Protein AF-A0AAF5DRY3-F1 (afdb_monomer)

Secondary structure (DSSP, 8-state):
---------------S-----------HHHHHHHHHHHHHHHHHTTHHHHHHHHHHHHHTTPPEEEEEEE-----SSTT-HHHHHHHHHHHHHHHHT--EEEE-TT--HHHHHHHHHSTTEEE-SS---SS--S-TT--SEEEEEESS--HHHHHHHHHHS-SHHHHHTEEEEETTEEE----------------------------------------HHHHHHHHHHHHHHHHHHHHHHHHHHHHHHHHHHHHHHHHHHTTTTTTSHHHHHHHHHHHHHHHHHHHHTTSS----------------------------------SSSHHHHHHHHHHHHHHHHHHHHHHHHHHHHHHHHHHHHHHHHHHSHHHHHHHHHHHHHHHHHHHHHHHHHHHHHHHTT-----------------TTTHHHHHHHHHHHHHHHHHHHHHHHHHHHHHHHHHHHHHHHHHHHHHHHHHHHHTSHHHHHHHHHHHHHHHHHHHHHHHHHHHH-

Foldseek 3Di:
DPDDDPPPDPPDPDPDDPPPPPVPPQALVQLVVLLVVLLVVCVVLCVLVVVVVVVCVLCVPFAAAEEEEEALDERSDRPDPSSNLVSSVVSVCVVRVHAYEHEDAPYDPSRQVNQCPDPNGHYDYHDDLLDDPFDLPDPAAYEYEYAPDDPVSVVSVCVNQVDLSSLCRYWYHYHLAGPSPHPDDPPPDDDDDDDDDDDDDDDDDDDDDDDDDDDDDDDPPVVVVVVVVVVVVVVVVVVVVVVVVVVVVLVVVLVVLCVVLVPPQCVDPVSVSVNSVVNVVVNVVVVVVVPPPDDDDDDDDDDDDDDDDDDDDDDDDDDDDDPDDPDPPVVVVVVVVVVVVVVVVVVVVVVVVVVVVVVVVVVVVLVVQCPDPNNVVVVVVVVVVVVVVVVVVVVVVVVVVVVVPDDDDDDDDDDDDDDDDPDPPVVVVVVVVVVVVVVVVVVVVVVVVVVVVVVVVVVVVVVVVVVVVVVCLVVLCPDPNNVVVVVVVVVVVVVVVVVVVVVVVVVD

Nearest PDB structures (foldseek):
  6lyh-assembly1_C-2  TM=3.573E-01  e=1.291E-01  Camellia sinensis var. assamica
  7tjt-assembly1_G  TM=3.180E-01  e=1.015E-01  Saccharomyces cerevisiae
  6vr8-assembly1_I  TM=5.566E-01  e=1.432E+00  Methanothermus fervidus
  3oe7-assembly1_G  TM=3.005E-01  e=2.823E-01  Saccharomyces cerevisiae

Sequence (508 aa):
NKYYRSCKRENKVNNNHCFNSCIIELSFERTKENIYQAMNQLIEDKYINMFLNLLTKILNGNTLSKIGCFGIGHFGEYESNSTYQLALLLLIQKHYNIPVTIQEPILNEIEISYINNYPNCKYIAGVDLTKEEILESQNDYVLFFIPHGENEMYDGILKTHNTLTQRQKMIILAIFAILAVQFTLQDDSTSALESSSESGSNEVQSPGQEKQVAAPRKTKFFDKLKSTGEKLKTKMKETKEKMDKKFNSVKEKAKEVSDNVRGKVLDTKAGRKAFFNTIFTILAVKFTLQDDSTSALESSSESGSNEVQPPNSGRQVAVPQKTKFFGKLKSTGEKFKKKMKEANEKMKNNLNSVKEKAKKAKDEAKDKFLNTKFGKKTNELTKKAGEKVKTIFVILAFQFTLQEDTSSTSLENTSDAGLDGVETLFVNAQKENSQKKNLFSKFKSKTKNLKEKMNKSLNDFKNKAKKVKDQVKEKVMDTEFGQKTLNLKNQAKNQVEKLGSKLKGKFS

Radius of gyration: 34.78 Å; Cα contacts (8 Å, |Δi|>4): 298; chains: 1; bounding box: 106×72×102 Å

Solvent-accessible surface area (backbone atoms only — not comparable to full-atom values): 30930 Å² total; per-residue (Å²): 145,84,85,78,85,83,76,79,80,78,86,72,92,63,98,62,89,79,78,80,72,74,74,71,82,77,43,63,68,54,28,50,52,39,31,53,54,37,34,50,51,36,54,76,69,45,48,52,60,58,52,49,56,51,49,52,61,73,41,67,86,55,55,69,60,36,34,45,31,35,30,58,68,72,35,59,50,75,90,34,70,23,18,46,50,50,21,50,50,53,50,53,33,62,73,71,70,33,46,33,42,37,26,48,84,81,59,51,73,58,56,45,48,51,39,54,71,36,86,57,34,37,67,44,91,53,83,76,49,74,62,75,85,62,54,79,87,55,87,45,28,38,38,37,40,30,62,62,50,54,73,66,52,58,52,32,46,52,62,48,44,66,50,69,65,28,36,54,31,38,35,44,37,39,62,94,40,82,47,74,54,72,69,78,73,82,72,93,75,84,91,89,87,88,91,82,88,84,89,81,91,84,91,84,90,86,89,88,84,92,82,89,84,88,86,86,90,88,70,77,63,62,62,56,51,52,57,50,49,53,53,49,53,50,52,50,52,54,50,48,54,52,49,52,53,51,50,54,53,49,53,52,51,52,46,52,52,47,61,67,43,64,80,74,37,58,88,36,74,67,33,42,53,53,50,52,55,51,48,48,50,57,50,50,55,57,57,60,70,68,70,83,77,85,84,88,85,82,89,87,88,90,87,88,85,86,91,88,83,88,86,90,85,88,78,89,86,85,91,84,89,84,93,86,82,79,84,76,59,62,72,58,50,53,59,50,52,50,53,51,51,54,52,49,53,54,51,53,54,52,50,52,54,50,49,51,52,51,48,53,53,51,52,54,50,49,53,55,42,49,70,34,77,64,31,45,52,50,52,53,50,50,52,55,48,49,53,52,51,51,53,53,51,53,55,52,54,55,51,58,63,69,60,71,83,72,74,82,90,82,88,85,86,83,86,88,80,88,83,91,80,73,78,74,64,61,63,60,58,56,59,55,53,56,55,51,52,54,53,50,53,60,46,55,55,51,52,52,55,50,50,52,53,50,52,52,54,52,51,54,48,52,53,50,52,49,53,50,51,50,52,50,49,53,60,43,49,74,33,74,67,31,44,51,52,50,52,53,53,52,53,51,50,55,50,52,52,54,51,50,52,57,49,51,70,71,74,106

Structure (mmCIF, N/CA/C/O backbone):
data_AF-A0AAF5DRY3-F1
#
_entry.id   AF-A0AAF5DRY3-F1
#
loop_
_atom_site.group_PDB
_atom_site.id
_atom_site.type_symbol
_atom_site.label_atom_id
_atom_site.label_alt_id
_atom_site.label_comp_id
_atom_site.label_asym_id
_atom_site.label_entity_id
_atom_site.label_seq_i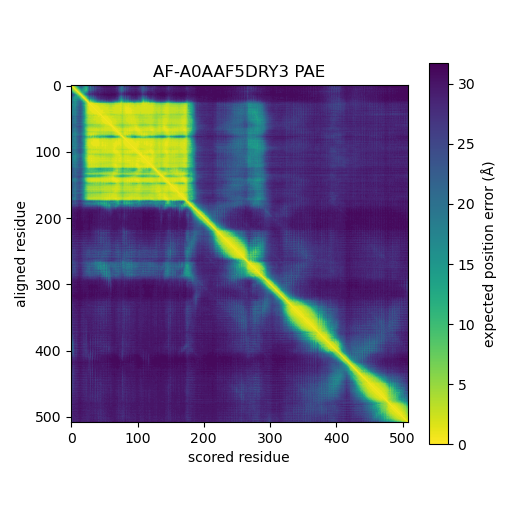d
_atom_site.pdbx_PDB_ins_code
_atom_site.Cartn_x
_atom_site.Cartn_y
_atom_site.Cartn_z
_atom_site.occupancy
_atom_site.B_iso_or_equiv
_atom_site.auth_seq_id
_atom_site.auth_comp_id
_atom_site.auth_asym_id
_atom_site.auth_atom_id
_atom_site.pdbx_PDB_model_num
ATOM 1 N N . ASN A 1 1 ? -10.748 0.219 -31.754 1.00 41.72 1 ASN A N 1
ATOM 2 C CA . ASN A 1 1 ? -9.977 -0.584 -32.739 1.00 41.72 1 ASN A CA 1
ATOM 3 C C . ASN A 1 1 ? -9.827 0.075 -34.128 1.00 41.72 1 ASN A C 1
ATOM 5 O O . ASN A 1 1 ? -9.844 -0.627 -35.130 1.00 41.72 1 ASN A O 1
ATOM 9 N N . LYS A 1 2 ? -9.600 1.401 -34.233 1.00 45.53 2 LYS A N 1
ATOM 10 C CA . LYS A 1 2 ? -9.320 2.049 -35.539 1.00 45.53 2 LYS A CA 1
ATOM 11 C C . LYS A 1 2 ? -8.348 3.245 -35.522 1.00 45.53 2 LYS A C 1
ATOM 13 O O . LYS A 1 2 ? -8.313 3.994 -36.485 1.00 45.53 2 LYS A O 1
ATOM 18 N N . TYR A 1 3 ? -7.509 3.389 -34.493 1.00 47.03 3 TYR A N 1
ATOM 19 C CA . TYR A 1 3 ? -6.436 4.396 -34.480 1.00 47.03 3 TYR A CA 1
ATOM 20 C C . TYR A 1 3 ? -5.075 3.709 -34.366 1.00 47.03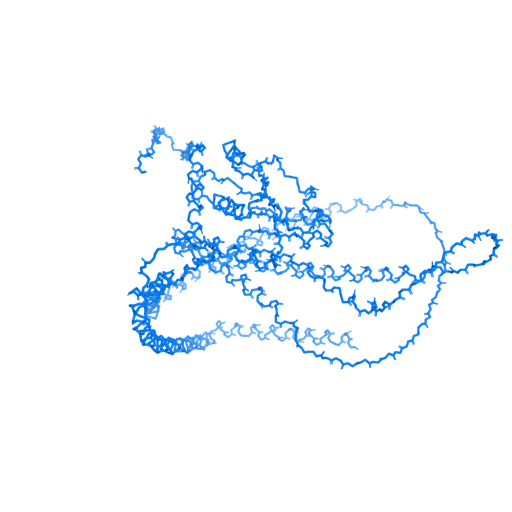 3 TYR A C 1
ATOM 22 O O . TYR A 1 3 ? -4.531 3.507 -33.283 1.00 47.03 3 TYR A O 1
ATOM 30 N N . TYR A 1 4 ? -4.564 3.272 -35.519 1.00 49.22 4 TYR A N 1
ATOM 31 C CA . TYR A 1 4 ? -3.226 2.706 -35.652 1.00 49.22 4 TYR A CA 1
ATOM 32 C C . TYR A 1 4 ? -2.198 3.835 -35.796 1.00 49.22 4 TYR A C 1
ATOM 34 O O . TYR A 1 4 ? -2.342 4.727 -36.627 1.00 49.22 4 TYR A O 1
ATOM 42 N N . ARG A 1 5 ? -1.163 3.757 -34.953 1.00 44.16 5 ARG A N 1
ATOM 43 C CA . ARG A 1 5 ? 0.050 4.583 -34.884 1.00 44.16 5 ARG A CA 1
ATOM 44 C C . ARG A 1 5 ? 0.525 5.128 -36.240 1.00 44.16 5 ARG A C 1
ATOM 46 O O . ARG A 1 5 ? 1.080 4.379 -37.039 1.00 44.16 5 ARG A O 1
ATOM 53 N N . SER A 1 6 ? 0.484 6.448 -36.404 1.00 41.22 6 SER A N 1
ATOM 54 C CA . SER A 1 6 ? 1.394 7.161 -37.305 1.00 41.22 6 SER A CA 1
ATOM 55 C C . SER A 1 6 ? 2.606 7.661 -36.510 1.00 41.22 6 SER A C 1
ATOM 57 O O . SER A 1 6 ? 2.743 8.854 -36.266 1.00 41.22 6 SER A O 1
ATOM 59 N N . CYS A 1 7 ? 3.508 6.759 -36.108 1.00 49.50 7 CYS A N 1
ATOM 60 C CA . CYS A 1 7 ? 4.898 7.175 -35.898 1.00 49.50 7 CYS A CA 1
ATOM 61 C C . CYS A 1 7 ? 5.561 7.154 -37.279 1.00 49.50 7 CYS A C 1
ATOM 63 O O . CYS A 1 7 ? 5.988 6.098 -37.753 1.00 49.50 7 CYS A O 1
ATOM 65 N N . LYS A 1 8 ? 5.586 8.310 -37.956 1.00 50.59 8 LYS A N 1
ATOM 66 C CA . LYS A 1 8 ? 6.419 8.514 -39.147 1.00 50.59 8 LYS A CA 1
ATOM 67 C C . LYS A 1 8 ? 7.866 8.229 -38.739 1.00 50.59 8 LYS A C 1
ATOM 69 O O . LYS A 1 8 ? 8.425 8.933 -37.907 1.00 50.59 8 LYS A O 1
ATOM 74 N N . ARG A 1 9 ? 8.457 7.169 -39.296 1.00 51.91 9 ARG A N 1
ATOM 75 C CA . ARG A 1 9 ? 9.900 6.930 -39.204 1.00 51.91 9 ARG A CA 1
ATOM 76 C C . ARG A 1 9 ? 10.592 8.018 -40.015 1.00 51.91 9 ARG A C 1
ATOM 78 O O . ARG A 1 9 ? 10.589 7.954 -41.242 1.00 51.91 9 ARG A O 1
ATOM 85 N N . GLU A 1 10 ? 11.181 9.002 -39.352 1.00 54.88 10 GLU A N 1
ATOM 86 C CA . GLU A 1 10 ? 12.235 9.780 -39.989 1.00 54.88 10 GLU A CA 1
ATOM 87 C C . GLU A 1 10 ? 13.459 8.871 -40.120 1.00 54.88 10 GLU A C 1
ATOM 89 O O . GLU A 1 10 ? 14.135 8.548 -39.145 1.00 54.88 10 GLU A O 1
ATOM 94 N N . ASN A 1 11 ? 13.717 8.405 -41.341 1.00 52.31 11 ASN A N 1
ATOM 95 C CA . ASN A 1 11 ? 14.945 7.702 -41.690 1.00 52.31 11 ASN A CA 1
ATOM 96 C C . ASN A 1 11 ? 16.118 8.694 -41.648 1.00 52.31 11 ASN A C 1
ATOM 98 O O . ASN A 1 11 ? 16.558 9.182 -42.686 1.00 52.31 11 ASN A O 1
ATOM 102 N N . LYS A 1 12 ? 16.649 8.993 -40.460 1.00 55.62 12 LYS A N 1
ATOM 103 C CA . LYS A 1 12 ? 18.003 9.542 -40.338 1.00 55.62 12 LYS A CA 1
ATOM 104 C C . LYS A 1 12 ? 18.970 8.398 -40.083 1.00 55.62 12 LYS A C 1
ATOM 106 O O . LYS A 1 12 ? 19.096 7.877 -38.979 1.00 55.62 12 LYS A O 1
ATOM 111 N N . VAL A 1 13 ? 19.629 8.006 -41.169 1.00 53.72 13 VAL A N 1
ATOM 112 C CA . VAL A 1 13 ? 20.809 7.147 -41.189 1.00 53.72 13 VAL A CA 1
ATOM 113 C C . VAL A 1 13 ? 21.914 7.881 -40.437 1.00 53.72 13 VAL A C 1
ATOM 115 O O . VAL A 1 13 ? 22.574 8.746 -40.993 1.00 53.72 13 VAL A O 1
ATOM 118 N N . ASN A 1 14 ? 22.068 7.581 -39.152 1.00 61.25 14 ASN A N 1
ATOM 119 C CA . ASN A 1 14 ? 23.326 7.728 -38.436 1.00 61.25 14 ASN A CA 1
ATOM 120 C C . ASN A 1 14 ? 23.328 6.723 -37.286 1.00 61.25 14 ASN A C 1
ATOM 122 O O . ASN A 1 14 ? 22.477 6.754 -36.399 1.00 61.25 14 ASN A O 1
ATOM 126 N N . ASN A 1 15 ? 24.279 5.793 -37.354 1.00 54.34 15 ASN A N 1
ATOM 127 C CA . ASN A 1 15 ? 24.532 4.770 -36.351 1.00 54.34 15 ASN A CA 1
ATOM 128 C C . ASN A 1 15 ? 24.923 5.430 -35.025 1.00 54.34 15 ASN A C 1
ATOM 130 O O . ASN A 1 15 ? 26.098 5.670 -34.790 1.00 54.34 15 ASN A O 1
ATOM 134 N N . ASN A 1 16 ? 23.938 5.734 -34.183 1.00 56.50 16 ASN A N 1
ATOM 135 C CA . ASN A 1 16 ? 24.069 5.891 -32.738 1.00 56.50 16 ASN A CA 1
ATOM 136 C C . ASN A 1 16 ? 22.665 5.780 -32.130 1.00 56.50 16 ASN A C 1
ATOM 138 O O . ASN A 1 16 ? 21.786 6.564 -32.468 1.00 56.50 16 ASN A O 1
ATOM 142 N N . HIS A 1 17 ? 22.460 4.749 -31.301 1.00 53.16 17 HIS A N 1
ATOM 143 C CA . HIS A 1 17 ? 21.252 4.413 -30.531 1.00 53.16 17 HIS A CA 1
ATOM 144 C C . HIS A 1 17 ? 20.075 5.403 -30.643 1.00 53.16 17 HIS A C 1
ATOM 146 O O . HIS A 1 17 ? 19.891 6.285 -29.808 1.00 53.16 17 HIS A O 1
ATOM 152 N N . CYS A 1 18 ? 19.230 5.208 -31.657 1.00 47.59 18 CYS A N 1
ATOM 153 C CA . CYS A 1 18 ? 17.966 5.919 -31.769 1.00 47.59 18 CYS A CA 1
ATOM 154 C C . CYS A 1 18 ? 16.975 5.300 -30.770 1.00 47.59 18 CYS A C 1
ATOM 156 O O . CYS A 1 18 ? 16.305 4.306 -31.065 1.00 47.59 18 CYS A O 1
ATOM 158 N N . PHE A 1 19 ? 16.916 5.848 -29.553 1.00 52.88 19 PHE A N 1
ATOM 159 C CA . PHE A 1 19 ? 15.740 5.689 -28.705 1.00 52.88 19 PHE A CA 1
ATOM 160 C C . PHE A 1 19 ? 14.588 6.385 -29.429 1.00 52.88 19 PHE A C 1
ATOM 162 O O . PHE A 1 19 ? 14.400 7.589 -29.304 1.00 52.88 19 PHE A O 1
ATOM 169 N N . ASN A 1 20 ? 13.834 5.621 -30.217 1.00 46.72 20 ASN A N 1
ATOM 170 C CA . ASN A 1 20 ? 12.523 6.043 -30.683 1.00 46.72 20 ASN A CA 1
ATOM 171 C C . ASN A 1 20 ? 11.612 6.163 -29.454 1.00 46.72 20 ASN A C 1
ATOM 173 O O . ASN A 1 20 ? 10.845 5.244 -29.157 1.00 46.72 20 ASN A O 1
ATOM 177 N N . SER A 1 21 ? 11.683 7.281 -28.727 1.00 50.31 21 SER A N 1
ATOM 178 C CA . SER A 1 21 ? 10.535 7.731 -27.957 1.00 50.31 21 SER A CA 1
ATOM 179 C C . SER A 1 21 ? 9.492 8.145 -28.991 1.00 50.31 21 SER A C 1
ATOM 181 O O . SER A 1 21 ? 9.433 9.281 -29.449 1.00 50.31 21 SER A O 1
ATOM 183 N N . CYS A 1 22 ? 8.655 7.196 -29.425 1.00 49.88 22 CYS A N 1
ATOM 184 C CA . CYS A 1 22 ? 7.312 7.597 -29.824 1.00 49.88 22 CYS A CA 1
ATOM 185 C C . CYS A 1 22 ? 6.757 8.263 -28.566 1.00 49.88 22 CYS A C 1
ATOM 187 O O . CYS A 1 22 ? 6.360 7.561 -27.637 1.00 49.88 22 CYS A O 1
ATOM 189 N N . ILE A 1 23 ? 6.836 9.594 -28.506 1.00 58.41 23 ILE A N 1
ATOM 190 C CA . ILE A 1 23 ? 6.120 10.397 -27.530 1.00 58.41 23 ILE A CA 1
ATOM 191 C C . ILE A 1 23 ? 4.670 10.098 -27.859 1.00 58.41 23 ILE A C 1
ATOM 193 O O . ILE A 1 23 ? 4.101 10.619 -28.816 1.00 58.41 23 ILE A O 1
ATOM 197 N N . ILE A 1 24 ? 4.126 9.101 -27.170 1.00 63.84 24 ILE A N 1
ATOM 198 C CA . ILE A 1 24 ? 2.709 8.841 -27.209 1.00 63.84 24 ILE A CA 1
ATOM 199 C C . ILE A 1 24 ? 2.122 10.102 -26.608 1.00 63.84 24 ILE A C 1
ATOM 201 O O . ILE A 1 24 ? 2.294 10.347 -25.418 1.00 63.84 24 ILE A O 1
ATOM 205 N N . GLU A 1 25 ? 1.507 10.918 -27.455 1.00 67.88 25 GLU A N 1
ATOM 206 C CA . GLU A 1 25 ? 0.760 12.077 -27.007 1.00 67.88 25 GLU A CA 1
ATOM 207 C C . GLU A 1 25 ? -0.336 11.548 -26.077 1.00 67.88 25 GLU A C 1
ATOM 209 O O . GLU A 1 25 ? -1.291 10.877 -26.489 1.00 67.88 25 GLU A O 1
ATOM 214 N N . LEU A 1 26 ? -0.084 11.703 -24.781 1.00 81.44 26 LEU A N 1
ATOM 215 C CA . LEU A 1 26 ? -1.034 11.402 -23.733 1.00 81.44 26 LEU A CA 1
ATOM 216 C C . LEU A 1 26 ? -2.134 12.444 -23.874 1.00 81.44 26 LEU A C 1
ATOM 218 O O . LEU A 1 26 ? -1.858 13.636 -23.869 1.00 81.44 26 LEU A O 1
ATOM 222 N N . SER A 1 27 ? -3.371 11.995 -24.040 1.00 90.06 27 SER A N 1
ATOM 223 C CA . SER A 1 27 ? -4.539 12.866 -24.023 1.00 90.06 27 SER A CA 1
ATOM 224 C C . SER A 1 27 ? -5.377 12.549 -22.794 1.00 90.06 27 SER A C 1
ATOM 226 O O . SER A 1 27 ? -5.362 11.421 -22.294 1.00 90.06 27 SER A O 1
ATOM 228 N N . PHE A 1 28 ? -6.131 13.537 -22.317 1.00 92.75 28 PHE A N 1
ATOM 229 C CA . PHE A 1 28 ? -7.047 13.364 -21.190 1.00 92.75 28 PHE A CA 1
ATOM 230 C C . PHE A 1 28 ? -8.018 12.194 -21.419 1.00 92.75 28 PHE A C 1
ATOM 232 O O . PHE A 1 28 ? -8.165 11.332 -20.554 1.00 92.75 28 PHE A O 1
ATOM 239 N N . GLU A 1 29 ? -8.614 12.113 -22.615 1.00 93.44 29 GLU A N 1
ATOM 240 C CA . GLU A 1 29 ? -9.549 11.037 -22.966 1.00 93.44 29 GLU A CA 1
ATOM 241 C C . GLU A 1 29 ? -8.878 9.665 -22.984 1.00 93.44 29 GLU A C 1
ATOM 243 O O . GLU A 1 29 ? -9.440 8.695 -22.481 1.00 93.44 29 GLU A O 1
ATOM 248 N N . ARG A 1 30 ? -7.636 9.573 -23.469 1.00 92.50 30 ARG A N 1
ATOM 249 C CA . ARG A 1 30 ? -6.903 8.307 -23.451 1.00 92.50 30 ARG A CA 1
ATOM 250 C C . ARG A 1 30 ? -6.566 7.862 -22.030 1.00 92.50 30 ARG A C 1
ATOM 252 O O . ARG A 1 30 ? -6.726 6.688 -21.711 1.00 92.50 30 ARG A O 1
ATOM 259 N N . THR A 1 31 ? -6.121 8.779 -21.172 1.00 94.25 31 THR A N 1
ATOM 260 C CA . THR A 1 31 ? -5.874 8.491 -19.750 1.00 94.25 31 THR A CA 1
ATOM 261 C C . THR A 1 31 ? -7.148 7.985 -19.076 1.00 94.25 31 THR A C 1
ATOM 263 O O . THR A 1 31 ? -7.128 6.960 -18.394 1.00 94.25 31 THR A O 1
ATOM 266 N N . LYS A 1 32 ? -8.279 8.646 -19.337 1.00 95.56 32 LYS A N 1
ATOM 267 C CA . LYS A 1 32 ? -9.600 8.247 -18.849 1.00 95.56 32 LYS A CA 1
ATOM 268 C C . LYS A 1 32 ? -9.990 6.845 -19.322 1.00 95.56 32 LYS A C 1
ATOM 270 O O . LYS A 1 32 ? -10.341 6.008 -18.494 1.00 95.56 32 LYS A O 1
ATOM 275 N N . GLU A 1 33 ? -9.882 6.556 -20.619 1.00 94.94 33 GLU A N 1
ATOM 276 C CA . GLU A 1 33 ? -10.142 5.222 -21.180 1.00 94.94 33 GLU A CA 1
ATOM 277 C C . GLU A 1 33 ? -9.272 4.141 -20.525 1.00 94.94 33 GLU A C 1
ATOM 279 O O . GLU A 1 33 ? -9.783 3.091 -20.130 1.00 94.94 33 GLU A O 1
ATOM 284 N N . ASN A 1 34 ? -7.973 4.406 -20.360 1.00 94.25 34 ASN A N 1
ATOM 285 C CA . ASN A 1 34 ? -7.031 3.470 -19.748 1.00 94.25 34 ASN A CA 1
ATOM 286 C C . ASN A 1 34 ? -7.420 3.139 -18.300 1.00 94.25 34 ASN A C 1
ATOM 288 O O . ASN A 1 34 ? -7.406 1.970 -17.906 1.00 94.25 34 ASN A O 1
ATOM 292 N N . ILE A 1 35 ? -7.801 4.152 -17.518 1.00 96.44 35 ILE A N 1
ATOM 293 C CA . ILE A 1 35 ? -8.222 3.978 -16.123 1.00 96.44 35 ILE A CA 1
ATOM 294 C C . ILE A 1 35 ? -9.539 3.204 -16.047 1.00 96.44 35 ILE A C 1
ATOM 296 O O . ILE A 1 35 ? -9.630 2.257 -15.267 1.00 96.44 35 ILE A O 1
ATOM 300 N N . TYR A 1 36 ? -10.530 3.523 -16.887 1.00 96.44 36 TYR A N 1
ATOM 301 C CA . TYR A 1 36 ? -11.789 2.770 -16.932 1.00 96.44 36 TYR A CA 1
ATOM 302 C C . TYR A 1 36 ? -11.572 1.295 -17.276 1.00 96.44 36 TYR A C 1
ATOM 304 O O . TYR A 1 36 ? -12.161 0.418 -16.643 1.00 96.44 36 TYR A O 1
ATOM 312 N N . GLN A 1 37 ? -10.697 1.000 -18.239 1.00 95.69 37 GLN A N 1
ATOM 313 C CA . GLN A 1 37 ? -10.352 -0.380 -18.575 1.00 95.69 37 GLN A CA 1
ATOM 314 C C . GLN A 1 37 ? -9.679 -1.101 -17.399 1.00 95.69 37 GLN A C 1
ATOM 316 O O . GLN A 1 37 ? -10.052 -2.233 -17.088 1.00 95.69 37 GLN A O 1
ATOM 321 N N . ALA A 1 38 ? -8.745 -0.447 -16.702 1.00 95.31 38 ALA A N 1
ATOM 322 C CA . ALA A 1 38 ? -8.116 -1.008 -15.508 1.00 95.31 38 ALA A CA 1
ATOM 323 C C . ALA A 1 38 ? -9.131 -1.257 -14.374 1.00 95.31 38 ALA A C 1
ATOM 325 O O . ALA A 1 38 ? -9.094 -2.317 -13.747 1.00 95.31 38 ALA A O 1
ATOM 326 N N . MET A 1 39 ? -10.073 -0.335 -14.139 1.00 97.00 39 MET A N 1
ATOM 327 C CA . MET A 1 39 ? -11.151 -0.507 -13.154 1.00 97.00 39 MET A CA 1
ATOM 328 C C . MET A 1 39 ? -12.034 -1.711 -13.495 1.00 97.00 39 MET A C 1
ATOM 330 O O . MET A 1 39 ? -12.261 -2.565 -12.637 1.00 97.00 39 MET A O 1
ATOM 334 N N . ASN A 1 40 ? -12.478 -1.820 -14.751 1.00 97.12 40 ASN A N 1
ATOM 335 C CA . ASN A 1 40 ? -13.297 -2.942 -15.212 1.00 97.12 40 ASN A CA 1
ATOM 336 C C . ASN A 1 40 ? -12.567 -4.274 -15.037 1.00 97.12 40 ASN A C 1
ATOM 338 O O . ASN A 1 40 ? -13.143 -5.227 -14.520 1.00 97.12 40 ASN A O 1
ATOM 342 N N . GLN A 1 41 ? -11.275 -4.329 -15.361 1.00 94.88 41 GLN A N 1
ATOM 343 C CA . GLN A 1 41 ? -10.488 -5.542 -15.174 1.00 94.88 41 GLN A CA 1
ATOM 344 C C . GLN A 1 41 ? -10.362 -5.941 -13.692 1.00 94.88 41 GLN A C 1
ATOM 346 O O . GLN A 1 41 ? -10.477 -7.122 -13.367 1.00 94.88 41 GLN A O 1
ATOM 351 N N . LEU A 1 42 ? -10.164 -4.983 -12.777 1.00 94.81 42 LEU A N 1
ATOM 352 C CA . LEU A 1 42 ? -10.127 -5.254 -11.331 1.00 94.81 42 LEU A CA 1
ATOM 353 C C . LEU A 1 42 ? -11.471 -5.775 -10.793 1.00 94.81 42 LEU A C 1
ATOM 355 O O . LEU A 1 42 ? -11.483 -6.594 -9.867 1.00 94.81 42 LEU A O 1
ATOM 359 N N . ILE A 1 43 ? -12.586 -5.315 -11.370 1.00 96.44 43 ILE A N 1
ATOM 360 C CA . ILE A 1 43 ? -13.939 -5.800 -11.066 1.00 96.44 43 ILE A CA 1
ATOM 361 C C . ILE A 1 43 ? -14.128 -7.225 -11.600 1.00 96.44 43 ILE A C 1
ATOM 363 O O . ILE A 1 43 ? -14.478 -8.120 -10.831 1.00 96.44 43 ILE A O 1
ATOM 367 N N . GLU A 1 44 ? -13.850 -7.458 -12.885 1.00 95.50 44 GLU A N 1
ATOM 368 C CA . GLU A 1 44 ? -13.993 -8.766 -13.542 1.00 95.50 44 GLU A CA 1
ATOM 369 C C . GLU A 1 44 ? -13.149 -9.852 -12.868 1.00 95.50 44 GLU A C 1
ATOM 371 O O . GLU A 1 44 ? -13.600 -10.983 -12.670 1.00 95.50 44 GLU A O 1
ATOM 376 N N . ASP A 1 45 ? -11.925 -9.510 -12.464 1.00 91.25 45 ASP A N 1
ATOM 377 C CA . ASP A 1 45 ? -11.029 -10.435 -11.776 1.00 91.25 45 ASP A CA 1
ATOM 378 C C . ASP A 1 45 ? -11.425 -10.656 -10.295 1.00 91.25 45 ASP A C 1
ATOM 380 O O . ASP A 1 45 ? -10.743 -11.402 -9.585 1.00 91.25 45 ASP A O 1
ATOM 384 N N . LYS A 1 46 ? -12.531 -10.047 -9.823 1.00 93.06 46 LYS A N 1
ATOM 385 C CA . LYS A 1 46 ? -13.046 -10.060 -8.436 1.00 93.06 46 LYS A CA 1
ATOM 386 C C . LYS A 1 46 ? -12.027 -9.555 -7.400 1.00 93.06 46 LYS A C 1
ATOM 388 O O . LYS A 1 46 ? -12.193 -9.775 -6.198 1.00 93.06 46 LYS A O 1
ATOM 393 N N . TYR A 1 47 ? -10.986 -8.853 -7.854 1.00 90.12 47 TYR A N 1
ATOM 394 C CA . TYR A 1 47 ? -9.893 -8.364 -7.016 1.00 90.12 47 TYR A CA 1
ATOM 395 C C . TYR A 1 47 ? -10.402 -7.343 -5.998 1.00 90.12 47 TYR A C 1
ATOM 397 O O . TYR A 1 47 ? -10.122 -7.453 -4.804 1.00 90.12 47 TYR A O 1
ATOM 405 N N . ILE A 1 48 ? -11.203 -6.381 -6.465 1.00 93.94 48 ILE A N 1
ATOM 406 C CA . ILE A 1 48 ? -11.777 -5.349 -5.600 1.00 93.94 48 ILE A CA 1
ATOM 407 C C . ILE A 1 48 ? -12.671 -5.956 -4.514 1.00 93.94 48 ILE A C 1
ATOM 409 O O . ILE A 1 48 ? -12.566 -5.555 -3.365 1.00 93.94 48 ILE A O 1
ATOM 413 N N . ASN A 1 49 ? -13.462 -6.988 -4.816 1.00 93.94 49 ASN A N 1
ATOM 414 C CA . ASN A 1 49 ? -14.328 -7.633 -3.822 1.00 93.94 49 ASN A CA 1
ATOM 415 C C . ASN A 1 49 ? -13.511 -8.306 -2.713 1.00 93.94 49 ASN A C 1
ATOM 417 O O . ASN A 1 49 ? -13.847 -8.199 -1.536 1.00 93.94 49 ASN A O 1
ATOM 421 N N . MET A 1 50 ? -12.407 -8.972 -3.069 1.00 91.00 50 MET A N 1
ATOM 422 C CA . MET A 1 50 ? -11.488 -9.537 -2.075 1.00 91.00 50 MET A CA 1
ATOM 423 C C . MET A 1 50 ? -10.884 -8.450 -1.185 1.00 91.00 50 MET A C 1
ATOM 425 O O . MET A 1 50 ? -10.798 -8.625 0.030 1.00 91.00 50 MET A O 1
ATOM 429 N N . PHE A 1 51 ? -10.482 -7.334 -1.793 1.00 91.25 51 PHE A N 1
ATOM 430 C CA . PHE A 1 51 ? -9.913 -6.198 -1.085 1.00 91.25 51 PHE A CA 1
ATOM 431 C C . PHE A 1 51 ? -10.932 -5.551 -0.135 1.00 91.25 51 PHE A C 1
ATOM 433 O O . PHE A 1 51 ? -10.643 -5.377 1.048 1.00 91.25 51 PHE A O 1
ATOM 440 N N . LEU A 1 52 ? -12.135 -5.253 -0.628 1.00 94.44 52 LEU A N 1
ATOM 441 C CA . LEU A 1 52 ? -13.212 -4.650 0.151 1.00 94.44 52 LEU A CA 1
ATOM 442 C C . LEU A 1 52 ? -13.609 -5.545 1.322 1.00 94.44 52 LEU A C 1
ATOM 444 O O . LEU A 1 52 ? -13.671 -5.054 2.438 1.00 94.44 52 LEU A O 1
ATOM 448 N N . ASN A 1 53 ? -13.733 -6.860 1.118 1.00 93.38 53 ASN A N 1
ATOM 449 C CA . ASN A 1 53 ? -14.010 -7.804 2.204 1.00 93.38 53 ASN A CA 1
ATOM 450 C C . ASN A 1 53 ? -12.950 -7.766 3.315 1.00 93.38 53 ASN A C 1
ATOM 452 O O . ASN A 1 53 ? -13.279 -7.914 4.492 1.00 93.38 53 ASN A O 1
ATOM 456 N N . LEU A 1 54 ? -11.673 -7.601 2.961 1.00 91.88 54 LEU A N 1
ATOM 457 C CA . LEU A 1 54 ? -10.603 -7.467 3.948 1.00 91.88 54 LEU A CA 1
ATOM 458 C C . LEU A 1 54 ? -10.698 -6.124 4.681 1.00 91.88 54 LEU A C 1
ATOM 460 O O . LEU A 1 54 ? -10.580 -6.092 5.903 1.00 91.88 54 LEU A O 1
ATOM 464 N N . LEU A 1 55 ? -10.969 -5.039 3.957 1.00 93.06 55 LEU A N 1
ATOM 465 C CA . LEU A 1 55 ? -11.138 -3.717 4.551 1.00 93.06 55 LEU A CA 1
ATOM 466 C C . LEU A 1 55 ? -12.359 -3.659 5.483 1.00 93.06 55 LEU A C 1
ATOM 468 O O . LEU A 1 55 ? -12.233 -3.164 6.595 1.00 93.06 55 LEU A O 1
ATOM 472 N N . THR A 1 56 ? -13.493 -4.258 5.109 1.00 94.31 56 THR A N 1
ATOM 473 C CA . THR A 1 56 ? -14.688 -4.380 5.961 1.00 94.31 56 THR A CA 1
ATOM 474 C C . THR A 1 56 ? -14.382 -5.106 7.271 1.00 94.31 56 THR A C 1
ATOM 476 O O . THR A 1 56 ? -14.833 -4.676 8.330 1.00 94.31 56 THR A O 1
ATOM 479 N N . LYS A 1 57 ? -13.575 -6.176 7.227 1.00 93.81 57 LYS A N 1
ATOM 480 C CA . LYS A 1 57 ? -13.139 -6.889 8.440 1.00 93.81 57 LYS A CA 1
ATOM 481 C C . LYS A 1 57 ? -12.261 -6.024 9.339 1.00 93.81 57 LYS A C 1
ATOM 483 O O . LYS A 1 57 ? -12.442 -6.055 10.548 1.00 93.81 57 LYS A O 1
ATOM 488 N N . ILE A 1 58 ? -11.334 -5.262 8.755 1.00 90.88 58 ILE A N 1
ATOM 489 C CA . ILE A 1 58 ? -10.459 -4.344 9.502 1.00 90.88 58 ILE A CA 1
ATOM 490 C C . ILE A 1 58 ? -11.282 -3.226 10.151 1.00 90.88 58 ILE A C 1
ATOM 492 O O . ILE A 1 58 ? -11.048 -2.878 11.303 1.00 90.88 58 ILE A O 1
ATOM 496 N N . LEU A 1 59 ? -12.250 -2.678 9.417 1.00 94.06 59 LEU A N 1
ATOM 497 C CA . LEU A 1 59 ? -13.109 -1.603 9.902 1.00 94.06 59 LEU A CA 1
ATOM 498 C C . LEU A 1 59 ? -14.067 -2.074 11.004 1.00 94.06 59 LEU A C 1
ATOM 500 O O . LEU A 1 59 ? -14.411 -1.279 11.872 1.00 94.06 59 LEU A O 1
ATOM 504 N N . ASN A 1 60 ? -14.479 -3.346 11.005 1.00 93.25 60 ASN A N 1
ATOM 505 C CA . ASN A 1 60 ? -15.327 -3.944 12.043 1.00 93.25 60 ASN A CA 1
ATOM 506 C C . ASN A 1 60 ? -16.585 -3.104 12.360 1.00 93.25 60 ASN A C 1
ATOM 508 O O . ASN A 1 60 ? -16.861 -2.777 13.512 1.00 93.25 60 ASN A O 1
ATOM 512 N N . GLY A 1 61 ? -17.307 -2.686 11.316 1.00 93.06 61 GLY A N 1
ATOM 513 C CA . GLY A 1 61 ? -18.507 -1.844 11.426 1.00 93.06 61 GLY A CA 1
ATOM 514 C C . GLY A 1 61 ? -18.246 -0.337 11.535 1.00 93.06 61 GLY A C 1
ATOM 515 O O . GLY A 1 61 ? -19.189 0.438 11.410 1.00 93.06 61 GLY A O 1
ATOM 516 N N . ASN A 1 62 ? -16.994 0.095 11.709 1.00 94.62 62 ASN A N 1
ATOM 517 C CA . ASN A 1 62 ? -16.636 1.511 11.647 1.00 94.62 62 ASN A CA 1
ATOM 518 C C . ASN A 1 62 ? -16.586 2.021 10.198 1.00 94.62 62 ASN A C 1
ATOM 520 O O . ASN A 1 62 ? -16.501 1.254 9.236 1.00 94.62 62 ASN A O 1
ATOM 524 N N . THR A 1 63 ? -16.597 3.340 10.047 1.00 95.38 63 THR A N 1
ATOM 525 C CA . THR A 1 63 ? -16.539 4.036 8.760 1.00 95.38 63 THR A CA 1
ATOM 526 C C . THR A 1 63 ? -15.117 4.480 8.424 1.00 95.38 63 THR A C 1
ATOM 528 O O . THR A 1 63 ? -14.241 4.613 9.284 1.00 95.38 63 THR A O 1
ATOM 531 N N . LEU A 1 64 ? -14.891 4.706 7.133 1.00 96.38 64 LEU A N 1
ATOM 532 C CA . LEU A 1 64 ? -13.699 5.350 6.604 1.00 96.38 64 LEU A CA 1
ATOM 533 C C . LEU A 1 64 ? -14.077 6.796 6.262 1.00 96.38 64 LEU A C 1
ATOM 535 O O . LEU A 1 64 ? -15.057 6.992 5.554 1.00 96.38 64 LEU A O 1
ATOM 539 N N . SER A 1 65 ? -13.343 7.797 6.752 1.00 96.50 65 SER A N 1
ATOM 540 C CA . SER A 1 65 ? -13.691 9.210 6.520 1.00 96.50 65 SER A CA 1
ATOM 541 C C . SER A 1 65 ? -13.027 9.798 5.280 1.00 96.50 65 SER A C 1
ATOM 543 O O . SER A 1 65 ? -13.602 10.665 4.625 1.00 96.50 65 SER A O 1
ATOM 545 N N . LYS A 1 66 ? -11.810 9.351 4.947 1.00 97.31 66 LYS A N 1
ATOM 546 C CA . LYS A 1 66 ? -11.033 9.838 3.796 1.00 97.31 66 LYS A CA 1
ATOM 547 C C . LYS A 1 66 ? -9.872 8.914 3.434 1.00 97.31 66 LYS A C 1
ATOM 549 O O . LYS A 1 66 ? -9.481 8.044 4.220 1.00 97.31 66 LYS A O 1
ATOM 554 N N . ILE A 1 67 ? -9.288 9.154 2.258 1.00 97.19 67 ILE A N 1
ATOM 555 C CA . ILE A 1 67 ? -8.052 8.506 1.803 1.00 97.19 67 ILE A CA 1
ATOM 556 C C . ILE A 1 67 ? -6.979 9.557 1.502 1.00 97.19 67 ILE A C 1
ATOM 558 O O . ILE A 1 67 ? -7.211 10.461 0.702 1.00 97.19 67 ILE A O 1
ATOM 562 N N . GLY A 1 68 ? -5.794 9.400 2.090 1.00 96.62 68 GLY A N 1
ATOM 563 C CA . GLY A 1 68 ? -4.587 10.134 1.706 1.00 96.62 68 GLY A CA 1
ATOM 564 C C . GLY A 1 68 ? -3.690 9.256 0.838 1.00 96.62 68 GLY A C 1
ATOM 565 O O . GLY A 1 68 ? -3.201 8.228 1.302 1.00 96.62 68 GLY A O 1
ATOM 566 N N . CYS A 1 69 ? -3.482 9.620 -0.425 1.00 96.31 69 CYS A N 1
ATOM 567 C CA . CYS A 1 69 ? -2.654 8.870 -1.366 1.00 96.31 69 CYS A CA 1
ATOM 568 C C . CYS A 1 69 ? -1.302 9.553 -1.592 1.00 96.31 69 CYS A C 1
ATOM 570 O O . CYS A 1 69 ? -1.253 10.718 -1.984 1.00 96.31 69 CYS A O 1
ATOM 572 N N . PHE A 1 70 ? -0.213 8.801 -1.430 1.00 94.81 70 PHE A N 1
ATOM 573 C CA . PHE A 1 70 ? 1.161 9.281 -1.573 1.00 94.81 70 PHE A CA 1
ATOM 574 C C . PHE A 1 70 ? 1.952 8.364 -2.503 1.00 94.81 70 PHE A C 1
ATOM 576 O O . PHE A 1 70 ? 2.057 7.162 -2.254 1.00 94.81 70 PHE A O 1
ATOM 583 N N . GLY A 1 71 ? 2.543 8.923 -3.558 1.00 91.81 71 GLY A N 1
ATOM 584 C CA . GLY A 1 71 ? 3.403 8.146 -4.450 1.00 91.81 71 GLY A CA 1
ATOM 585 C C . GLY A 1 71 ? 2.616 7.192 -5.358 1.00 91.81 71 GLY A C 1
ATOM 586 O O . GLY A 1 71 ? 2.779 5.978 -5.240 1.00 91.81 71 GLY A O 1
ATOM 587 N N . ILE A 1 72 ? 1.719 7.700 -6.211 1.00 93.31 72 ILE A N 1
ATOM 588 C CA . ILE A 1 72 ? 0.936 6.875 -7.154 1.00 93.31 72 ILE A CA 1
ATOM 589 C C . ILE A 1 72 ? 1.717 6.533 -8.433 1.00 93.31 72 ILE A C 1
ATOM 591 O O . ILE A 1 72 ? 1.468 5.502 -9.055 1.00 93.31 72 ILE A O 1
ATOM 595 N N . GLY A 1 73 ? 2.700 7.353 -8.803 1.00 92.31 73 GLY A N 1
ATOM 596 C CA . GLY A 1 73 ? 3.435 7.275 -10.063 1.00 92.31 73 GLY A CA 1
ATOM 597 C C . GLY A 1 73 ? 2.621 7.680 -11.304 1.00 92.31 73 GLY A C 1
ATOM 598 O O . GLY A 1 73 ? 1.422 7.936 -11.229 1.00 92.31 73 GLY A O 1
ATOM 599 N N . HIS A 1 74 ? 3.271 7.725 -12.469 1.00 93.00 74 HIS A N 1
ATOM 600 C CA . HIS A 1 74 ? 2.630 8.065 -13.748 1.00 93.00 74 HIS A CA 1
ATOM 601 C C . HIS A 1 74 ? 1.640 6.994 -14.228 1.00 93.00 74 HIS A C 1
ATOM 603 O O . HIS A 1 74 ? 2.005 5.834 -14.440 1.00 93.00 74 HIS A O 1
ATOM 609 N N . PHE A 1 75 ? 0.398 7.390 -14.487 1.00 93.25 75 PHE A N 1
ATOM 610 C CA . PHE A 1 75 ? -0.724 6.507 -14.817 1.00 93.25 75 PHE A CA 1
ATOM 611 C C . PHE A 1 75 ? -1.372 6.784 -16.182 1.00 93.25 75 PHE A C 1
ATOM 613 O O . PHE A 1 75 ? -2.342 6.110 -16.537 1.00 93.25 75 PHE A O 1
ATOM 620 N N . GLY A 1 76 ? -0.865 7.747 -16.956 1.00 86.31 76 GLY A N 1
ATOM 621 C CA . GLY A 1 76 ? -1.402 8.061 -18.282 1.00 86.31 76 GLY A CA 1
ATOM 622 C C . GLY A 1 76 ? -1.251 6.925 -19.305 1.00 86.31 76 GLY A C 1
ATOM 623 O O . GLY A 1 76 ? -2.076 6.776 -20.210 1.00 86.31 76 GLY A O 1
ATOM 624 N N . GLU A 1 77 ? -0.221 6.091 -19.167 1.00 81.62 77 GLU A N 1
ATOM 625 C CA . GLU A 1 77 ? 0.058 4.993 -20.095 1.00 81.62 77 GLU A CA 1
ATOM 626 C C . GLU A 1 77 ? -0.775 3.743 -19.790 1.00 81.62 77 GLU A C 1
ATOM 628 O O . GLU A 1 77 ? -0.866 3.289 -18.653 1.00 81.62 77 GLU A O 1
ATOM 633 N N . TYR A 1 78 ? -1.356 3.136 -20.827 1.00 73.94 78 TYR A N 1
ATOM 634 C CA . TYR A 1 78 ? -2.053 1.860 -20.680 1.00 73.94 78 TYR A CA 1
ATOM 635 C C . TYR A 1 78 ? -1.070 0.763 -20.239 1.00 73.94 78 TYR A C 1
ATOM 637 O O . TYR A 1 78 ? 0.041 0.693 -20.755 1.00 73.94 78 TYR A O 1
ATOM 645 N N . GLU A 1 79 ? -1.500 -0.105 -19.318 1.00 77.69 79 GLU A N 1
ATOM 646 C CA . GLU A 1 79 ? -0.704 -1.188 -18.703 1.00 77.69 79 GLU A CA 1
ATOM 647 C C . GLU A 1 79 ? 0.390 -0.754 -17.716 1.00 77.69 79 GLU A C 1
ATOM 649 O O . GLU A 1 79 ? 1.138 -1.605 -17.225 1.00 77.69 79 GLU A O 1
ATOM 654 N N . SER A 1 80 ? 0.457 0.528 -17.342 1.00 85.94 80 SER A N 1
ATOM 655 C CA . SER A 1 80 ? 1.315 0.945 -16.233 1.00 85.94 80 SER A CA 1
ATOM 656 C C . SER A 1 80 ? 0.767 0.404 -14.901 1.00 85.94 80 SER A C 1
ATOM 658 O O . SER A 1 80 ? -0.445 0.330 -14.672 1.00 85.94 80 SER A O 1
ATOM 660 N N . ASN A 1 81 ? 1.662 0.006 -13.989 1.00 89.88 81 ASN A N 1
ATOM 661 C CA . ASN A 1 81 ? 1.258 -0.430 -12.646 1.00 89.88 81 ASN A CA 1
ATOM 662 C C . ASN A 1 81 ? 0.491 0.678 -11.907 1.00 89.88 81 ASN A C 1
ATOM 664 O O . ASN A 1 81 ? -0.477 0.386 -11.205 1.00 89.88 81 ASN A O 1
ATOM 668 N N . SER A 1 82 ? 0.890 1.934 -12.102 1.00 92.94 82 SER A N 1
ATOM 669 C CA . SER A 1 82 ? 0.258 3.111 -11.508 1.00 92.94 82 SER A CA 1
ATOM 670 C C . SER A 1 82 ? -1.173 3.316 -12.005 1.00 92.94 82 SER A C 1
ATOM 672 O O . SER A 1 82 ? -2.034 3.689 -11.214 1.00 92.94 82 SER A O 1
ATOM 674 N N . THR A 1 83 ? -1.489 2.977 -13.263 1.00 95.06 83 THR A N 1
ATOM 675 C CA . THR A 1 83 ? -2.874 2.993 -13.771 1.00 95.06 83 THR A CA 1
ATOM 676 C C . THR A 1 83 ? -3.772 2.041 -12.991 1.00 95.06 83 THR A C 1
ATOM 678 O O . THR A 1 83 ? -4.875 2.415 -12.600 1.00 95.06 83 THR A O 1
ATOM 681 N N . TYR A 1 84 ? -3.299 0.827 -12.695 1.00 94.06 84 TYR A N 1
ATOM 682 C CA . TYR A 1 84 ? -4.054 -0.126 -11.875 1.00 94.06 84 TYR A CA 1
ATOM 683 C C . TYR A 1 84 ? -4.143 0.292 -10.407 1.00 94.06 84 TYR A C 1
ATOM 685 O O . TYR A 1 84 ? -5.155 0.034 -9.759 1.00 94.06 84 TYR A O 1
ATOM 693 N N . GLN A 1 85 ? -3.108 0.933 -9.868 1.00 94.19 85 GLN A N 1
ATOM 694 C CA . GLN A 1 85 ? -3.141 1.450 -8.501 1.00 94.19 85 GLN A CA 1
ATOM 695 C C . GLN A 1 85 ? -4.138 2.598 -8.365 1.00 94.19 85 GLN A C 1
ATOM 697 O O . GLN A 1 85 ? -4.918 2.606 -7.414 1.00 94.19 85 GLN A O 1
ATOM 702 N N . LEU A 1 86 ? -4.160 3.524 -9.328 1.00 96.69 86 LEU A N 1
ATOM 703 C CA . LEU A 1 86 ? -5.149 4.593 -9.359 1.00 96.69 86 LEU A CA 1
ATOM 704 C C . LEU A 1 86 ? -6.548 4.003 -9.552 1.00 96.69 86 LEU A C 1
ATOM 706 O O . LEU A 1 86 ? -7.452 4.341 -8.801 1.00 96.69 86 LEU A O 1
ATOM 710 N N . ALA A 1 87 ? -6.724 3.049 -10.470 1.00 96.62 87 ALA A N 1
ATOM 711 C CA . ALA A 1 87 ? -7.997 2.350 -10.645 1.00 96.62 87 ALA A CA 1
ATOM 712 C C . ALA A 1 87 ? -8.490 1.690 -9.343 1.00 96.62 87 ALA A C 1
ATOM 714 O O . ALA A 1 87 ? -9.662 1.819 -8.997 1.00 96.62 87 ALA A O 1
ATOM 715 N N . LEU A 1 88 ? -7.605 1.028 -8.587 1.00 95.94 88 LEU A N 1
ATOM 716 C CA . LEU A 1 88 ? -7.936 0.459 -7.279 1.00 95.94 88 LEU A CA 1
ATOM 717 C C . LEU A 1 88 ? -8.361 1.545 -6.282 1.00 95.94 88 LEU A C 1
ATOM 719 O O . LEU A 1 88 ? -9.397 1.398 -5.636 1.00 95.94 88 LEU A O 1
ATOM 723 N N . LEU A 1 89 ? -7.598 2.637 -6.181 1.00 97.25 89 LEU A N 1
ATOM 724 C CA . LEU A 1 89 ? -7.915 3.775 -5.316 1.00 97.25 89 LEU A CA 1
ATOM 725 C C . LEU A 1 89 ? -9.300 4.354 -5.632 1.00 97.25 89 LEU A C 1
ATOM 727 O O . LEU A 1 89 ? -10.104 4.544 -4.722 1.00 97.25 89 LEU A O 1
ATOM 731 N N . LEU A 1 90 ? -9.602 4.577 -6.913 1.00 97.88 90 LEU A N 1
ATOM 732 C CA . LEU A 1 90 ? -10.882 5.127 -7.365 1.00 97.88 90 LEU A CA 1
ATOM 733 C C . LEU A 1 90 ? -12.052 4.164 -7.120 1.00 97.88 90 LEU A C 1
ATOM 735 O O . LEU A 1 90 ? -13.159 4.603 -6.817 1.00 97.88 90 LEU A O 1
ATOM 739 N N . LEU A 1 91 ? -11.830 2.848 -7.201 1.00 97.56 91 LEU A N 1
ATOM 740 C CA . LEU A 1 91 ? -12.848 1.858 -6.841 1.00 97.56 91 LEU A CA 1
ATOM 741 C C . LEU A 1 91 ? -13.148 1.859 -5.337 1.00 97.56 91 LEU A C 1
ATOM 743 O O . LEU A 1 91 ? -14.314 1.774 -4.955 1.00 97.56 91 LEU A O 1
ATOM 747 N N . ILE A 1 92 ? -12.123 1.988 -4.488 1.00 96.88 92 ILE A N 1
ATOM 748 C CA . ILE A 1 92 ? -12.302 2.121 -3.033 1.00 96.88 92 ILE A CA 1
ATOM 749 C C . ILE A 1 92 ? -13.041 3.427 -2.725 1.00 96.88 92 ILE A C 1
ATOM 751 O O . ILE A 1 92 ? -14.033 3.413 -1.999 1.00 96.88 92 ILE A O 1
ATOM 755 N N . GLN A 1 93 ? -12.603 4.535 -3.330 1.00 97.56 93 GLN A N 1
ATOM 756 C CA . GLN A 1 93 ? -13.248 5.843 -3.226 1.00 97.56 93 GLN A CA 1
ATOM 757 C C . GLN A 1 93 ? -14.736 5.749 -3.562 1.00 97.56 93 GLN A C 1
ATOM 759 O O . GLN A 1 93 ? -15.564 6.173 -2.762 1.00 97.56 93 GLN A O 1
ATOM 764 N N . LYS A 1 94 ? -15.076 5.148 -4.708 1.00 97.19 94 LYS A N 1
ATOM 765 C CA . LYS A 1 94 ? -16.459 4.994 -5.169 1.00 97.19 94 LYS A CA 1
ATOM 766 C C . LYS A 1 94 ? -17.289 4.123 -4.230 1.00 97.19 94 LYS A C 1
ATOM 768 O O . LYS A 1 94 ? -18.463 4.411 -4.030 1.00 97.19 94 LYS A O 1
ATOM 773 N N . HIS A 1 95 ? -16.699 3.067 -3.668 1.00 96.88 95 HIS A N 1
ATOM 774 C CA . HIS A 1 95 ? -17.402 2.157 -2.766 1.00 96.88 95 HIS A CA 1
ATOM 775 C C . HIS A 1 95 ? -17.798 2.828 -1.444 1.00 96.88 95 HIS A C 1
ATOM 777 O O . HIS A 1 95 ? -18.920 2.639 -0.988 1.00 96.88 95 HIS A O 1
ATOM 783 N N . TYR A 1 96 ? -16.900 3.620 -0.851 1.00 96.50 96 TYR A N 1
ATOM 784 C CA . TYR A 1 96 ? -17.164 4.314 0.418 1.00 96.50 96 TYR A CA 1
ATOM 785 C C . TYR A 1 96 ? -17.727 5.733 0.239 1.00 96.50 96 TYR A C 1
ATOM 787 O O . TYR A 1 96 ? -18.208 6.316 1.201 1.00 96.50 96 TYR A O 1
ATOM 795 N N . ASN A 1 97 ? -17.681 6.281 -0.978 1.00 97.06 97 ASN A N 1
ATOM 796 C CA . ASN A 1 97 ? -18.059 7.654 -1.321 1.00 97.06 97 ASN A CA 1
ATOM 797 C C . ASN A 1 97 ? -17.374 8.723 -0.446 1.00 97.06 97 ASN A C 1
ATOM 799 O O . ASN A 1 97 ? -18.017 9.597 0.129 1.00 97.06 97 ASN A O 1
ATOM 803 N N . ILE A 1 98 ? -16.049 8.642 -0.350 1.00 97.06 98 ILE A N 1
ATOM 804 C CA . ILE A 1 98 ? -15.233 9.482 0.541 1.00 97.06 98 ILE A CA 1
ATOM 805 C C . ILE A 1 98 ? -14.274 10.381 -0.243 1.00 97.06 98 ILE A C 1
ATOM 807 O O . ILE A 1 98 ? -13.952 10.066 -1.393 1.00 97.06 98 ILE A O 1
ATOM 811 N N . PRO A 1 99 ? -13.805 11.493 0.348 1.00 97.94 99 PRO A N 1
ATOM 812 C CA . PRO A 1 99 ? -12.787 12.336 -0.260 1.00 97.94 99 PRO A CA 1
ATOM 813 C C . PRO A 1 99 ? -11.423 11.638 -0.329 1.00 97.94 99 PRO A C 1
ATOM 815 O O . PRO A 1 99 ? -11.010 10.920 0.587 1.00 97.94 99 PRO A O 1
ATOM 818 N N . VAL A 1 100 ? -10.702 11.907 -1.417 1.00 98.31 100 VAL A N 1
ATOM 819 C CA . VAL A 1 100 ? -9.348 11.414 -1.676 1.00 98.31 100 VAL A CA 1
ATOM 820 C C . VAL A 1 100 ? -8.427 12.575 -2.007 1.00 98.31 100 VAL A C 1
ATOM 822 O O . VAL A 1 100 ? -8.688 13.350 -2.928 1.00 98.31 100 VAL A O 1
ATOM 825 N N . THR A 1 101 ? -7.311 12.664 -1.295 1.00 97.56 101 THR A N 1
ATOM 826 C CA . THR A 1 101 ? -6.209 13.567 -1.631 1.00 97.56 101 THR A CA 1
ATOM 827 C C . THR A 1 101 ? -5.074 12.766 -2.258 1.00 97.56 101 THR A C 1
ATOM 829 O O . THR A 1 101 ? -4.756 11.672 -1.798 1.00 97.56 101 THR A O 1
ATOM 832 N N . ILE A 1 102 ? -4.470 13.277 -3.331 1.00 97.00 102 ILE A N 1
ATOM 833 C CA . ILE A 1 102 ? -3.348 12.623 -4.018 1.00 97.00 102 ILE A CA 1
ATOM 834 C C . ILE A 1 102 ? -2.155 13.576 -4.044 1.00 97.00 102 ILE A C 1
ATOM 836 O O . ILE A 1 102 ? -2.269 14.696 -4.539 1.00 97.00 102 ILE A O 1
ATOM 840 N N . GLN A 1 103 ? -1.022 13.109 -3.524 1.00 95.19 103 GLN A N 1
ATOM 841 C CA . GLN A 1 103 ? 0.262 13.805 -3.494 1.00 95.19 103 GLN A CA 1
ATOM 842 C C . GLN A 1 103 ? 1.301 12.973 -4.253 1.00 95.19 103 GLN A C 1
ATOM 844 O O . GLN A 1 103 ? 1.710 11.894 -3.814 1.00 95.19 103 GLN A O 1
ATOM 849 N N . GLU A 1 104 ? 1.709 13.461 -5.422 1.00 93.19 104 GLU A N 1
ATOM 850 C CA . GLU A 1 104 ? 2.706 12.814 -6.276 1.00 93.19 104 GLU A CA 1
ATOM 851 C C . GLU A 1 104 ? 3.496 13.882 -7.045 1.00 93.19 104 GLU A C 1
ATOM 853 O O . GLU A 1 104 ? 2.921 14.544 -7.910 1.00 93.19 104 GLU A O 1
ATOM 858 N N . PRO A 1 105 ? 4.794 14.069 -6.749 1.00 90.44 105 PRO A N 1
ATOM 859 C CA . PRO A 1 105 ? 5.593 15.118 -7.375 1.00 90.44 105 PRO A CA 1
ATOM 860 C C . PRO A 1 105 ? 5.833 14.920 -8.872 1.00 90.44 105 PRO A C 1
ATOM 862 O O . PRO A 1 105 ? 6.181 15.891 -9.539 1.00 90.44 105 PRO A O 1
ATOM 865 N N . ILE A 1 106 ? 5.703 13.698 -9.402 1.00 91.25 106 ILE A N 1
ATOM 866 C CA . ILE A 1 106 ? 6.093 13.431 -10.792 1.00 91.25 106 ILE A CA 1
ATOM 867 C C . ILE A 1 106 ? 4.961 13.613 -11.806 1.00 91.25 106 ILE A C 1
ATOM 869 O O . ILE A 1 106 ? 5.256 13.602 -12.991 1.00 91.25 106 ILE A O 1
ATOM 873 N N . LEU A 1 107 ? 3.695 13.779 -11.398 1.00 93.50 107 LEU A N 1
ATOM 874 C CA . LEU A 1 107 ? 2.571 13.808 -12.350 1.00 93.50 107 LEU A CA 1
ATOM 875 C C . LEU A 1 107 ? 2.677 14.952 -13.364 1.00 93.50 107 LEU A C 1
ATOM 877 O O . LEU A 1 107 ? 3.051 16.075 -13.027 1.00 93.50 107 LEU A O 1
ATOM 881 N N . ASN A 1 108 ? 2.270 14.676 -14.603 1.00 93.56 108 ASN A N 1
ATOM 882 C CA . ASN A 1 108 ? 2.132 15.713 -15.625 1.00 93.56 108 ASN A CA 1
ATOM 883 C C . ASN A 1 108 ? 0.787 16.462 -15.511 1.00 93.56 108 ASN A C 1
ATOM 885 O O . ASN A 1 108 ? -0.126 16.050 -14.794 1.00 93.56 108 ASN A O 1
ATOM 889 N N . GLU A 1 109 ? 0.637 17.564 -16.249 1.00 95.19 109 GLU A N 1
ATOM 890 C CA . GLU A 1 109 ? -0.561 18.417 -16.195 1.00 95.19 109 GLU A CA 1
ATOM 891 C C . GLU A 1 109 ? -1.855 17.684 -16.579 1.00 95.19 109 GLU A C 1
ATOM 893 O O . GLU A 1 109 ? -2.914 17.953 -16.013 1.00 95.19 109 GLU A O 1
ATOM 898 N N . ILE A 1 110 ? -1.780 16.723 -17.503 1.00 95.25 110 ILE A N 1
ATOM 899 C CA . ILE A 1 110 ? -2.937 15.943 -17.960 1.00 95.25 110 ILE A CA 1
ATOM 900 C C . ILE A 1 110 ? -3.397 14.982 -16.862 1.00 95.25 110 ILE A C 1
ATOM 902 O O . ILE A 1 110 ? -4.593 14.858 -16.610 1.00 95.25 110 ILE A O 1
ATOM 906 N N . GLU A 1 111 ? -2.456 14.329 -16.185 1.00 96.12 111 GLU A N 1
ATOM 907 C CA . GLU A 1 111 ? -2.708 13.454 -15.038 1.00 96.12 111 GLU A CA 1
ATOM 908 C C . GLU A 1 111 ? -3.286 14.241 -13.854 1.00 96.12 111 GLU A C 1
ATOM 910 O O . GLU A 1 111 ? -4.290 13.833 -13.267 1.00 96.12 111 GLU A O 1
ATOM 915 N N . ILE A 1 112 ? -2.716 15.408 -13.546 1.00 97.06 112 ILE A N 1
ATOM 916 C CA . ILE A 1 112 ? -3.230 16.313 -12.508 1.00 97.06 112 ILE A CA 1
ATOM 917 C C . ILE A 1 112 ? -4.650 16.778 -12.852 1.00 97.06 112 ILE A C 1
ATOM 919 O O . ILE A 1 112 ? -5.541 16.746 -11.999 1.00 97.06 112 ILE A O 1
ATOM 923 N N . SER A 1 113 ? -4.880 17.175 -14.106 1.00 96.88 113 SER A N 1
ATOM 924 C CA . SER A 1 113 ? -6.201 17.564 -14.601 1.00 96.88 113 SER A CA 1
ATOM 925 C C . SER A 1 113 ? -7.201 16.415 -14.476 1.00 96.88 113 SER A C 1
ATOM 927 O O . SER A 1 113 ? -8.317 16.627 -14.006 1.00 96.88 113 SER A O 1
ATOM 929 N N . TYR A 1 114 ? -6.807 15.184 -14.814 1.00 97.38 114 TYR A N 1
ATOM 930 C CA . TYR A 1 114 ? -7.652 14.004 -14.628 1.00 97.38 114 TYR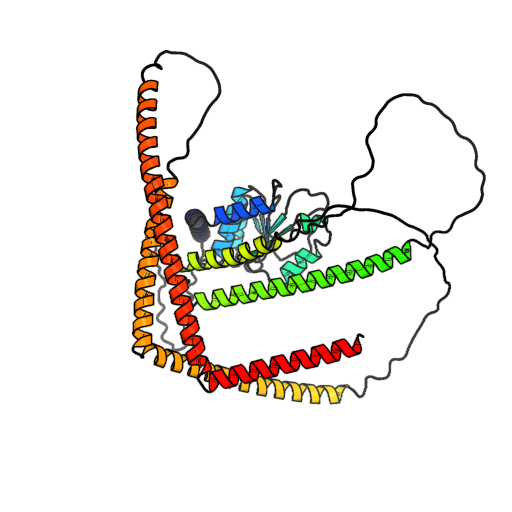 A CA 1
ATOM 931 C C . TYR A 1 114 ? -8.069 13.819 -13.165 1.00 97.38 114 TYR A C 1
ATOM 933 O O . TYR A 1 114 ? -9.257 13.657 -12.895 1.00 97.38 114 TYR A O 1
ATOM 941 N N . ILE A 1 115 ? -7.126 13.900 -12.219 1.00 97.88 115 ILE A N 1
ATOM 942 C CA . ILE A 1 115 ? -7.420 13.758 -10.783 1.00 97.88 115 ILE A CA 1
ATOM 943 C C . ILE A 1 115 ? -8.407 14.828 -10.316 1.00 97.88 115 ILE A C 1
ATOM 945 O O . ILE A 1 115 ? -9.384 14.500 -9.652 1.00 97.88 115 ILE A O 1
ATOM 949 N N . ASN A 1 116 ? -8.164 16.093 -10.664 1.00 97.81 116 ASN A N 1
ATOM 950 C CA . ASN A 1 116 ? -8.988 17.215 -10.207 1.00 97.81 116 ASN A CA 1
ATOM 951 C C . ASN A 1 116 ? -10.388 17.241 -10.835 1.00 97.81 116 ASN A C 1
ATOM 953 O O . ASN A 1 116 ? -11.298 17.830 -10.259 1.00 97.81 116 ASN A O 1
ATOM 957 N N . ASN A 1 117 ? -10.566 16.616 -12.002 1.00 97.12 117 ASN A N 1
ATOM 958 C CA . ASN A 1 117 ? -11.873 16.460 -12.641 1.00 97.12 117 ASN A CA 1
ATOM 959 C C . ASN A 1 117 ? -12.607 15.180 -12.206 1.00 97.12 117 ASN A C 1
ATOM 961 O O . ASN A 1 117 ? -13.772 14.995 -12.564 1.00 97.12 117 ASN A O 1
ATOM 965 N N . TYR A 1 118 ? -11.959 14.283 -11.454 1.00 97.12 118 TYR A N 1
ATOM 966 C CA . TYR A 1 118 ? -12.609 13.084 -10.936 1.00 97.12 118 TYR A CA 1
ATOM 967 C C . TYR A 1 118 ? -13.371 13.408 -9.633 1.00 97.12 118 TYR A C 1
ATOM 969 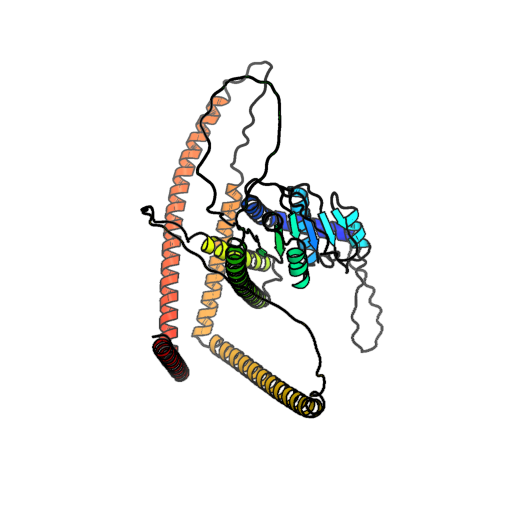O O . TYR A 1 118 ? -12.808 14.047 -8.740 1.00 97.12 118 TYR A O 1
ATOM 977 N N . PRO A 1 119 ? -14.637 12.973 -9.474 1.00 97.06 119 PRO A N 1
ATOM 978 C CA . PRO A 1 119 ? -15.437 13.295 -8.292 1.00 97.06 119 PRO A CA 1
ATOM 979 C C . PRO A 1 119 ? -14.762 12.909 -6.972 1.00 97.06 119 PRO A C 1
ATOM 981 O O . PRO A 1 119 ? -14.249 11.801 -6.831 1.00 97.06 119 PRO A O 1
ATOM 984 N N . ASN A 1 120 ? -14.811 13.812 -5.986 1.00 97.50 120 ASN A N 1
ATOM 985 C CA . ASN A 1 120 ? -14.238 13.636 -4.643 1.00 97.50 120 ASN A CA 1
ATOM 986 C C . ASN A 1 120 ? -12.721 13.367 -4.609 1.00 97.50 120 ASN A C 1
ATOM 988 O O . ASN A 1 120 ? -12.193 12.984 -3.565 1.00 97.50 120 ASN A O 1
ATOM 992 N N . CYS A 1 121 ? -12.005 13.601 -5.709 1.00 98.25 121 CYS A N 1
ATOM 993 C CA . CYS A 1 121 ? -10.552 13.528 -5.762 1.00 98.25 121 CYS A CA 1
ATOM 994 C C . CYS A 1 121 ? -9.944 14.926 -5.873 1.00 98.25 121 CYS A C 1
ATOM 996 O O . CYS A 1 121 ? -10.480 15.814 -6.534 1.00 98.25 121 CYS A O 1
ATOM 998 N N . LYS A 1 122 ? -8.800 15.128 -5.218 1.00 97.75 122 LYS A N 1
ATOM 999 C CA . LYS A 1 122 ? -8.051 16.381 -5.291 1.00 97.75 122 LYS A CA 1
ATOM 1000 C C . LYS A 1 122 ? -6.555 16.116 -5.324 1.00 97.75 122 LYS A C 1
ATOM 1002 O O . LYS A 1 122 ? -6.018 15.457 -4.433 1.00 97.75 122 LYS A O 1
ATOM 1007 N N . TYR A 1 123 ? -5.876 16.681 -6.315 1.00 97.69 123 TYR A N 1
ATOM 1008 C CA . TYR A 1 123 ? -4.422 16.736 -6.332 1.00 97.69 123 TYR A CA 1
ATOM 1009 C C . TYR A 1 123 ? -3.926 17.839 -5.390 1.00 97.69 123 TYR A C 1
ATOM 1011 O O . TYR A 1 123 ? -4.454 18.955 -5.376 1.00 97.69 123 TYR A O 1
ATOM 1019 N N . ILE A 1 124 ? -2.903 17.527 -4.601 1.00 95.44 124 ILE A N 1
ATOM 1020 C CA . ILE A 1 124 ? -2.199 18.480 -3.747 1.00 95.44 124 ILE A CA 1
ATOM 1021 C C . ILE A 1 124 ? -0.739 18.488 -4.195 1.00 95.44 124 ILE A C 1
ATOM 1023 O O . ILE A 1 124 ? -0.085 17.449 -4.213 1.00 95.44 124 ILE A O 1
ATOM 1027 N N . ALA A 1 125 ? -0.241 19.665 -4.572 1.00 92.88 125 ALA A N 1
ATOM 1028 C CA . ALA A 1 125 ? 1.142 19.825 -4.992 1.00 92.88 125 ALA A CA 1
ATOM 1029 C C . ALA A 1 125 ? 2.106 19.662 -3.807 1.00 92.88 125 ALA A C 1
ATOM 1031 O O . ALA A 1 125 ? 1.869 20.201 -2.724 1.00 92.88 125 ALA A O 1
ATOM 1032 N N . GLY A 1 126 ? 3.220 18.968 -4.049 1.00 86.56 126 GLY A N 1
ATOM 1033 C CA . GLY A 1 126 ? 4.217 18.652 -3.028 1.00 86.56 126 GLY A CA 1
ATOM 1034 C C . GLY A 1 126 ? 3.868 17.409 -2.209 1.00 86.56 126 GLY A C 1
ATOM 1035 O O . GLY A 1 126 ? 2.889 16.716 -2.476 1.00 86.56 126 GLY A O 1
ATOM 1036 N N . VAL A 1 127 ? 4.721 17.108 -1.231 1.00 78.94 127 VAL A N 1
ATOM 1037 C CA . VAL A 1 127 ? 4.526 16.010 -0.281 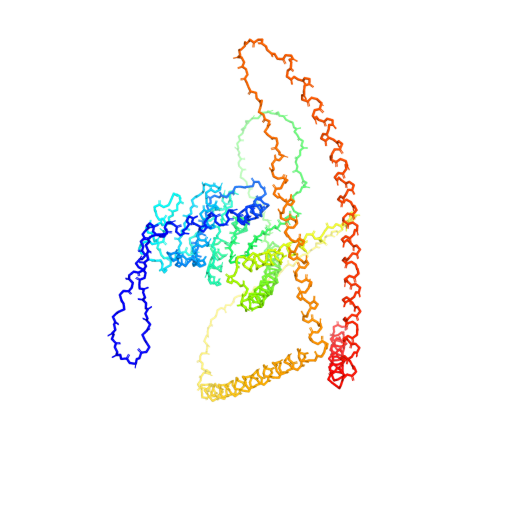1.00 78.94 127 VAL A CA 1
ATOM 1038 C C . VAL A 1 127 ? 4.657 16.590 1.122 1.00 78.94 127 VAL A C 1
ATOM 1040 O O . VAL A 1 127 ? 5.767 16.848 1.586 1.00 78.94 127 VAL A O 1
ATOM 1043 N N . ASP A 1 128 ? 3.526 16.825 1.783 1.00 84.50 128 ASP A N 1
ATOM 1044 C CA . ASP A 1 128 ? 3.474 17.278 3.172 1.00 84.50 128 ASP A CA 1
ATOM 1045 C C . ASP A 1 128 ? 3.004 16.133 4.072 1.00 84.50 128 ASP A C 1
ATOM 1047 O O . ASP A 1 128 ? 1.813 15.911 4.288 1.00 84.50 128 ASP A O 1
ATOM 1051 N N . LEU A 1 129 ? 3.977 15.396 4.603 1.00 84.62 129 LEU A N 1
ATOM 1052 C CA . LEU A 1 129 ? 3.740 14.322 5.567 1.00 84.62 129 LEU A CA 1
ATOM 1053 C C . LEU A 1 129 ? 3.617 14.845 6.999 1.00 84.62 129 LEU A C 1
ATOM 1055 O O . LEU A 1 129 ? 3.411 14.040 7.902 1.00 84.62 129 LEU A O 1
ATOM 1059 N N . THR A 1 130 ? 3.797 16.150 7.228 1.00 83.88 130 THR A N 1
ATOM 1060 C CA . THR A 1 130 ? 3.754 16.771 8.563 1.00 83.88 130 THR A CA 1
ATOM 1061 C C . THR A 1 130 ? 2.348 17.184 8.973 1.00 83.88 130 THR A C 1
ATOM 1063 O O . THR A 1 130 ? 2.095 17.434 10.149 1.00 83.88 130 THR A O 1
ATOM 1066 N N . LYS A 1 131 ? 1.418 17.212 8.018 1.00 88.56 131 LYS A N 1
ATOM 1067 C CA . LYS A 1 131 ? 0.022 17.533 8.270 1.00 88.56 131 LYS A CA 1
ATOM 1068 C C . LYS A 1 131 ? -0.687 16.386 8.985 1.00 88.56 131 LYS A C 1
ATOM 1070 O O . LYS A 1 131 ? -0.791 15.278 8.458 1.00 88.56 131 LYS A O 1
ATOM 1075 N N . GLU A 1 132 ? -1.236 16.682 10.158 1.00 88.88 132 GLU A N 1
ATOM 1076 C CA . GLU A 1 132 ? -2.129 15.761 10.853 1.00 88.88 132 GLU A CA 1
ATOM 1077 C C . GLU A 1 132 ? -3.407 15.560 10.039 1.00 88.88 132 GLU A C 1
ATOM 1079 O O . GLU A 1 132 ? -4.167 16.487 9.745 1.00 88.88 132 GLU A O 1
ATOM 1084 N N . GLU A 1 133 ? -3.623 14.315 9.638 1.00 90.62 133 GLU A N 1
ATOM 1085 C CA . GLU A 1 133 ? -4.796 13.890 8.895 1.00 90.62 133 GLU A CA 1
ATOM 1086 C C . GLU A 1 133 ? -5.832 13.216 9.797 1.00 90.62 133 GLU A C 1
ATOM 1088 O O . GLU A 1 133 ? -7.000 13.164 9.414 1.00 90.62 133 GLU A O 1
ATOM 1093 N N . ILE A 1 134 ? -5.429 12.735 10.974 1.00 93.19 134 ILE A N 1
ATOM 1094 C CA . ILE A 1 134 ? -6.302 12.102 11.963 1.00 93.19 134 ILE A CA 1
ATOM 1095 C C . ILE A 1 134 ? -6.357 12.985 13.207 1.00 93.19 134 ILE A C 1
ATOM 1097 O O . ILE A 1 134 ? -5.347 13.168 13.887 1.00 93.19 134 ILE A O 1
ATOM 1101 N N . LEU A 1 135 ? -7.543 13.500 13.520 1.00 92.81 135 LEU A N 1
ATOM 1102 C CA . LEU A 1 135 ? -7.788 14.227 14.765 1.00 92.81 135 LEU A CA 1
ATOM 1103 C C . LEU A 1 135 ? -7.992 13.239 15.919 1.00 92.81 135 LEU A C 1
ATOM 1105 O O . LEU A 1 135 ? -8.556 12.165 15.721 1.00 92.81 135 LEU A O 1
ATOM 1109 N N . GLU A 1 136 ? -7.593 13.607 17.137 1.00 88.88 136 GLU A N 1
ATOM 1110 C CA . GLU A 1 136 ? -7.785 12.746 18.317 1.00 88.88 136 GLU A CA 1
ATOM 1111 C C . GLU A 1 136 ? -9.260 12.464 18.631 1.00 88.88 136 GLU A C 1
ATOM 1113 O O . GLU A 1 136 ? -9.587 11.395 19.135 1.00 88.88 136 GLU A O 1
ATOM 1118 N N . SER A 1 137 ? -10.152 13.402 18.305 1.00 89.25 137 SER A N 1
ATOM 1119 C CA . SER A 1 137 ? -11.600 13.269 18.492 1.00 89.25 137 SER A CA 1
ATOM 1120 C C . SER A 1 137 ? -12.301 12.487 17.375 1.00 89.25 137 SER A C 1
ATOM 1122 O O . SER A 1 137 ? -13.511 12.276 17.446 1.00 89.25 137 SER A O 1
ATOM 1124 N N . GLN A 1 138 ? -11.582 12.085 16.322 1.00 89.31 138 GLN A N 1
ATOM 1125 C CA . GLN A 1 138 ? -12.181 11.413 15.174 1.00 89.31 138 GLN A CA 1
ATOM 1126 C C . GLN A 1 138 ? -12.444 9.932 15.479 1.00 89.31 138 GLN A C 1
ATOM 1128 O O . GLN A 1 138 ? -11.534 9.174 15.813 1.00 89.31 138 GLN A O 1
ATOM 1133 N N . ASN A 1 139 ? -13.690 9.498 15.289 1.00 90.06 139 ASN A N 1
ATOM 1134 C CA . ASN A 1 139 ? -14.068 8.090 15.445 1.00 90.06 139 ASN A CA 1
ATOM 1135 C C . ASN A 1 139 ? -13.789 7.248 14.194 1.00 90.06 139 ASN A C 1
ATOM 1137 O O . ASN A 1 139 ? -13.534 6.045 14.306 1.00 90.06 139 ASN A O 1
ATOM 1141 N N . ASP A 1 140 ? -13.797 7.888 13.031 1.00 94.81 140 ASP A N 1
ATOM 1142 C CA . ASP A 1 140 ? -13.668 7.246 11.731 1.00 94.81 140 ASP A CA 1
ATOM 1143 C C . ASP A 1 140 ? -12.210 6.950 11.384 1.00 94.81 140 ASP A C 1
ATOM 1145 O O . ASP A 1 140 ? -11.286 7.666 11.785 1.00 94.81 140 ASP A O 1
ATOM 1149 N N . TYR A 1 141 ? -12.002 5.917 10.577 1.00 96.44 141 TYR A N 1
ATOM 1150 C CA . TYR A 1 141 ? -10.677 5.545 10.105 1.00 96.44 141 TYR A CA 1
ATOM 1151 C C . TYR A 1 141 ? -10.206 6.456 8.968 1.00 96.44 141 TYR A C 1
ATOM 1153 O O . TYR A 1 141 ? -11.004 6.962 8.180 1.00 96.44 141 TYR A O 1
ATOM 1161 N N . VAL A 1 142 ? -8.889 6.603 8.836 1.00 96.75 142 VAL A N 1
ATOM 1162 C CA . VAL A 1 142 ? -8.232 7.213 7.673 1.00 96.75 142 VAL A CA 1
ATOM 1163 C C . VAL A 1 142 ? -7.340 6.181 7.005 1.00 96.75 142 VAL A C 1
ATOM 1165 O O . VAL A 1 142 ? -6.536 5.511 7.659 1.00 96.75 142 VAL A O 1
ATOM 1168 N N . LEU A 1 143 ? -7.477 6.061 5.685 1.00 96.44 143 LEU A N 1
ATOM 1169 C CA . LEU A 1 143 ? -6.680 5.157 4.868 1.00 96.44 143 LEU A CA 1
ATOM 1170 C C . LEU A 1 143 ? -5.550 5.940 4.203 1.00 96.44 143 LEU A C 1
ATOM 1172 O O . LEU A 1 143 ? -5.795 6.833 3.400 1.00 96.44 143 LEU A O 1
ATOM 1176 N N . PHE A 1 144 ? -4.310 5.567 4.482 1.00 96.06 144 PHE A N 1
ATOM 1177 C CA . PHE A 1 144 ? -3.141 6.056 3.763 1.00 96.06 144 PHE A CA 1
ATOM 1178 C C . PHE A 1 144 ? -2.768 5.059 2.669 1.00 96.06 144 PHE A C 1
ATOM 1180 O O . PHE A 1 144 ? -2.343 3.940 2.964 1.00 96.06 144 PHE A O 1
ATOM 1187 N N . PHE A 1 145 ? -2.929 5.446 1.405 1.00 95.44 145 PHE A N 1
ATOM 1188 C CA . PHE A 1 145 ? -2.566 4.633 0.248 1.00 95.44 145 PHE A CA 1
ATOM 1189 C C . PHE A 1 145 ? -1.187 5.033 -0.276 1.00 95.44 145 PHE A C 1
ATOM 1191 O O . PHE A 1 145 ? -1.002 6.136 -0.775 1.00 95.44 145 PHE A O 1
ATOM 1198 N N . ILE A 1 146 ? -0.205 4.142 -0.144 1.00 94.31 146 ILE A N 1
ATOM 1199 C CA . ILE A 1 146 ? 1.211 4.453 -0.376 1.00 94.31 146 ILE A CA 1
ATOM 1200 C C . ILE A 1 146 ? 1.827 3.402 -1.315 1.00 94.31 146 ILE A C 1
ATOM 1202 O O . ILE A 1 146 ? 2.641 2.572 -0.895 1.00 94.31 146 ILE A O 1
ATOM 1206 N N . PRO A 1 147 ? 1.408 3.338 -2.591 1.00 91.00 147 PRO A N 1
ATOM 1207 C CA . PRO A 1 147 ? 1.795 2.235 -3.458 1.00 91.00 147 PRO A CA 1
ATOM 1208 C C . PRO A 1 147 ? 3.239 2.328 -3.972 1.00 91.00 147 PRO A C 1
ATOM 1210 O O . PRO A 1 147 ? 3.821 1.291 -4.270 1.00 91.00 147 PRO A O 1
ATOM 1213 N N . HIS A 1 148 ? 3.852 3.512 -4.037 1.00 86.12 148 HIS A N 1
ATOM 1214 C CA . HIS A 1 148 ? 5.277 3.662 -4.371 1.00 86.12 148 HIS A CA 1
ATOM 1215 C C . HIS A 1 148 ? 6.092 4.396 -3.309 1.00 86.12 148 HIS A C 1
ATOM 1217 O O . HIS A 1 148 ? 7.242 4.748 -3.562 1.00 86.12 148 HIS A O 1
ATOM 1223 N N . GLY A 1 149 ? 5.537 4.611 -2.116 1.00 82.50 149 GLY A N 1
ATOM 1224 C CA . GLY A 1 149 ? 6.250 5.379 -1.106 1.00 82.50 149 GLY A CA 1
ATOM 1225 C C . GLY A 1 149 ? 7.500 4.682 -0.586 1.00 82.50 149 GLY A C 1
ATOM 1226 O O . GLY A 1 149 ? 7.544 3.463 -0.382 1.00 82.50 149 GLY A O 1
ATOM 1227 N N . GLU A 1 150 ? 8.520 5.500 -0.363 1.00 86.75 150 GLU A N 1
ATOM 1228 C CA . GLU A 1 150 ? 9.759 5.120 0.301 1.00 86.75 150 GLU A CA 1
ATOM 1229 C C . GLU A 1 150 ? 9.530 4.985 1.815 1.00 86.75 150 GLU A C 1
ATOM 1231 O O . GLU A 1 150 ? 8.497 5.405 2.344 1.00 86.75 150 GLU A O 1
ATOM 1236 N N . ASN A 1 151 ? 10.486 4.393 2.537 1.00 87.75 151 ASN A N 1
ATOM 1237 C CA . ASN A 1 151 ? 10.369 4.172 3.987 1.00 87.75 151 ASN A CA 1
ATOM 1238 C C . ASN A 1 151 ? 10.102 5.485 4.747 1.00 87.75 151 ASN A C 1
ATOM 1240 O O . ASN A 1 151 ? 9.362 5.512 5.726 1.00 87.75 151 ASN A O 1
ATOM 1244 N N . GLU A 1 152 ? 10.676 6.571 4.247 1.00 89.75 152 GLU A N 1
ATOM 1245 C CA . GLU A 1 152 ? 10.568 7.937 4.727 1.00 89.75 152 GLU A CA 1
ATOM 1246 C C . GLU A 1 152 ? 9.114 8.424 4.738 1.00 89.75 152 GLU A C 1
ATOM 1248 O O . GLU A 1 152 ? 8.729 9.153 5.652 1.00 89.75 152 GLU A O 1
ATOM 1253 N N . MET A 1 153 ? 8.287 7.980 3.781 1.00 89.56 153 MET A N 1
ATOM 1254 C CA . MET A 1 153 ? 6.865 8.327 3.740 1.00 89.56 153 MET A CA 1
ATOM 1255 C C . MET A 1 153 ? 6.089 7.667 4.880 1.00 89.56 153 MET A C 1
ATOM 1257 O O . MET A 1 153 ? 5.336 8.334 5.590 1.00 89.56 153 MET A O 1
ATOM 1261 N N . TYR A 1 154 ? 6.328 6.373 5.109 1.00 91.06 154 TYR A N 1
ATOM 1262 C CA . TYR A 1 154 ? 5.729 5.643 6.230 1.00 91.06 154 TYR A CA 1
ATOM 1263 C C . TYR A 1 154 ? 6.170 6.228 7.570 1.00 91.06 154 TYR A C 1
ATOM 1265 O O . TYR A 1 154 ? 5.343 6.476 8.445 1.00 91.06 154 TYR A O 1
ATOM 1273 N N . ASP A 1 155 ? 7.471 6.481 7.718 1.00 91.62 155 ASP A N 1
ATOM 1274 C CA . ASP A 1 155 ? 8.035 7.082 8.922 1.00 91.62 155 ASP A CA 1
ATOM 1275 C C . ASP A 1 155 ? 7.472 8.483 9.169 1.00 91.62 155 ASP A C 1
ATOM 1277 O O . ASP A 1 155 ? 7.213 8.829 10.320 1.00 91.62 155 ASP A O 1
ATOM 1281 N N . GLY A 1 156 ? 7.277 9.282 8.117 1.00 93.44 156 GLY A N 1
ATOM 1282 C CA . GLY A 1 156 ? 6.638 10.593 8.197 1.00 93.44 156 GLY A CA 1
ATOM 1283 C C . GLY A 1 156 ? 5.225 10.488 8.760 1.00 93.44 156 GLY A C 1
ATOM 1284 O O . GLY A 1 156 ? 4.945 11.063 9.808 1.00 93.44 156 GLY A O 1
ATOM 1285 N N . ILE A 1 157 ? 4.376 9.655 8.151 1.00 93.44 157 ILE A N 1
ATOM 1286 C CA . ILE A 1 157 ? 2.988 9.449 8.598 1.00 93.44 157 ILE A CA 1
ATOM 1287 C C . ILE A 1 157 ? 2.939 8.948 10.047 1.00 93.44 157 ILE A C 1
ATOM 1289 O O . ILE A 1 157 ? 2.152 9.456 10.844 1.00 93.44 157 ILE A O 1
ATOM 1293 N N . LEU A 1 158 ? 3.805 8.001 10.422 1.00 93.25 158 LEU A N 1
ATOM 1294 C CA . LEU A 1 158 ? 3.870 7.451 11.781 1.00 93.25 158 LEU A CA 1
ATOM 1295 C C . LEU A 1 158 ? 4.385 8.445 12.832 1.00 93.25 158 LEU A C 1
ATOM 1297 O O . LEU A 1 158 ? 4.046 8.317 14.015 1.00 93.25 158 LEU A O 1
ATOM 1301 N N . LYS A 1 159 ? 5.253 9.381 12.433 1.00 94.31 159 LYS A N 1
ATOM 1302 C CA . LYS A 1 159 ? 5.774 10.446 13.305 1.00 94.31 159 LYS A CA 1
ATOM 1303 C C . LYS A 1 159 ? 4.748 11.550 13.514 1.00 94.31 159 LYS A C 1
ATOM 1305 O O . LYS A 1 159 ? 4.650 12.044 14.633 1.00 94.31 159 LYS A O 1
ATOM 1310 N N . THR A 1 160 ? 4.007 11.899 12.470 1.00 94.50 160 THR A N 1
ATOM 1311 C CA . THR A 1 160 ? 2.934 12.896 12.520 1.00 94.50 160 THR A CA 1
ATOM 1312 C C . THR A 1 160 ? 1.759 12.389 13.351 1.00 94.50 160 THR A C 1
ATOM 1314 O O . THR A 1 160 ? 1.286 13.091 14.231 1.00 94.50 160 THR A O 1
ATOM 1317 N N . HIS A 1 161 ? 1.371 11.123 13.178 1.00 94.38 161 HIS A N 1
ATOM 1318 C CA . HIS A 1 161 ? 0.305 10.478 13.951 1.00 94.38 161 HIS A CA 1
ATOM 1319 C C . HIS A 1 161 ? 0.903 9.676 15.112 1.00 94.38 161 HIS A C 1
ATOM 1321 O O . HIS A 1 161 ? 1.003 8.441 15.076 1.00 94.38 161 HIS A O 1
ATOM 1327 N N . ASN A 1 162 ? 1.429 10.382 16.113 1.00 92.19 162 ASN A N 1
ATOM 1328 C CA . ASN A 1 162 ? 2.213 9.762 17.183 1.00 92.19 162 ASN A CA 1
ATOM 1329 C C . ASN A 1 162 ? 1.384 9.270 18.378 1.00 92.19 162 ASN A C 1
ATOM 1331 O O . ASN A 1 162 ? 1.908 8.470 19.161 1.00 92.19 162 ASN A O 1
ATOM 1335 N N . THR A 1 163 ? 0.119 9.677 18.496 1.00 93.56 163 THR A N 1
ATOM 1336 C CA . THR A 1 163 ? -0.732 9.280 19.621 1.00 93.56 163 THR A CA 1
ATOM 1337 C C . THR A 1 163 ? -1.366 7.914 19.386 1.00 93.56 163 THR A C 1
ATOM 1339 O O . THR A 1 163 ? -1.493 7.433 18.255 1.00 93.56 163 THR A O 1
ATOM 1342 N N . LEU A 1 164 ? -1.728 7.232 20.476 1.00 91.19 164 LEU A N 1
ATOM 1343 C CA . LEU A 1 164 ? -2.332 5.901 20.400 1.00 91.19 164 LEU A CA 1
ATOM 1344 C C . LEU A 1 164 ? -3.658 5.945 19.631 1.00 91.19 164 LEU A C 1
ATOM 1346 O O . LEU A 1 164 ? -3.855 5.139 18.722 1.00 91.19 164 LEU A O 1
ATOM 1350 N N . THR A 1 165 ? -4.515 6.914 19.956 1.00 92.25 165 THR A N 1
ATOM 1351 C CA . THR A 1 165 ? -5.832 7.098 19.339 1.00 92.25 165 THR A CA 1
ATOM 1352 C C . THR A 1 165 ? -5.713 7.307 17.834 1.00 92.25 165 THR A C 1
ATOM 1354 O O . THR A 1 165 ? -6.350 6.592 17.064 1.00 92.25 165 THR A O 1
ATOM 1357 N N . GLN A 1 166 ? -4.819 8.198 17.388 1.00 94.00 166 GLN A N 1
ATOM 1358 C CA . GLN A 1 166 ? -4.597 8.425 15.958 1.00 94.00 166 GLN A CA 1
ATOM 1359 C C . GLN A 1 166 ? -4.160 7.141 15.242 1.00 94.00 166 GLN A C 1
ATOM 1361 O O . GLN A 1 166 ? -4.674 6.803 14.178 1.00 94.00 166 GLN A O 1
ATOM 1366 N N . ARG A 1 167 ? -3.241 6.378 15.844 1.00 92.38 167 ARG A N 1
ATOM 1367 C CA . ARG A 1 167 ? -2.733 5.133 15.249 1.00 92.38 167 ARG A CA 1
ATOM 1368 C C . ARG A 1 167 ? -3.769 4.020 15.204 1.00 92.38 167 ARG A C 1
ATOM 1370 O O . ARG A 1 167 ? -3.736 3.218 14.280 1.00 92.38 167 ARG A O 1
ATOM 1377 N N . GLN A 1 168 ? -4.684 3.966 16.167 1.00 91.81 168 GLN A N 1
ATOM 1378 C CA . GLN A 1 168 ? -5.796 3.014 16.154 1.00 91.81 168 GLN A CA 1
ATOM 1379 C C . GLN A 1 168 ? -6.797 3.295 15.032 1.00 91.81 168 GLN A C 1
ATOM 1381 O O . GLN A 1 168 ? -7.452 2.366 14.567 1.00 91.81 168 GLN A O 1
ATOM 1386 N N . LYS A 1 169 ? -6.891 4.550 14.582 1.00 94.31 169 LYS A N 1
ATOM 1387 C CA . LYS A 1 169 ? -7.759 4.999 13.482 1.00 94.31 169 LYS A CA 1
ATOM 1388 C C . LYS A 1 169 ? -7.042 5.075 12.135 1.00 94.31 169 LYS A C 1
ATOM 1390 O O . LYS A 1 169 ? -7.599 5.555 11.153 1.00 94.31 169 LYS A O 1
ATOM 1395 N N . MET A 1 170 ? -5.812 4.584 12.062 1.00 94.88 170 MET A N 1
ATOM 1396 C CA . MET A 1 170 ? -4.986 4.631 10.865 1.00 94.88 170 MET A CA 1
ATOM 1397 C C . MET A 1 170 ? -4.946 3.270 10.173 1.00 94.88 170 MET A C 1
ATOM 1399 O O . MET A 1 170 ? -4.621 2.254 10.784 1.00 94.88 170 MET A O 1
ATOM 1403 N N . ILE A 1 171 ? -5.184 3.258 8.865 1.00 95.00 171 ILE A N 1
ATOM 1404 C CA . ILE A 1 171 ? -4.957 2.091 8.008 1.00 95.00 171 ILE A CA 1
ATOM 1405 C C . ILE A 1 171 ? -3.899 2.474 6.983 1.00 95.00 171 ILE A C 1
ATOM 1407 O O . ILE A 1 171 ? -4.040 3.486 6.305 1.00 95.00 171 ILE A O 1
ATOM 1411 N N . ILE A 1 172 ? -2.844 1.671 6.844 1.00 93.75 172 ILE A N 1
ATOM 1412 C CA . ILE A 1 172 ? -1.808 1.893 5.832 1.00 93.75 172 ILE A CA 1
ATOM 1413 C C . ILE A 1 172 ? -1.900 0.790 4.783 1.00 93.75 172 ILE A C 1
ATOM 1415 O O . ILE A 1 172 ? -1.766 -0.401 5.072 1.00 93.75 172 ILE A O 1
ATOM 1419 N N . LEU A 1 173 ? -2.087 1.199 3.536 1.00 91.38 173 LEU A N 1
ATOM 1420 C CA . LEU A 1 173 ? -2.084 0.317 2.387 1.00 91.38 173 LEU A CA 1
ATOM 1421 C C . LEU A 1 173 ? -0.837 0.570 1.543 1.00 91.38 173 LEU A C 1
ATOM 1423 O O . LEU A 1 173 ? -0.774 1.518 0.765 1.00 91.38 173 LEU A O 1
ATOM 1427 N N . ALA A 1 174 ? 0.140 -0.318 1.698 1.00 85.62 174 ALA A N 1
ATOM 1428 C CA . ALA A 1 174 ? 1.339 -0.390 0.875 1.00 85.62 174 ALA A CA 1
ATOM 1429 C C . ALA A 1 174 ? 1.170 -1.454 -0.223 1.00 85.62 174 ALA A C 1
ATOM 1431 O O . ALA A 1 174 ? 0.354 -2.366 -0.083 1.00 85.62 174 ALA A O 1
ATOM 1432 N N . ILE A 1 175 ? 1.965 -1.359 -1.296 1.00 72.06 175 ILE A N 1
ATOM 1433 C CA . ILE A 1 175 ? 2.208 -2.389 -2.338 1.00 72.06 175 ILE A CA 1
ATOM 1434 C C . ILE A 1 175 ? 1.629 -3.768 -1.994 1.00 72.06 175 ILE A C 1
ATOM 1436 O O . ILE A 1 175 ? 2.213 -4.452 -1.160 1.00 72.06 175 ILE A O 1
ATOM 1440 N N . PHE A 1 176 ? 0.529 -4.179 -2.648 1.00 56.06 176 PHE A N 1
ATOM 1441 C CA . PHE A 1 176 ? -0.158 -5.491 -2.550 1.00 56.06 176 PHE A CA 1
ATOM 1442 C C . PHE A 1 176 ? -0.178 -6.171 -1.164 1.00 56.06 176 PHE A C 1
ATOM 1444 O O . PHE A 1 176 ? -0.378 -7.379 -1.067 1.00 56.06 176 PHE A O 1
ATOM 1451 N N . ALA A 1 177 ? 0.010 -5.406 -0.096 1.00 49.06 177 ALA A N 1
ATOM 1452 C CA . ALA A 1 177 ? 0.166 -5.851 1.267 1.00 49.06 177 ALA A CA 1
ATOM 1453 C C . ALA A 1 177 ? -0.598 -4.860 2.125 1.00 49.06 177 ALA A C 1
ATOM 1455 O O . ALA A 1 177 ? -0.120 -3.776 2.453 1.00 49.06 177 ALA A O 1
ATOM 1456 N N . ILE A 1 178 ? -1.819 -5.250 2.481 1.00 50.59 178 ILE A N 1
ATOM 1457 C CA . ILE A 1 178 ? -2.566 -4.526 3.498 1.00 50.59 178 ILE A CA 1
ATOM 1458 C C . ILE A 1 178 ? -1.828 -4.746 4.818 1.00 50.59 178 ILE A C 1
ATOM 1460 O O . ILE A 1 178 ? -1.831 -5.853 5.361 1.00 50.59 178 ILE A O 1
ATOM 1464 N N . LEU A 1 179 ? -1.161 -3.706 5.311 1.00 50.09 179 LEU A N 1
ATOM 1465 C CA . LEU A 1 179 ? -0.629 -3.668 6.665 1.00 50.09 179 LEU A CA 1
ATOM 1466 C C . LEU A 1 179 ? -1.646 -2.925 7.527 1.00 50.09 179 LEU A C 1
ATOM 1468 O O . LEU A 1 179 ? -1.538 -1.725 7.761 1.00 50.09 179 LEU A O 1
ATOM 1472 N N . ALA A 1 180 ? -2.650 -3.657 8.005 1.00 48.69 180 ALA A N 1
ATOM 1473 C CA . ALA A 1 180 ? -3.483 -3.171 9.093 1.00 48.69 180 ALA A CA 1
ATOM 1474 C C . ALA A 1 180 ? -2.627 -3.155 10.366 1.00 48.69 180 ALA A C 1
ATOM 1476 O O . ALA A 1 180 ? -2.363 -4.198 10.965 1.00 48.69 180 ALA A O 1
ATOM 1477 N N . VAL A 1 181 ? -2.129 -1.980 10.747 1.00 50.25 181 VAL A N 1
ATOM 1478 C CA . VAL A 1 181 ? -1.456 -1.796 12.033 1.00 50.25 181 VAL A CA 1
ATOM 1479 C C . VAL A 1 181 ? -2.530 -1.456 13.059 1.00 50.25 181 VAL A C 1
ATOM 1481 O O . VAL A 1 181 ? -2.762 -0.296 13.374 1.00 50.25 181 VAL A O 1
ATOM 1484 N N . GLN A 1 182 ? -3.217 -2.478 13.562 1.00 50.66 182 GLN A N 1
ATOM 1485 C CA . GLN A 1 182 ? -4.173 -2.304 14.648 1.00 50.66 182 GLN A CA 1
ATOM 1486 C C . GLN A 1 182 ? -3.422 -2.410 15.980 1.00 50.66 182 GLN A C 1
ATOM 1488 O O . GLN A 1 182 ? -3.008 -3.492 16.394 1.00 50.66 182 GLN A O 1
ATOM 1493 N N . PHE A 1 183 ? -3.191 -1.275 16.643 1.00 46.09 183 PHE A N 1
ATOM 1494 C CA . PHE A 1 183 ? -2.651 -1.253 18.004 1.00 46.09 183 PHE A CA 1
ATOM 1495 C C . PHE A 1 183 ? -3.787 -1.483 19.004 1.00 46.09 183 PHE A C 1
ATOM 1497 O O . PHE A 1 183 ? -4.317 -0.543 19.593 1.00 46.09 183 PHE A O 1
ATOM 1504 N N . THR A 1 184 ? -4.175 -2.739 19.202 1.00 35.38 184 THR A N 1
ATOM 1505 C CA . THR A 1 184 ? -4.994 -3.115 20.356 1.00 35.38 184 THR A CA 1
ATOM 1506 C C . THR A 1 184 ? -4.089 -3.147 21.585 1.00 35.38 184 THR A C 1
ATOM 1508 O O . THR A 1 184 ? -3.382 -4.127 21.826 1.00 35.38 184 THR A O 1
ATOM 1511 N N . LEU A 1 185 ? -4.064 -2.057 22.348 1.00 36.66 185 LEU A N 1
ATOM 1512 C CA . LEU A 1 185 ? -3.761 -2.168 23.768 1.00 36.66 185 LEU A CA 1
ATOM 1513 C C . LEU A 1 185 ? -5.068 -2.610 24.423 1.00 36.66 185 LEU A C 1
ATOM 1515 O O . LEU A 1 185 ? -6.027 -1.847 24.468 1.00 36.66 185 LEU A O 1
ATOM 1519 N N . GLN A 1 186 ? -5.131 -3.876 24.836 1.00 38.00 186 GLN A N 1
ATOM 1520 C CA . GLN A 1 186 ? -6.039 -4.258 25.909 1.00 38.00 186 GLN A CA 1
ATOM 1521 C C . GLN A 1 186 ? -5.488 -3.577 27.160 1.00 38.00 186 GLN A C 1
ATOM 1523 O O . GLN A 1 186 ? -4.501 -4.025 27.741 1.00 38.00 186 GLN A O 1
ATOM 1528 N N . ASP A 1 187 ? -6.060 -2.428 27.499 1.00 38.09 187 ASP A N 1
ATOM 1529 C CA . ASP A 1 187 ? -5.936 -1.905 28.846 1.00 38.09 187 ASP A CA 1
ATOM 1530 C C . ASP A 1 187 ? -6.775 -2.829 29.737 1.00 38.09 187 ASP A C 1
ATOM 1532 O O . ASP A 1 187 ? -7.999 -2.722 29.779 1.00 38.09 187 ASP A O 1
ATOM 1536 N N . ASP A 1 188 ? -6.115 -3.753 30.443 1.00 37.53 188 ASP A N 1
ATOM 1537 C CA . ASP A 1 188 ? -6.692 -4.610 31.498 1.00 37.53 188 ASP A CA 1
ATOM 1538 C C . ASP A 1 188 ? -7.120 -3.797 32.741 1.00 37.53 188 ASP A C 1
ATOM 1540 O O . ASP A 1 188 ? -6.981 -4.218 33.890 1.00 37.53 188 ASP A O 1
ATOM 1544 N N . SER A 1 189 ? -7.614 -2.580 32.548 1.00 32.12 189 SER A N 1
ATOM 1545 C CA . SER A 1 189 ? -7.950 -1.663 33.624 1.00 32.12 189 SER A CA 1
ATOM 1546 C C . SER A 1 189 ? -9.262 -0.969 33.317 1.00 32.12 189 SER A C 1
ATOM 1548 O O . SER A 1 189 ? -9.264 0.187 32.912 1.00 32.12 189 SER A O 1
ATOM 1550 N N . THR A 1 190 ? -10.374 -1.689 33.496 1.00 32.16 190 THR A N 1
ATOM 1551 C CA . THR A 1 190 ? -11.660 -1.148 33.982 1.00 32.16 190 THR A CA 1
ATOM 1552 C C . THR A 1 190 ? -12.714 -2.254 34.107 1.00 32.16 190 THR A C 1
ATOM 1554 O O . THR A 1 190 ? -13.297 -2.666 33.115 1.00 32.16 190 THR A O 1
ATOM 1557 N N . SER A 1 191 ? -13.004 -2.692 35.337 1.00 33.41 191 SER A N 1
ATOM 1558 C CA . SER A 1 191 ? -14.381 -2.976 35.787 1.00 33.41 191 SER A CA 1
ATOM 1559 C C . SER A 1 191 ? -14.398 -3.330 37.279 1.00 33.41 191 SER A C 1
ATOM 1561 O O . SER A 1 191 ? -14.255 -4.492 37.649 1.00 33.41 191 SER A O 1
ATOM 1563 N N . ALA A 1 192 ? -14.573 -2.330 38.140 1.00 32.62 192 ALA A N 1
ATOM 1564 C CA . ALA A 1 192 ? -15.255 -2.485 39.424 1.00 32.62 192 ALA A CA 1
ATOM 1565 C C . ALA A 1 192 ? -15.544 -1.092 39.983 1.00 32.62 192 ALA A C 1
ATOM 1567 O O . ALA A 1 192 ? -14.647 -0.476 40.547 1.00 32.62 192 ALA A O 1
ATOM 1568 N N . LEU A 1 193 ? -16.777 -0.631 39.765 1.00 37.28 193 LEU A N 1
ATOM 1569 C CA . LEU A 1 193 ? -17.576 0.307 40.568 1.00 37.28 193 LEU A CA 1
ATOM 1570 C C . LEU A 1 193 ? -18.365 1.215 39.630 1.00 37.28 193 LEU A C 1
ATOM 1572 O O . LEU A 1 193 ? -17.814 2.150 39.066 1.00 37.28 193 LEU A O 1
ATOM 1576 N N . GLU A 1 194 ? -19.644 0.894 39.447 1.00 35.06 194 GLU A N 1
ATOM 1577 C CA . GLU A 1 194 ? -20.750 1.767 39.862 1.00 35.06 194 GLU A CA 1
ATOM 1578 C C . GLU A 1 194 ? -22.083 1.195 39.361 1.00 35.06 194 GLU A C 1
ATOM 1580 O O . GLU A 1 194 ? -22.380 1.217 38.171 1.00 35.06 194 GLU A O 1
ATOM 1585 N N . SER A 1 195 ? -22.901 0.696 40.292 1.00 36.75 195 SER A N 1
ATOM 1586 C CA . SER A 1 195 ? -24.361 0.721 40.166 1.00 36.75 195 SER A CA 1
ATOM 1587 C C . SER A 1 195 ? -25.012 0.444 41.525 1.00 36.75 195 SER A C 1
ATOM 1589 O O . SER A 1 195 ? -25.075 -0.705 41.956 1.00 36.75 195 SER A O 1
ATOM 1591 N N . SER A 1 196 ? -25.533 1.483 42.176 1.00 44.00 196 SER A N 1
ATOM 1592 C CA . SER A 1 196 ? -26.839 1.415 42.848 1.00 44.00 196 SER A CA 1
ATOM 1593 C C . SER A 1 196 ? -27.348 2.831 43.127 1.00 44.00 196 SER A C 1
ATOM 1595 O O . SER A 1 196 ? -26.769 3.585 43.905 1.00 44.00 196 SER A O 1
ATOM 1597 N N . SER A 1 197 ? -28.426 3.164 42.434 1.00 40.94 197 SER A N 1
ATOM 1598 C CA . SER A 1 197 ? -29.326 4.305 42.590 1.00 40.94 197 SER A CA 1
ATOM 1599 C C . SER A 1 197 ? -30.012 4.354 43.962 1.00 40.94 197 SER A C 1
ATOM 1601 O O . SER A 1 197 ? -30.359 3.297 44.473 1.00 40.94 197 SER A O 1
ATOM 1603 N N . GLU A 1 198 ? -30.286 5.550 44.505 1.00 42.94 198 GLU A N 1
ATOM 1604 C CA . GLU A 1 198 ? -31.648 6.135 44.586 1.00 42.94 198 GLU A CA 1
ATOM 1605 C C . GLU A 1 198 ? -31.708 7.457 45.395 1.00 42.94 198 GLU A C 1
ATOM 1607 O O . GLU A 1 198 ? -31.316 7.529 46.552 1.00 42.94 198 GLU A O 1
ATOM 1612 N N . SER A 1 199 ? -32.222 8.490 44.711 1.00 41.94 199 SER A N 1
ATOM 1613 C CA . SER A 1 199 ? -33.100 9.607 45.129 1.00 41.94 199 SER A CA 1
ATOM 1614 C C . SER A 1 199 ? -32.966 10.351 46.477 1.00 41.94 199 SER A C 1
ATOM 1616 O O . SER A 1 199 ? -33.184 9.779 47.539 1.00 41.94 199 SER A O 1
ATOM 1618 N N . GLY A 1 200 ? -32.916 11.696 46.376 1.00 43.41 200 GLY A N 1
ATOM 1619 C CA . GLY A 1 200 ? -33.817 12.591 47.135 1.00 43.41 200 GLY A CA 1
ATOM 1620 C C . GLY A 1 200 ? -33.208 13.823 47.837 1.00 43.41 200 GLY A C 1
ATOM 1621 O O . GLY A 1 200 ? -32.783 13.694 48.973 1.00 43.41 200 GLY A O 1
ATOM 1622 N N . SER A 1 201 ? -33.237 14.995 47.162 1.00 43.41 201 SER A N 1
ATOM 1623 C CA . SER A 1 201 ? -33.639 16.370 47.620 1.00 43.41 201 SER A CA 1
ATOM 1624 C C . SER A 1 201 ? -33.421 16.807 49.090 1.00 43.41 201 SER A C 1
ATOM 1626 O O . SER A 1 201 ? -33.800 16.068 49.985 1.00 43.41 201 SER A O 1
ATOM 1628 N N . ASN A 1 202 ? -33.008 18.015 49.512 1.00 45.34 202 ASN A N 1
ATOM 1629 C CA . ASN A 1 202 ? -32.806 19.393 49.002 1.00 45.34 202 ASN A CA 1
ATOM 1630 C C . ASN A 1 202 ? -31.965 20.115 50.105 1.00 45.34 202 ASN A C 1
ATOM 1632 O O . ASN A 1 202 ? -32.142 19.802 51.277 1.00 45.34 202 ASN A O 1
ATOM 1636 N N . GLU A 1 203 ? -30.895 20.871 49.836 1.00 41.50 203 GLU A N 1
ATOM 1637 C CA . GLU A 1 203 ? -30.783 22.295 49.436 1.00 41.50 203 GLU A CA 1
ATOM 1638 C C . GLU A 1 203 ? -30.541 23.302 50.605 1.00 41.50 203 GLU A C 1
ATOM 1640 O O . GLU A 1 203 ? -31.243 23.299 51.609 1.00 41.50 203 GLU A O 1
ATOM 1645 N N . VAL A 1 204 ? -29.572 24.209 50.360 1.00 45.06 204 VAL A N 1
ATOM 1646 C CA . VAL A 1 204 ? -29.387 25.603 50.859 1.00 45.06 204 VAL A CA 1
ATOM 1647 C C . VAL A 1 204 ? -28.435 25.914 52.050 1.00 45.06 204 VAL A C 1
ATOM 1649 O O . VAL A 1 204 ? -28.803 25.785 53.208 1.00 45.06 204 VAL A O 1
ATOM 1652 N N . GLN A 1 205 ? -27.249 26.452 51.668 1.00 43.34 205 GLN A N 1
ATOM 1653 C CA . GLN A 1 205 ? -26.468 27.648 52.133 1.00 43.34 205 GLN A CA 1
ATOM 1654 C C . GLN A 1 205 ? -26.144 27.839 53.640 1.00 43.34 205 GLN A C 1
ATOM 1656 O O . GLN A 1 205 ? -26.964 27.568 54.497 1.00 43.34 205 GLN A O 1
ATOM 1661 N N . SER A 1 206 ? -25.002 28.379 54.103 1.00 44.41 206 SER A N 1
ATOM 1662 C CA . SER A 1 206 ? -24.015 29.345 53.569 1.00 44.41 206 SER A CA 1
ATOM 1663 C C . SER A 1 206 ? -22.716 29.339 54.444 1.00 44.41 206 SER A C 1
ATOM 1665 O O . SER A 1 206 ? -22.692 28.645 55.460 1.00 44.41 206 SER A O 1
ATOM 1667 N N . PRO A 1 207 ? -21.632 30.074 54.089 1.00 44.47 207 PRO A N 1
ATOM 1668 C CA . PRO A 1 207 ? -20.238 29.761 54.457 1.00 44.47 207 PRO A CA 1
ATOM 1669 C C . PRO A 1 207 ? -19.611 30.640 55.564 1.00 44.47 207 PRO A C 1
ATOM 1671 O O . PRO A 1 207 ? -20.047 31.763 55.802 1.00 44.47 207 PRO A O 1
ATOM 1674 N N . GLY A 1 208 ? -18.498 30.181 56.162 1.00 38.34 208 GLY A N 1
ATOM 1675 C CA . GLY A 1 208 ? -17.656 31.025 57.022 1.00 38.34 208 GLY A CA 1
ATOM 1676 C C . GLY A 1 208 ? -16.387 30.372 57.603 1.00 38.34 208 GLY A C 1
ATOM 1677 O O . GLY A 1 208 ? -16.476 29.490 58.444 1.00 38.34 208 GLY A O 1
ATOM 1678 N N . GLN A 1 209 ? -15.231 30.919 57.197 1.00 44.09 209 GLN A N 1
ATOM 1679 C CA . GLN A 1 209 ? -13.971 31.101 57.953 1.00 44.09 209 GLN A CA 1
ATOM 1680 C C . GLN A 1 209 ? -12.990 29.927 58.205 1.00 44.09 209 GLN A C 1
ATOM 1682 O O . GLN A 1 209 ? -13.045 29.198 59.186 1.00 44.09 209 GLN A O 1
ATOM 1687 N N . GLU A 1 210 ? -11.999 29.855 57.309 1.00 32.31 210 GLU A N 1
ATOM 1688 C CA . GLU A 1 210 ? -10.551 30.052 57.545 1.00 32.31 210 GLU A CA 1
ATOM 1689 C C . GLU A 1 210 ? -9.956 29.759 58.946 1.00 32.31 210 GLU A C 1
ATOM 1691 O O . GLU A 1 210 ? -10.089 30.558 59.872 1.00 32.31 210 GLU A O 1
ATOM 1696 N N . LYS A 1 211 ? -9.135 28.696 59.047 1.00 37.34 211 LYS A N 1
ATOM 1697 C CA . LYS A 1 211 ? -7.848 28.717 59.775 1.00 37.34 211 LYS A CA 1
ATOM 1698 C C . LYS A 1 211 ? -6.941 27.528 59.426 1.00 37.34 211 LYS A C 1
ATOM 1700 O O . LYS A 1 211 ? -7.378 26.406 59.214 1.00 37.34 211 LYS A O 1
ATOM 1705 N N . GLN A 1 212 ? -5.661 27.874 59.346 1.00 32.66 212 GLN A N 1
ATOM 1706 C CA . GLN A 1 212 ? -4.455 27.115 59.005 1.00 32.66 212 GLN A CA 1
ATOM 1707 C C . GLN A 1 212 ? -4.314 25.756 59.718 1.00 32.66 212 GLN A C 1
ATOM 1709 O O . GLN A 1 212 ? -4.775 25.624 60.846 1.00 32.66 212 GLN A O 1
ATOM 1714 N N . VAL A 1 213 ? -3.563 24.817 59.108 1.00 30.62 213 VAL A N 1
ATOM 1715 C CA . VAL A 1 213 ? -2.374 24.126 59.685 1.00 30.62 213 VAL A CA 1
ATOM 1716 C C . VAL A 1 213 ? -2.018 22.828 58.911 1.00 30.62 213 VAL A C 1
ATOM 1718 O O . VAL A 1 213 ? -2.828 21.925 58.764 1.00 30.62 213 VAL A O 1
ATOM 1721 N N . ALA A 1 214 ? -0.742 22.757 58.500 1.00 31.22 214 ALA A N 1
ATOM 1722 C CA . ALA A 1 214 ? 0.129 21.587 58.261 1.00 31.22 214 ALA A CA 1
ATOM 1723 C C . ALA A 1 214 ? -0.089 20.603 57.075 1.00 31.22 214 ALA A C 1
ATOM 1725 O O . ALA A 1 214 ? -1.158 20.074 56.807 1.00 31.22 214 ALA A O 1
ATOM 1726 N N . ALA A 1 215 ? 1.033 20.337 56.388 1.00 40.81 215 ALA A N 1
ATOM 1727 C CA . ALA A 1 215 ? 1.226 19.626 55.115 1.00 40.81 215 ALA A CA 1
ATOM 1728 C C . ALA A 1 215 ? 1.110 18.084 55.163 1.00 40.81 215 ALA A C 1
ATOM 1730 O O . ALA A 1 215 ? 1.291 17.488 56.223 1.00 40.81 215 ALA A O 1
ATOM 1731 N N . PRO A 1 216 ? 1.026 17.414 53.987 1.00 38.03 216 PRO A N 1
ATOM 1732 C CA . PRO A 1 216 ? 1.968 16.312 53.765 1.00 38.03 216 PRO A CA 1
ATOM 1733 C C . PRO A 1 216 ? 2.554 16.144 52.343 1.00 38.03 216 PRO A C 1
ATOM 1735 O O . PRO A 1 216 ? 2.028 16.543 51.306 1.00 38.03 216 PRO A O 1
ATOM 1738 N N . ARG A 1 217 ? 3.717 15.489 52.382 1.00 36.22 217 ARG A N 1
ATOM 1739 C CA . ARG A 1 217 ? 4.726 15.129 51.375 1.00 36.22 217 ARG A CA 1
ATOM 1740 C C . ARG A 1 217 ? 4.203 14.441 50.097 1.00 36.22 217 ARG A C 1
ATOM 1742 O O . ARG A 1 217 ? 3.662 13.341 50.149 1.00 36.22 217 ARG A O 1
ATOM 1749 N N . LYS A 1 218 ? 4.541 15.015 48.933 1.00 41.16 218 LYS A N 1
ATOM 1750 C CA . LYS A 1 218 ? 4.402 14.427 47.584 1.00 41.16 218 LYS A CA 1
ATOM 1751 C C . LYS A 1 218 ? 5.778 14.178 46.947 1.00 41.16 218 LYS A C 1
ATOM 1753 O O . LYS A 1 218 ? 6.273 15.034 46.227 1.00 41.16 218 LYS A O 1
ATOM 1758 N N . THR A 1 219 ? 6.414 13.029 47.174 1.00 44.91 219 THR A N 1
ATOM 1759 C CA . THR A 1 219 ? 7.638 12.658 46.409 1.00 44.91 219 THR A CA 1
ATOM 1760 C C . THR A 1 219 ? 7.713 11.189 45.987 1.00 44.91 219 THR A C 1
ATOM 1762 O O . THR A 1 219 ? 8.540 10.829 45.160 1.00 44.91 219 THR A O 1
ATOM 1765 N N . LYS A 1 220 ? 6.777 10.345 46.432 1.00 52.69 220 LYS A N 1
ATOM 1766 C CA . LYS A 1 2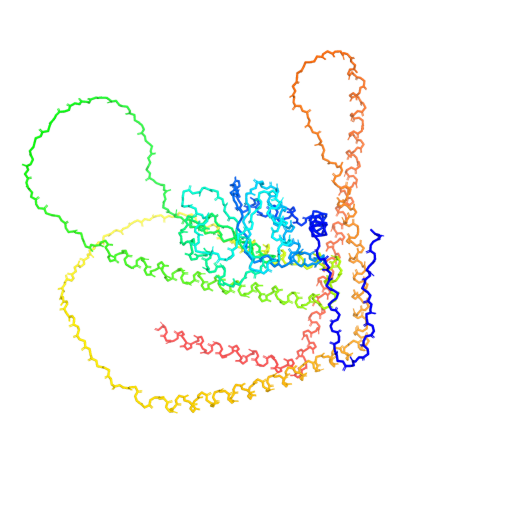20 ? 6.760 8.898 46.152 1.00 52.69 220 LYS A CA 1
ATOM 1767 C C . LYS A 1 220 ? 6.280 8.528 44.737 1.00 52.69 220 LYS A C 1
ATOM 1769 O O . LYS A 1 220 ? 6.497 7.406 44.285 1.00 52.69 220 LYS A O 1
ATOM 1774 N N . PHE A 1 221 ? 5.611 9.457 44.056 1.00 42.62 221 PHE A N 1
ATOM 1775 C CA . PHE A 1 221 ? 4.882 9.199 42.810 1.00 42.62 221 PHE A CA 1
ATOM 1776 C C . PHE A 1 221 ? 5.772 9.306 41.556 1.00 42.62 221 PHE A C 1
ATOM 1778 O O . PHE A 1 221 ? 5.615 8.536 40.609 1.00 42.62 221 PHE A O 1
ATOM 1785 N N . PHE A 1 222 ? 6.763 10.205 41.563 1.00 44.00 222 PHE A N 1
ATOM 1786 C CA . PHE A 1 222 ? 7.578 10.494 40.376 1.00 44.00 222 PHE A CA 1
ATOM 1787 C C . PHE A 1 222 ? 8.625 9.415 40.050 1.00 44.00 222 PHE A C 1
ATOM 1789 O O . PHE A 1 222 ? 8.868 9.148 38.873 1.00 44.00 222 PHE A O 1
ATOM 1796 N N . ASP A 1 223 ? 9.182 8.721 41.047 1.00 54.25 223 ASP A N 1
ATOM 1797 C CA . ASP A 1 223 ? 10.142 7.630 40.799 1.00 54.25 223 ASP A CA 1
ATOM 1798 C C . ASP A 1 223 ? 9.458 6.364 40.260 1.00 54.25 223 ASP A C 1
ATOM 1800 O O . ASP A 1 223 ? 10.000 5.658 39.400 1.00 54.25 223 ASP A O 1
ATOM 1804 N N . LYS A 1 224 ? 8.209 6.116 40.678 1.00 48.78 224 LYS A N 1
ATOM 1805 C CA . LYS A 1 224 ? 7.396 5.026 40.128 1.00 48.78 224 LYS A CA 1
ATOM 1806 C C . LYS A 1 224 ? 7.015 5.318 38.672 1.00 48.78 224 LYS A C 1
ATOM 1808 O O . LYS A 1 224 ? 7.160 4.433 37.830 1.00 48.78 224 LYS A O 1
ATOM 1813 N N . LEU A 1 225 ? 6.680 6.568 38.339 1.00 43.53 225 LEU A N 1
ATOM 1814 C CA . LEU A 1 225 ? 6.464 7.017 36.955 1.00 43.53 225 LEU A CA 1
ATOM 1815 C C . LEU A 1 225 ? 7.712 6.856 36.071 1.00 43.53 225 LEU A C 1
ATOM 1817 O O . LEU A 1 225 ? 7.609 6.331 34.964 1.00 43.53 225 LEU A O 1
ATOM 1821 N N . LYS A 1 226 ? 8.905 7.216 36.566 1.00 51.06 226 LYS A N 1
ATOM 1822 C CA . LYS A 1 226 ? 10.161 7.064 35.806 1.00 51.06 226 LYS A CA 1
ATOM 1823 C C . LYS A 1 226 ? 10.502 5.605 35.494 1.00 51.06 226 LYS A C 1
ATOM 1825 O O . LYS A 1 226 ? 10.842 5.290 34.355 1.00 51.06 226 LYS A O 1
ATOM 1830 N N . SER A 1 227 ? 10.372 4.701 36.470 1.00 56.50 227 SER A N 1
ATOM 1831 C CA . SER A 1 227 ? 10.654 3.272 36.244 1.00 56.50 227 SER A CA 1
ATOM 1832 C C . SER A 1 227 ? 9.644 2.609 35.295 1.00 56.50 227 SER A C 1
ATOM 1834 O O . SER A 1 227 ? 10.005 1.722 34.517 1.00 56.50 227 SER A O 1
ATOM 1836 N N . THR A 1 228 ? 8.390 3.073 35.312 1.00 52.91 228 THR A N 1
ATOM 1837 C CA . THR A 1 228 ? 7.336 2.587 34.410 1.00 52.91 228 THR A CA 1
ATOM 1838 C C . THR A 1 228 ? 7.559 3.103 32.985 1.00 52.91 228 THR A C 1
ATOM 1840 O O . THR A 1 228 ? 7.430 2.336 32.032 1.00 52.91 228 THR A O 1
ATOM 1843 N N . GLY A 1 229 ? 8.012 4.354 32.835 1.00 53.62 229 GLY A N 1
ATOM 1844 C CA . GLY A 1 229 ? 8.395 4.940 31.548 1.00 53.62 229 GLY A CA 1
ATOM 1845 C C . GLY A 1 229 ? 9.558 4.214 30.860 1.00 53.62 229 GLY A C 1
ATOM 1846 O O . GLY A 1 229 ? 9.480 3.934 29.666 1.00 53.62 229 GLY A O 1
ATOM 1847 N N . GLU A 1 230 ? 10.605 3.826 31.597 1.00 66.25 230 GLU A N 1
ATOM 1848 C CA . GLU A 1 230 ? 11.737 3.064 31.032 1.00 66.25 230 GLU A CA 1
ATOM 1849 C C . GLU A 1 230 ? 11.342 1.630 30.626 1.00 66.25 230 GLU A C 1
ATOM 1851 O O . GLU A 1 230 ? 11.744 1.145 29.560 1.00 66.25 230 GLU A O 1
ATOM 1856 N N . LYS A 1 231 ? 10.481 0.960 31.410 1.00 66.25 231 LYS A N 1
ATOM 1857 C CA . LYS A 1 231 ? 9.904 -0.342 31.022 1.00 66.25 231 LYS A CA 1
ATOM 1858 C C . LYS A 1 231 ? 9.047 -0.227 29.758 1.00 66.25 231 LYS A C 1
ATOM 1860 O O . LYS A 1 231 ? 9.160 -1.076 28.872 1.00 66.25 231 LYS A O 1
ATOM 1865 N N . LEU A 1 232 ? 8.235 0.825 29.644 1.00 56.09 232 LEU A N 1
ATOM 1866 C CA . LEU A 1 232 ? 7.411 1.089 28.463 1.00 56.09 232 LEU A CA 1
ATOM 1867 C C . LEU A 1 232 ? 8.279 1.361 27.226 1.00 56.09 232 LEU A C 1
ATOM 1869 O O . LEU A 1 232 ? 8.070 0.754 26.177 1.00 56.09 232 LEU A O 1
ATOM 1873 N N . LYS A 1 233 ? 9.312 2.198 27.361 1.00 66.81 233 LYS A N 1
ATOM 1874 C CA . LYS A 1 233 ? 10.263 2.521 26.287 1.00 66.81 233 LYS A CA 1
ATOM 1875 C C . LYS A 1 233 ? 11.014 1.282 25.790 1.00 66.81 233 LYS A C 1
ATOM 1877 O O . LYS A 1 233 ? 11.190 1.112 24.583 1.00 66.81 233 LYS A O 1
ATOM 1882 N N . THR A 1 234 ? 11.392 0.387 26.704 1.00 74.25 234 THR A N 1
ATOM 1883 C CA . THR A 1 234 ? 12.031 -0.897 26.376 1.00 74.25 234 THR A CA 1
ATOM 1884 C C . THR A 1 234 ? 11.071 -1.821 25.622 1.00 74.25 234 THR A C 1
ATOM 1886 O O . THR A 1 234 ? 11.411 -2.284 24.533 1.00 74.25 234 THR A O 1
ATOM 1889 N N . LYS A 1 235 ? 9.834 -2.004 26.113 1.00 70.88 235 LYS A N 1
ATOM 1890 C CA . LYS A 1 235 ? 8.799 -2.795 25.417 1.00 70.88 235 LYS A CA 1
ATOM 1891 C C . LYS A 1 235 ? 8.477 -2.240 24.026 1.00 70.88 235 LYS A C 1
ATOM 1893 O O . LYS A 1 235 ? 8.313 -3.006 23.076 1.00 70.88 235 LYS A O 1
ATOM 1898 N N . MET A 1 236 ? 8.424 -0.918 23.879 1.00 63.28 236 MET A N 1
ATOM 1899 C CA . MET A 1 236 ? 8.151 -0.259 22.600 1.00 63.28 236 MET A CA 1
ATOM 1900 C C . MET A 1 236 ? 9.300 -0.466 21.602 1.00 63.28 236 MET A C 1
ATOM 1902 O O . MET A 1 236 ? 9.051 -0.770 20.435 1.00 63.28 236 MET A O 1
ATOM 1906 N N . LYS A 1 237 ? 10.558 -0.391 22.061 1.00 76.12 237 LYS A N 1
ATOM 1907 C CA . LYS A 1 237 ? 11.741 -0.693 21.240 1.00 76.12 237 LYS A CA 1
ATOM 1908 C C . LYS A 1 237 ? 11.775 -2.160 20.801 1.00 76.12 237 LYS A C 1
ATOM 1910 O O . LYS A 1 237 ? 11.977 -2.427 19.620 1.00 76.12 237 LYS A O 1
ATOM 1915 N N . GLU A 1 238 ? 11.508 -3.101 21.706 1.00 76.19 238 GLU A N 1
ATOM 1916 C CA . GLU A 1 238 ? 11.429 -4.531 21.371 1.00 76.19 238 GLU A CA 1
ATOM 1917 C C . GLU A 1 238 ? 10.305 -4.836 20.375 1.00 76.19 238 GLU A C 1
ATOM 1919 O O . GLU A 1 238 ? 10.483 -5.630 19.449 1.00 76.19 238 GLU A O 1
ATOM 1924 N N . THR A 1 239 ? 9.146 -4.194 20.541 1.00 64.75 239 THR A N 1
ATOM 1925 C CA . THR A 1 239 ? 8.004 -4.356 19.631 1.00 64.75 239 THR A CA 1
ATOM 1926 C C . THR A 1 239 ? 8.330 -3.792 18.251 1.00 64.75 239 THR A C 1
ATOM 1928 O O . THR A 1 239 ? 8.075 -4.461 17.249 1.00 64.75 239 THR A O 1
ATOM 1931 N N . LYS A 1 240 ? 8.987 -2.625 18.184 1.00 70.94 240 LYS A N 1
ATOM 1932 C CA . LYS A 1 240 ? 9.487 -2.046 16.930 1.00 70.94 240 LYS A CA 1
ATOM 1933 C C . LYS A 1 240 ? 10.479 -2.979 16.231 1.00 70.94 240 LYS A C 1
ATOM 1935 O O . LYS A 1 240 ? 10.267 -3.321 15.075 1.00 70.94 240 LYS A O 1
ATOM 1940 N N . GLU A 1 241 ? 11.485 -3.494 16.939 1.00 76.81 241 GLU A N 1
ATOM 1941 C CA . GLU A 1 241 ? 12.456 -4.437 16.361 1.00 76.81 241 GLU A CA 1
ATOM 1942 C C . GLU A 1 241 ? 11.801 -5.743 15.872 1.00 76.81 241 GLU A C 1
ATOM 1944 O O . GLU A 1 241 ? 12.203 -6.301 14.846 1.00 76.81 241 GLU A O 1
ATOM 1949 N N . LYS A 1 242 ? 10.779 -6.247 16.582 1.00 71.88 242 LYS A N 1
ATOM 1950 C CA . LYS A 1 242 ? 9.989 -7.412 16.144 1.00 71.88 242 LYS A CA 1
ATOM 1951 C C . LYS A 1 242 ? 9.195 -7.105 14.872 1.00 71.88 242 LYS A C 1
ATOM 1953 O O . LYS A 1 242 ? 9.160 -7.955 13.978 1.00 71.88 242 LYS A O 1
ATOM 1958 N N . MET A 1 243 ? 8.587 -5.923 14.769 1.00 65.00 243 MET A N 1
ATOM 1959 C CA . MET A 1 243 ? 7.871 -5.487 13.566 1.00 65.00 243 MET A CA 1
ATOM 1960 C C . MET A 1 243 ? 8.819 -5.302 12.380 1.00 65.00 243 MET A C 1
ATOM 1962 O O . MET A 1 243 ? 8.562 -5.883 11.330 1.00 65.00 243 MET A O 1
ATOM 1966 N N . ASP A 1 244 ? 9.959 -4.631 12.561 1.00 71.12 244 ASP A N 1
ATOM 1967 C CA . ASP A 1 244 ? 10.958 -4.417 11.505 1.00 71.12 244 ASP A CA 1
ATOM 1968 C C . ASP A 1 244 ? 11.500 -5.752 10.964 1.00 71.12 244 ASP A C 1
ATOM 1970 O O . ASP A 1 244 ? 11.597 -5.962 9.752 1.00 71.12 244 ASP A O 1
ATOM 1974 N N . LYS A 1 245 ? 11.790 -6.720 11.849 1.00 76.75 245 LYS A N 1
ATOM 1975 C CA . LYS A 1 245 ? 12.192 -8.083 11.449 1.00 76.75 245 LYS A CA 1
ATOM 1976 C C . LYS A 1 245 ? 11.087 -8.801 10.671 1.00 76.75 245 LYS A C 1
ATOM 1978 O O . LYS A 1 245 ? 11.370 -9.445 9.656 1.00 76.75 245 LYS A O 1
ATOM 1983 N N . LYS A 1 246 ? 9.827 -8.704 11.119 1.00 74.50 246 LYS A N 1
ATOM 1984 C CA . LYS A 1 246 ? 8.677 -9.309 10.425 1.00 74.50 246 LYS A CA 1
ATOM 1985 C C . LYS A 1 246 ? 8.458 -8.672 9.052 1.00 74.50 246 LYS A C 1
ATOM 1987 O O . LYS A 1 246 ? 8.250 -9.421 8.097 1.00 74.50 246 LYS A O 1
ATOM 1992 N N . PHE A 1 247 ? 8.537 -7.347 8.959 1.00 66.88 247 PHE A N 1
ATOM 1993 C CA . PHE A 1 247 ? 8.369 -6.571 7.733 1.00 66.88 247 PHE A CA 1
ATOM 1994 C C . PHE A 1 247 ? 9.449 -6.915 6.710 1.00 66.88 247 PHE A C 1
ATOM 1996 O O . PHE A 1 247 ? 9.125 -7.346 5.605 1.00 66.88 247 PHE A O 1
ATOM 2003 N N . ASN A 1 248 ? 10.725 -6.870 7.104 1.00 74.69 248 ASN A N 1
ATOM 2004 C CA . ASN A 1 248 ? 11.835 -7.248 6.227 1.00 74.69 248 ASN A CA 1
ATOM 2005 C C . ASN A 1 248 ? 11.722 -8.706 5.755 1.00 74.69 248 ASN A C 1
ATOM 2007 O O . ASN A 1 248 ? 11.969 -9.001 4.590 1.00 74.69 248 ASN A O 1
ATOM 2011 N N . SER A 1 249 ? 11.253 -9.620 6.613 1.00 74.31 249 SER A N 1
ATOM 2012 C CA . SER A 1 249 ? 10.984 -11.006 6.210 1.00 74.31 249 SER A CA 1
ATOM 2013 C C . SER A 1 249 ? 9.836 -11.138 5.197 1.00 74.31 249 SER A C 1
ATOM 2015 O O . SER A 1 249 ? 9.930 -11.976 4.301 1.00 74.31 249 SER A O 1
ATOM 2017 N N . VAL A 1 250 ? 8.754 -10.349 5.310 1.00 68.94 250 VAL A N 1
ATOM 2018 C CA . VAL A 1 250 ? 7.697 -10.307 4.272 1.00 68.94 250 VAL A CA 1
ATOM 2019 C C . VAL A 1 250 ? 8.262 -9.744 2.976 1.00 68.94 250 VAL A C 1
ATOM 2021 O O . VAL A 1 250 ? 8.063 -10.353 1.930 1.00 68.94 250 VAL A O 1
ATOM 2024 N N . LYS A 1 251 ? 8.986 -8.623 3.050 1.00 73.38 251 LYS A N 1
ATOM 2025 C CA . LYS A 1 251 ? 9.562 -7.927 1.895 1.00 73.38 251 LYS A CA 1
ATOM 2026 C C . LYS A 1 251 ? 10.499 -8.833 1.097 1.00 73.38 251 LYS A C 1
ATOM 2028 O O . LYS A 1 251 ? 10.341 -8.942 -0.114 1.00 73.38 251 LYS A O 1
ATOM 2033 N N . GLU A 1 252 ? 11.405 -9.543 1.770 1.00 74.81 252 GLU A N 1
ATOM 2034 C CA . GLU A 1 252 ? 12.309 -10.500 1.120 1.00 74.81 252 GLU A CA 1
ATOM 2035 C C . GLU A 1 252 ? 11.552 -11.675 0.489 1.00 74.81 252 GLU A C 1
ATOM 2037 O O . GLU A 1 252 ? 11.833 -12.031 -0.651 1.00 74.81 252 GLU A O 1
ATOM 2042 N N . LYS A 1 253 ? 10.528 -12.230 1.156 1.00 76.12 253 LYS A N 1
ATOM 2043 C CA . LYS A 1 253 ? 9.702 -13.304 0.570 1.00 76.12 253 LYS A CA 1
ATOM 2044 C C . LYS A 1 253 ? 8.885 -12.830 -0.630 1.00 76.12 253 LYS A C 1
ATOM 2046 O O . LYS A 1 253 ? 8.779 -13.549 -1.617 1.00 76.12 253 LYS A O 1
ATOM 2051 N N . ALA A 1 254 ? 8.306 -11.634 -0.562 1.00 68.38 254 ALA A N 1
ATOM 2052 C CA . ALA A 1 254 ? 7.568 -11.042 -1.673 1.00 68.38 254 ALA A CA 1
ATOM 2053 C C . ALA A 1 254 ? 8.496 -10.779 -2.868 1.00 68.38 254 ALA A C 1
ATOM 2055 O O . ALA A 1 254 ? 8.126 -11.067 -4.006 1.00 68.38 254 ALA A O 1
ATOM 2056 N N . LYS A 1 255 ? 9.724 -10.311 -2.609 1.00 75.06 255 LYS A N 1
ATOM 2057 C CA . LYS A 1 255 ? 10.763 -10.137 -3.626 1.00 75.06 255 LYS A CA 1
ATOM 2058 C C . LYS A 1 255 ? 11.209 -11.471 -4.227 1.00 75.06 255 LYS A C 1
ATOM 2060 O O . LYS A 1 255 ? 11.250 -11.579 -5.443 1.00 75.06 255 LYS A O 1
ATOM 2065 N N . GLU A 1 256 ? 11.441 -12.501 -3.413 1.00 76.19 256 GLU A N 1
ATOM 2066 C CA . GLU A 1 256 ? 11.774 -13.856 -3.878 1.00 76.19 256 GLU A CA 1
ATOM 2067 C C . GLU A 1 256 ? 10.662 -14.450 -4.760 1.00 76.19 256 GLU A C 1
ATOM 2069 O O . GLU A 1 256 ? 10.938 -15.018 -5.817 1.00 76.19 256 GLU A O 1
ATOM 2074 N N . VAL A 1 257 ? 9.392 -14.296 -4.363 1.00 70.25 257 VAL A N 1
ATOM 2075 C CA . VAL A 1 257 ? 8.237 -14.719 -5.174 1.00 70.25 257 VAL A CA 1
ATOM 2076 C C . VAL A 1 257 ? 8.167 -13.918 -6.474 1.00 70.25 257 VAL A C 1
ATOM 2078 O O . VAL A 1 257 ? 7.982 -14.510 -7.535 1.00 70.25 257 VAL A O 1
ATOM 2081 N N . SER A 1 258 ? 8.360 -12.599 -6.418 1.00 69.50 258 SER A N 1
ATOM 2082 C CA . SER A 1 258 ? 8.405 -11.736 -7.603 1.00 69.50 258 SER A CA 1
ATOM 2083 C C . SER A 1 258 ? 9.506 -12.161 -8.571 1.00 69.50 258 SER A C 1
ATOM 2085 O O . SER A 1 258 ? 9.219 -12.427 -9.736 1.00 69.50 258 SER A O 1
ATOM 2087 N N . ASP A 1 259 ? 10.736 -12.343 -8.090 1.00 77.00 259 ASP A N 1
ATOM 2088 C CA . ASP A 1 259 ? 11.881 -12.750 -8.906 1.00 77.00 259 ASP A CA 1
ATOM 2089 C C . ASP A 1 259 ? 11.676 -14.148 -9.519 1.00 77.00 259 ASP A C 1
ATOM 2091 O O . ASP A 1 259 ? 11.990 -14.364 -10.692 1.00 77.00 259 ASP A O 1
ATOM 2095 N N . ASN A 1 260 ? 11.075 -15.085 -8.774 1.00 70.25 260 ASN A N 1
ATOM 2096 C CA . ASN A 1 260 ? 10.745 -16.420 -9.280 1.00 70.25 260 ASN A CA 1
ATOM 2097 C C . ASN A 1 260 ? 9.633 -16.406 -10.348 1.00 70.25 260 ASN A C 1
ATOM 2099 O O . ASN A 1 260 ? 9.649 -17.242 -11.252 1.00 70.25 260 ASN A O 1
ATOM 2103 N N . VAL A 1 261 ? 8.674 -15.477 -10.270 1.00 66.56 261 VAL A N 1
ATOM 2104 C CA . VAL A 1 261 ? 7.538 -15.386 -11.210 1.00 66.56 261 VAL A CA 1
ATOM 2105 C C . VAL A 1 261 ? 7.857 -14.495 -12.424 1.00 66.56 261 VAL A C 1
ATOM 2107 O O . VAL A 1 261 ? 7.339 -14.726 -13.520 1.00 66.56 261 VAL A O 1
ATOM 2110 N N . ARG A 1 262 ? 8.779 -13.533 -12.291 1.00 65.44 262 ARG A N 1
ATOM 2111 C CA . ARG A 1 262 ? 9.191 -12.597 -13.357 1.00 65.44 262 ARG A CA 1
ATOM 2112 C C . ARG A 1 262 ? 9.832 -13.286 -14.572 1.00 65.44 262 ARG A C 1
ATOM 2114 O O . ARG A 1 262 ? 9.892 -12.705 -15.649 1.00 65.44 262 ARG A O 1
ATOM 2121 N N . GLY A 1 263 ? 10.234 -14.552 -14.455 1.00 58.25 263 GLY A N 1
ATOM 2122 C CA . GLY A 1 263 ? 10.846 -15.343 -15.527 1.00 58.25 263 GLY A CA 1
ATOM 2123 C C . GLY A 1 263 ? 9.912 -15.855 -16.640 1.00 58.25 263 GLY A C 1
ATOM 2124 O O . GLY A 1 263 ? 10.079 -17.010 -17.020 1.00 58.25 263 GLY A O 1
ATOM 2125 N N . LYS A 1 264 ? 9.011 -15.020 -17.198 1.00 56.25 264 LYS A N 1
ATOM 2126 C CA . LYS A 1 264 ? 8.038 -15.263 -18.313 1.00 56.25 264 LYS A CA 1
ATOM 2127 C C . LYS A 1 264 ? 6.564 -15.464 -17.927 1.00 56.25 264 LYS A C 1
ATOM 2129 O O . LYS A 1 264 ? 5.735 -15.676 -18.807 1.00 56.25 264 LYS A O 1
ATOM 2134 N N . VAL A 1 265 ? 6.203 -15.433 -16.644 1.00 61.25 265 VAL A N 1
ATOM 2135 C CA . VAL A 1 265 ? 4.821 -15.749 -16.230 1.00 61.25 265 VAL A CA 1
ATOM 2136 C C . VAL A 1 265 ? 3.941 -14.492 -16.144 1.00 61.25 265 VAL A C 1
ATOM 2138 O O . VAL A 1 265 ? 2.769 -14.560 -16.516 1.00 61.25 265 VAL A O 1
ATOM 2141 N N . LEU A 1 266 ? 4.494 -13.338 -15.748 1.00 60.59 266 LEU A N 1
ATOM 2142 C CA . LEU A 1 266 ? 3.734 -12.093 -15.520 1.00 60.59 266 LEU A CA 1
ATOM 2143 C C . LEU A 1 266 ? 3.085 -11.476 -16.773 1.00 60.59 266 LEU A C 1
ATOM 2145 O O . LEU A 1 266 ? 2.116 -10.734 -16.632 1.00 60.59 266 LEU A O 1
ATOM 2149 N N . ASP A 1 267 ? 3.542 -11.826 -17.976 1.00 58.34 267 ASP A N 1
ATOM 2150 C CA . ASP A 1 267 ? 2.978 -11.289 -19.226 1.00 58.34 267 ASP A CA 1
ATOM 2151 C C . ASP A 1 267 ? 1.614 -11.905 -19.573 1.00 58.34 267 ASP A C 1
ATOM 2153 O O . ASP A 1 267 ? 0.892 -11.426 -20.444 1.00 58.34 267 ASP A O 1
ATOM 2157 N N . THR A 1 268 ? 1.222 -12.974 -18.877 1.00 72.56 268 THR A N 1
ATOM 2158 C CA . THR A 1 268 ? -0.064 -13.641 -19.097 1.00 72.56 268 THR A CA 1
ATOM 2159 C C . THR A 1 268 ? -1.075 -13.257 -18.018 1.00 72.56 268 THR A C 1
ATOM 2161 O O . THR A 1 268 ? -0.738 -13.189 -16.833 1.00 72.56 268 THR A O 1
ATOM 2164 N N . LYS A 1 269 ? -2.356 -13.104 -18.391 1.00 68.81 269 LYS A N 1
ATOM 2165 C CA . LYS A 1 269 ? -3.469 -12.907 -17.434 1.00 68.81 269 LYS A CA 1
ATOM 2166 C C . LYS A 1 269 ? -3.455 -13.969 -16.322 1.00 68.81 269 LYS A C 1
ATOM 2168 O O . LYS A 1 269 ? -3.629 -13.655 -15.147 1.00 68.81 269 LYS A O 1
ATOM 2173 N N . ALA A 1 270 ? -3.167 -15.222 -16.682 1.00 70.25 270 ALA A N 1
ATOM 2174 C CA . ALA A 1 270 ? -3.057 -16.330 -15.735 1.00 70.25 270 ALA A CA 1
ATOM 2175 C C . ALA A 1 270 ? -1.900 -16.153 -14.738 1.00 70.25 270 ALA A C 1
ATOM 2177 O O . ALA A 1 270 ? -2.063 -16.428 -13.550 1.00 70.25 270 ALA A O 1
ATOM 2178 N N . GLY A 1 271 ? -0.743 -15.678 -15.200 1.00 70.00 271 GLY A N 1
ATOM 2179 C CA . GLY A 1 271 ? 0.412 -15.446 -14.345 1.00 70.00 271 GLY A CA 1
ATOM 2180 C C . GLY A 1 271 ? 0.238 -14.276 -13.388 1.00 70.00 271 GLY A C 1
ATOM 2181 O O . GLY A 1 271 ? 0.591 -14.409 -12.218 1.00 70.00 271 GLY A O 1
ATOM 2182 N N . ARG A 1 272 ? -0.399 -13.185 -13.836 1.00 65.00 272 ARG A N 1
ATOM 2183 C CA . ARG A 1 272 ? -0.807 -12.083 -12.948 1.00 65.00 272 ARG A CA 1
ATOM 2184 C C . ARG A 1 272 ? -1.757 -12.579 -11.858 1.00 65.00 272 ARG A C 1
ATOM 2186 O O . ARG A 1 272 ? -1.500 -12.362 -10.677 1.00 65.00 272 ARG A O 1
ATOM 2193 N N . LYS A 1 273 ? -2.786 -13.351 -12.225 1.00 68.25 273 LYS A N 1
ATOM 2194 C CA . LYS A 1 273 ? -3.728 -13.952 -11.262 1.00 68.25 273 LYS A CA 1
ATOM 2195 C C . LYS A 1 273 ? -3.032 -14.869 -10.247 1.00 68.25 273 LYS A C 1
ATOM 2197 O O . LYS A 1 273 ? -3.314 -14.796 -9.053 1.00 68.25 273 LYS A O 1
ATOM 2202 N N . ALA A 1 274 ? -2.100 -15.711 -10.698 1.00 66.50 274 ALA A N 1
ATOM 2203 C CA . ALA A 1 274 ? -1.329 -16.594 -9.821 1.00 66.50 274 ALA A CA 1
ATOM 2204 C C . ALA A 1 274 ? -0.407 -15.818 -8.864 1.00 66.50 274 ALA A C 1
ATOM 2206 O O . ALA A 1 274 ? -0.311 -16.165 -7.684 1.00 66.50 274 ALA A O 1
ATOM 2207 N N . PHE A 1 275 ? 0.237 -14.756 -9.355 1.00 67.75 275 PHE A N 1
ATOM 2208 C CA . PHE A 1 275 ? 1.071 -13.865 -8.552 1.00 67.75 275 PHE A CA 1
ATOM 2209 C C . PHE A 1 275 ? 0.258 -13.198 -7.435 1.00 67.75 275 PHE A C 1
ATOM 2211 O O . PHE A 1 275 ? 0.625 -13.312 -6.264 1.00 67.75 275 PHE A O 1
ATOM 2218 N N . PHE A 1 276 ? -0.899 -12.615 -7.768 1.00 63.00 276 PHE A N 1
ATOM 2219 C CA . PHE A 1 276 ? -1.782 -11.983 -6.784 1.00 63.00 276 PHE A CA 1
ATOM 2220 C C . PHE A 1 276 ? -2.303 -12.970 -5.740 1.00 63.00 276 PHE A C 1
ATOM 2222 O O . PHE A 1 276 ? -2.162 -12.718 -4.543 1.00 63.00 276 PHE A O 1
ATOM 2229 N N . ASN A 1 277 ? -2.814 -14.130 -6.160 1.00 62.72 277 ASN A N 1
ATOM 2230 C CA . ASN A 1 277 ? -3.288 -15.155 -5.225 1.00 62.72 277 ASN A CA 1
ATOM 2231 C C . ASN A 1 277 ? -2.187 -15.623 -4.260 1.00 62.72 277 ASN A C 1
ATOM 2233 O O . ASN A 1 277 ? -2.458 -15.875 -3.085 1.00 62.72 277 ASN A O 1
ATOM 2237 N N . THR A 1 278 ? -0.941 -15.722 -4.734 1.00 63.34 278 THR A N 1
ATOM 2238 C CA . THR A 1 278 ? 0.199 -16.131 -3.899 1.00 63.34 278 THR A CA 1
ATOM 2239 C C . THR A 1 278 ? 0.519 -15.078 -2.842 1.00 63.34 278 THR A C 1
ATOM 2241 O O . THR A 1 278 ? 0.677 -15.426 -1.672 1.00 63.34 278 THR A O 1
ATOM 2244 N N . ILE A 1 279 ? 0.558 -13.795 -3.219 1.00 61.88 279 ILE A N 1
ATOM 2245 C CA . ILE A 1 279 ? 0.797 -12.696 -2.273 1.00 61.88 279 ILE A CA 1
ATOM 2246 C C . ILE A 1 279 ? -0.302 -12.650 -1.205 1.00 61.88 279 ILE A C 1
ATOM 2248 O O . ILE A 1 279 ? 0.012 -12.628 -0.013 1.00 61.88 279 ILE A O 1
ATOM 2252 N N . PHE A 1 280 ? -1.576 -12.739 -1.600 1.00 57.88 280 PHE A N 1
ATOM 2253 C CA . PHE A 1 280 ? -2.687 -12.762 -0.643 1.00 57.88 280 PHE A CA 1
ATOM 2254 C C . PHE A 1 280 ? -2.652 -13.975 0.282 1.00 57.88 280 PHE A C 1
ATOM 2256 O O . PHE A 1 280 ? -2.913 -13.833 1.472 1.00 57.88 280 PHE A O 1
ATOM 2263 N N . THR A 1 281 ? -2.278 -15.154 -0.221 1.00 52.12 281 THR A N 1
ATOM 2264 C CA . THR A 1 281 ? -2.141 -16.352 0.623 1.00 52.12 281 THR A CA 1
ATOM 2265 C C . THR A 1 281 ? -1.045 -16.160 1.674 1.00 52.12 281 THR A C 1
ATOM 2267 O O . THR A 1 281 ? -1.235 -16.519 2.833 1.00 52.12 281 THR A O 1
ATOM 2270 N N . ILE A 1 282 ? 0.090 -15.551 1.306 1.00 50.38 282 ILE A N 1
ATOM 2271 C CA . ILE A 1 282 ? 1.188 -15.267 2.245 1.00 50.38 282 ILE A CA 1
ATOM 2272 C C . ILE A 1 282 ? 0.744 -14.284 3.338 1.00 50.38 282 ILE A C 1
ATOM 2274 O O . ILE A 1 282 ? 1.113 -14.464 4.501 1.00 50.38 282 ILE A O 1
ATOM 2278 N N . LEU A 1 283 ? -0.045 -13.269 2.981 1.00 51.03 283 LEU A N 1
ATOM 2279 C CA . LEU A 1 283 ? -0.586 -12.298 3.935 1.00 51.03 283 LEU A CA 1
ATOM 2280 C C . LEU A 1 283 ? -1.633 -12.935 4.849 1.00 51.03 283 LEU A C 1
ATOM 2282 O O . LEU A 1 283 ? -1.504 -12.837 6.065 1.00 51.03 283 LEU A O 1
ATOM 2286 N N . ALA A 1 284 ? -2.605 -13.656 4.283 1.00 45.34 284 ALA A N 1
ATOM 2287 C CA . ALA A 1 284 ? -3.665 -14.323 5.035 1.00 45.34 284 ALA A CA 1
ATOM 2288 C C . ALA A 1 284 ? -3.100 -15.314 6.062 1.00 45.34 284 ALA A C 1
ATOM 2290 O O . ALA A 1 284 ? -3.478 -15.252 7.224 1.00 45.34 284 ALA A O 1
ATOM 2291 N N . VAL A 1 285 ? -2.127 -16.151 5.673 1.00 37.34 285 VAL A N 1
ATOM 2292 C CA . VAL A 1 285 ? -1.473 -17.100 6.595 1.00 37.34 285 VAL A CA 1
ATOM 2293 C C . VAL A 1 285 ? -0.769 -16.379 7.749 1.00 37.34 285 VAL A C 1
ATOM 2295 O O . VAL A 1 285 ? -0.728 -16.895 8.861 1.00 37.34 285 VAL A O 1
ATOM 2298 N N . LYS A 1 286 ? -0.208 -15.186 7.519 1.00 42.59 286 LYS A N 1
ATOM 2299 C CA . LYS A 1 286 ? 0.427 -14.415 8.597 1.00 42.59 286 LYS A CA 1
ATOM 2300 C C . LYS A 1 286 ? -0.579 -13.795 9.562 1.00 42.59 286 LYS A C 1
ATOM 2302 O O . LYS A 1 286 ? -0.257 -13.742 10.743 1.00 42.59 286 LYS A O 1
ATOM 2307 N N . PHE A 1 287 ? -1.745 -13.367 9.080 1.00 40.94 287 PHE A N 1
ATOM 2308 C CA . PHE A 1 287 ? -2.818 -12.876 9.945 1.00 40.94 287 PHE A CA 1
ATOM 2309 C C . PHE A 1 287 ? -3.452 -14.016 10.748 1.00 40.94 287 PHE A C 1
ATOM 2311 O O . PHE A 1 287 ? -3.557 -13.902 11.959 1.00 40.94 287 PHE A O 1
ATOM 2318 N N . THR A 1 288 ? -3.742 -15.167 10.129 1.00 41.38 288 THR A N 1
ATOM 2319 C CA . THR A 1 288 ? -4.341 -16.306 10.850 1.00 41.38 288 THR A CA 1
ATOM 2320 C C . THR A 1 288 ? -3.408 -16.919 11.895 1.00 41.38 288 THR A C 1
ATOM 2322 O O . THR A 1 288 ? -3.873 -17.443 12.892 1.00 41.38 288 THR A O 1
ATOM 2325 N N . LEU A 1 289 ? -2.084 -16.850 11.703 1.00 39.47 289 LEU A N 1
ATOM 2326 C CA . LEU A 1 289 ? -1.114 -17.313 12.707 1.00 39.47 289 LEU A CA 1
ATOM 2327 C C . LEU A 1 289 ? -0.956 -16.349 13.897 1.00 39.47 289 LEU A C 1
ATOM 2329 O O . LEU A 1 289 ? -0.179 -16.644 14.805 1.00 39.47 289 LEU A O 1
ATOM 2333 N N . GLN A 1 290 ? -1.623 -15.192 13.881 1.00 45.59 290 GLN A N 1
ATOM 2334 C CA . GLN A 1 290 ? -1.576 -14.215 14.966 1.00 45.59 290 GLN A CA 1
ATOM 2335 C C . GLN A 1 290 ? -2.736 -14.383 15.967 1.00 45.59 290 GLN A C 1
ATOM 2337 O O . GLN A 1 290 ? -2.620 -13.868 17.075 1.00 45.59 290 GLN A O 1
ATOM 2342 N N . ASP A 1 291 ? -3.755 -15.186 15.630 1.00 41.59 291 ASP A N 1
ATOM 2343 C CA . ASP A 1 291 ? -4.976 -15.358 16.434 1.00 41.59 291 ASP A CA 1
ATOM 2344 C C . ASP A 1 291 ? -5.006 -16.643 17.296 1.00 41.59 291 ASP A C 1
ATOM 2346 O O . ASP A 1 291 ? -5.880 -16.795 18.142 1.00 41.59 291 ASP A O 1
ATOM 2350 N N . ASP A 1 292 ? -4.021 -17.545 17.190 1.00 37.72 292 ASP A N 1
ATOM 2351 C CA . ASP A 1 292 ? -4.014 -18.828 17.929 1.00 37.72 292 ASP A CA 1
ATOM 2352 C C . ASP A 1 292 ? -3.284 -18.763 19.291 1.00 37.72 292 ASP A C 1
ATOM 2354 O O . ASP A 1 292 ? -2.636 -19.717 19.725 1.00 37.72 292 ASP A O 1
ATOM 2358 N N . SER A 1 293 ? -3.301 -17.621 19.981 1.00 35.84 293 SER A N 1
ATOM 2359 C CA . SER A 1 293 ? -2.567 -17.440 21.247 1.00 35.84 293 SER A CA 1
ATOM 2360 C C . SER A 1 293 ? -3.394 -16.718 22.304 1.00 35.84 293 SER A C 1
ATOM 2362 O O . SER A 1 293 ? -3.020 -15.617 22.688 1.00 35.84 293 SER A O 1
ATOM 2364 N N . THR A 1 294 ? -4.509 -17.300 22.764 1.00 32.00 294 THR A N 1
ATOM 2365 C CA . THR A 1 294 ? -5.091 -17.063 24.112 1.00 32.00 294 THR A CA 1
ATOM 2366 C C . THR A 1 294 ? -6.367 -17.890 24.317 1.00 32.00 294 THR A C 1
ATOM 2368 O O . THR A 1 294 ? -7.477 -17.450 24.046 1.00 32.00 294 THR A O 1
ATOM 2371 N N . SER A 1 295 ? -6.225 -19.108 24.841 1.00 32.59 295 SER A N 1
ATOM 2372 C CA . SER A 1 295 ? -7.327 -19.813 25.508 1.00 32.59 295 SER A CA 1
ATOM 2373 C C . SER A 1 295 ? -6.757 -20.765 26.559 1.00 32.59 295 SER A C 1
ATOM 2375 O O . SER A 1 295 ? -5.824 -21.500 26.241 1.00 32.59 295 SER A O 1
ATOM 2377 N N . ALA A 1 296 ? -7.370 -20.771 27.746 1.00 33.62 296 ALA A N 1
ATOM 2378 C CA . ALA A 1 296 ? -7.071 -21.557 28.953 1.00 33.62 296 ALA A CA 1
ATOM 2379 C C . ALA A 1 296 ? -6.090 -20.907 29.950 1.00 33.62 296 ALA A C 1
ATOM 2381 O O . ALA A 1 296 ? -4.878 -21.052 29.826 1.00 33.62 296 ALA A O 1
ATOM 2382 N N . LEU A 1 297 ? -6.607 -20.232 30.985 1.00 36.34 297 LEU A N 1
ATOM 2383 C CA . LEU A 1 297 ? -6.875 -20.857 32.296 1.00 36.34 297 LEU A CA 1
ATOM 2384 C C . LEU A 1 297 ? -7.302 -19.816 33.343 1.00 36.34 297 LEU A C 1
ATOM 2386 O O . LEU A 1 297 ? -6.706 -18.749 33.470 1.00 36.34 297 LEU A O 1
ATOM 2390 N N . GLU A 1 298 ? -8.355 -20.176 34.070 1.00 38.16 298 GLU A N 1
ATOM 2391 C CA . GLU A 1 298 ? -9.061 -19.399 35.083 1.00 38.16 298 GLU A CA 1
ATOM 2392 C C . GLU A 1 298 ? -8.395 -19.461 36.470 1.00 38.16 298 GLU A C 1
ATOM 2394 O O . GLU A 1 298 ? -7.820 -20.474 36.862 1.00 38.16 298 GLU A O 1
ATOM 2399 N N . SER A 1 299 ? -8.558 -18.348 37.195 1.00 32.50 299 SER A N 1
ATOM 2400 C CA . SER A 1 299 ? -8.785 -18.189 38.643 1.00 32.50 299 SER A CA 1
ATOM 2401 C C . SER A 1 299 ? -7.922 -18.937 39.673 1.00 32.50 299 SER A C 1
ATOM 2403 O O . SER A 1 299 ? -8.049 -20.143 39.855 1.00 32.50 299 SER A O 1
ATOM 2405 N N . SER A 1 300 ? -7.218 -18.166 40.511 1.00 34.50 300 SER A N 1
ATOM 2406 C CA . SER A 1 300 ? -7.373 -18.187 41.980 1.00 34.50 300 SER A CA 1
ATOM 2407 C C . SER A 1 300 ? -6.430 -17.153 42.618 1.00 34.50 300 SER A C 1
ATOM 2409 O O . SER A 1 300 ? -5.227 -17.133 42.369 1.00 34.50 300 SER A O 1
ATOM 2411 N N . SER A 1 301 ? -7.030 -16.249 43.383 1.00 32.28 301 SER A N 1
ATOM 2412 C CA . SER A 1 301 ? -6.463 -15.115 44.110 1.00 32.28 301 SER A CA 1
ATOM 2413 C C . SER A 1 301 ? -6.006 -15.495 45.519 1.00 32.28 301 SER A C 1
ATOM 2415 O O . SER A 1 301 ? -6.741 -16.212 46.184 1.00 32.28 301 SER A O 1
ATOM 2417 N N . GLU A 1 302 ? -4.928 -14.887 46.029 1.00 37.28 302 GLU A N 1
ATOM 2418 C CA . GLU A 1 302 ? -4.945 -14.266 47.366 1.00 37.28 302 GLU A CA 1
ATOM 2419 C C . GLU A 1 302 ? -3.744 -13.340 47.617 1.00 37.28 302 GLU A C 1
ATOM 2421 O O . GLU A 1 302 ? -2.646 -13.502 47.089 1.00 37.28 302 GLU A O 1
ATOM 2426 N N . SER A 1 303 ? -4.039 -12.301 48.388 1.00 33.50 303 SER A N 1
ATOM 2427 C CA . SER A 1 303 ? -3.326 -11.045 48.604 1.00 33.50 303 SER A CA 1
ATOM 2428 C C . SER A 1 303 ? -2.399 -11.048 49.824 1.00 33.50 303 SER A C 1
ATOM 2430 O O . SER A 1 303 ? -2.663 -11.735 50.803 1.00 33.50 303 SER A O 1
ATOM 2432 N N . GLY A 1 304 ? -1.400 -10.159 49.839 1.00 36.16 304 GLY A N 1
ATOM 2433 C CA . GLY A 1 304 ? -0.665 -9.782 51.054 1.00 36.16 304 GLY A CA 1
ATOM 2434 C C . GLY A 1 304 ? 0.305 -8.627 50.798 1.00 36.16 304 GLY A C 1
ATOM 2435 O O . GLY A 1 304 ? 1.057 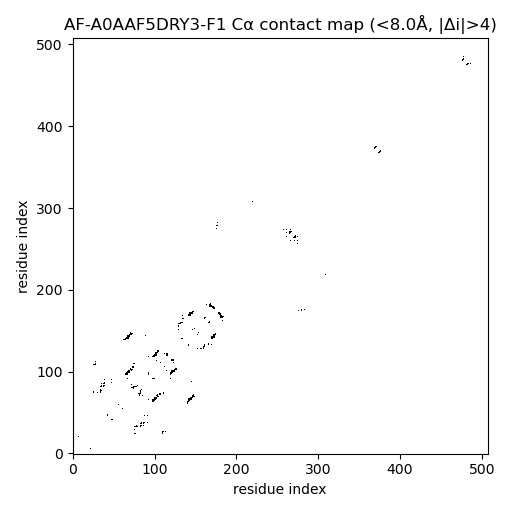-8.651 49.830 1.00 36.16 304 GLY A O 1
ATOM 2436 N N . SER A 1 305 ? 0.235 -7.586 51.621 1.00 33.56 305 SER A N 1
ATOM 2437 C CA . SER A 1 305 ? 0.623 -6.203 51.333 1.00 33.56 305 SER A CA 1
ATOM 2438 C C . SER A 1 305 ? 1.843 -5.698 52.133 1.00 33.56 305 SER A C 1
ATOM 2440 O O . SER A 1 305 ? 2.381 -6.402 52.982 1.00 33.56 305 SER A O 1
ATOM 2442 N N . ASN A 1 306 ? 2.171 -4.417 51.894 1.00 36.38 306 ASN A N 1
ATOM 2443 C CA . ASN A 1 306 ? 2.930 -3.447 52.717 1.00 36.38 306 ASN A CA 1
ATOM 2444 C C . ASN A 1 306 ? 4.432 -3.325 52.385 1.00 36.38 306 ASN A C 1
ATOM 2446 O O . ASN A 1 306 ? 5.201 -4.265 52.518 1.00 36.38 306 ASN A O 1
ATOM 2450 N N . GLU A 1 307 ? 4.890 -2.257 51.722 1.00 30.61 307 GLU A N 1
ATOM 2451 C CA . GLU A 1 307 ? 5.032 -0.843 52.139 1.00 30.61 307 GLU A CA 1
ATOM 2452 C C . GLU A 1 307 ? 6.371 -0.582 52.856 1.00 30.61 307 GLU A C 1
ATOM 2454 O O . GLU A 1 307 ? 6.677 -1.212 53.855 1.00 30.61 307 GLU A O 1
ATOM 2459 N N . VAL A 1 308 ? 7.175 0.343 52.308 1.00 36.59 308 VAL A N 1
ATOM 2460 C CA . VAL A 1 308 ? 7.911 1.448 52.972 1.00 36.59 308 VAL A CA 1
ATOM 2461 C C . VAL A 1 308 ? 9.028 1.924 52.024 1.00 36.59 308 VAL A C 1
ATOM 2463 O O . VAL A 1 308 ? 9.618 1.169 51.260 1.00 36.59 308 VAL A O 1
ATOM 2466 N N . GLN A 1 309 ? 9.256 3.235 52.007 1.00 34.56 309 GLN A N 1
ATOM 2467 C CA . GLN A 1 309 ? 10.045 3.981 51.023 1.00 34.56 309 GLN A CA 1
ATOM 2468 C C . GLN A 1 309 ? 11.125 4.845 51.726 1.00 34.56 309 GLN A C 1
ATOM 2470 O O . GLN A 1 309 ? 10.925 5.168 52.897 1.00 34.56 309 GLN A O 1
ATOM 2475 N N . PRO A 1 310 ? 12.186 5.290 51.016 1.00 56.41 310 PRO A N 1
ATOM 2476 C CA . PRO A 1 310 ? 13.279 6.166 51.493 1.00 56.41 310 PRO A CA 1
ATOM 2477 C C . PRO A 1 310 ? 12.890 7.665 51.297 1.00 56.41 310 PRO A C 1
ATOM 2479 O O . PRO A 1 310 ? 11.709 7.872 50.985 1.00 56.41 310 PRO A O 1
ATOM 2482 N N . PRO A 1 311 ? 13.739 8.731 51.457 1.00 46.00 311 PRO A N 1
ATOM 2483 C CA . PRO A 1 311 ? 14.760 9.116 50.441 1.00 46.00 311 PRO A CA 1
ATOM 2484 C C . PRO A 1 311 ? 15.887 10.150 50.821 1.00 46.00 311 PRO A C 1
ATOM 2486 O O . PRO A 1 311 ? 15.905 10.758 51.885 1.00 46.00 311 PRO A O 1
ATOM 2489 N N . ASN A 1 312 ? 16.792 10.349 49.846 1.00 39.88 312 ASN A N 1
ATOM 2490 C CA . ASN A 1 312 ? 17.601 11.514 49.387 1.00 39.88 312 ASN A CA 1
ATOM 2491 C C . ASN A 1 312 ? 17.537 12.918 50.049 1.00 39.88 312 ASN A C 1
ATOM 2493 O O . ASN A 1 312 ? 16.459 13.431 50.326 1.00 39.88 312 ASN A O 1
ATOM 2497 N N . SER A 1 313 ? 18.653 13.675 49.976 1.00 40.78 313 SER A N 1
ATOM 2498 C CA . SER A 1 313 ? 18.913 14.731 48.946 1.00 40.78 313 SER A CA 1
ATOM 2499 C C . SER A 1 313 ? 20.268 15.442 49.167 1.00 40.78 313 SER A C 1
ATOM 2501 O O . SER A 1 313 ? 20.710 15.573 50.300 1.00 40.78 313 SER A O 1
ATOM 2503 N N . GLY A 1 314 ? 21.034 15.768 48.118 1.00 35.12 314 GLY A N 1
ATOM 2504 C CA . GLY A 1 314 ? 21.107 17.086 47.441 1.00 35.12 314 GLY A CA 1
ATOM 2505 C C . GLY A 1 314 ? 22.605 17.461 47.295 1.00 35.12 314 GLY A C 1
ATOM 2506 O O . GLY A 1 314 ? 23.406 16.936 48.050 1.00 35.12 314 GLY A O 1
ATOM 2507 N N . ARG A 1 315 ? 23.130 18.300 46.391 1.00 34.25 315 ARG A N 1
ATOM 2508 C CA . ARG A 1 315 ? 22.622 19.258 45.395 1.00 34.25 315 ARG A CA 1
ATOM 2509 C C . ARG A 1 315 ? 23.843 19.727 44.545 1.00 34.25 315 ARG A C 1
ATOM 2511 O O . ARG A 1 315 ? 24.934 19.775 45.089 1.00 34.25 315 ARG A O 1
ATOM 2518 N N . GLN A 1 316 ? 23.609 20.017 43.252 1.00 33.91 316 GLN A N 1
ATOM 2519 C CA . GLN A 1 316 ? 24.236 20.945 42.254 1.00 33.91 316 GLN A CA 1
ATOM 2520 C C . GLN A 1 316 ? 25.690 21.467 42.480 1.00 33.91 316 GLN A C 1
ATOM 2522 O O . GLN A 1 316 ? 26.076 21.749 43.599 1.00 33.91 316 GLN A O 1
ATOM 2527 N N . VAL A 1 317 ? 26.547 21.673 41.461 1.00 36.09 317 VAL A N 1
ATOM 2528 C CA . VAL A 1 317 ? 26.570 22.859 40.562 1.00 36.09 317 VAL A CA 1
ATOM 2529 C C . VAL A 1 317 ? 27.552 22.673 39.363 1.00 36.09 317 VAL A C 1
ATOM 2531 O O . VAL A 1 317 ? 28.630 22.109 39.490 1.00 36.09 317 VAL A O 1
ATOM 2534 N N . ALA A 1 318 ? 27.097 23.176 38.210 1.00 33.25 318 ALA A N 1
ATOM 2535 C CA . ALA A 1 318 ? 27.670 23.698 36.948 1.00 33.25 318 ALA A CA 1
ATOM 2536 C C . ALA A 1 318 ? 29.206 23.844 36.625 1.00 33.25 318 ALA A C 1
ATOM 2538 O O . ALA A 1 318 ? 29.929 24.499 37.363 1.00 33.25 318 ALA A O 1
ATOM 2539 N N . VAL A 1 319 ? 29.568 23.453 35.366 1.00 36.41 319 VAL A N 1
ATOM 2540 C CA . VAL A 1 319 ? 30.314 24.222 34.293 1.00 36.41 319 VAL A CA 1
ATOM 2541 C C . VAL A 1 319 ? 31.880 24.296 34.371 1.00 36.41 319 VAL A C 1
ATOM 2543 O O . VAL A 1 319 ? 32.415 24.283 35.468 1.00 36.41 319 VAL A O 1
ATOM 2546 N N . PRO A 1 320 ? 32.680 24.477 33.275 1.00 41.19 320 PRO A N 1
ATOM 2547 C CA . PRO A 1 320 ? 32.836 23.784 31.973 1.00 41.19 320 PRO A CA 1
ATOM 2548 C C . PRO A 1 320 ? 34.345 23.542 31.580 1.00 41.19 320 PRO A C 1
ATOM 2550 O O . PRO A 1 320 ? 35.249 23.696 32.388 1.00 41.19 320 PRO A O 1
ATOM 2553 N N . GLN A 1 321 ? 34.615 23.276 30.287 1.00 34.78 321 GLN A N 1
ATOM 2554 C CA . GLN A 1 321 ? 35.901 23.394 29.547 1.00 34.78 321 GLN A CA 1
ATOM 2555 C C . GLN A 1 321 ? 36.960 22.274 29.665 1.00 34.78 321 GLN A C 1
ATOM 2557 O O . GLN A 1 321 ? 37.621 22.113 30.683 1.00 34.78 321 GLN A O 1
ATOM 2562 N N . LYS A 1 322 ? 37.244 21.614 28.523 1.00 39.75 322 LYS A N 1
ATOM 2563 C CA . LYS A 1 322 ? 38.606 21.461 27.950 1.00 39.75 322 LYS A CA 1
ATOM 2564 C C . LYS A 1 322 ? 38.573 20.778 26.574 1.00 39.75 322 LYS A C 1
ATOM 2566 O O . LYS A 1 322 ? 38.625 19.562 26.426 1.00 39.75 322 LYS A O 1
ATOM 2571 N N . THR A 1 323 ? 38.539 21.609 25.541 1.00 35.84 323 THR A N 1
ATOM 2572 C CA . THR A 1 323 ? 38.910 21.292 24.158 1.00 35.84 323 THR A CA 1
ATOM 2573 C C . THR A 1 323 ? 40.436 21.287 24.036 1.00 35.84 323 THR A C 1
ATOM 2575 O O . THR A 1 323 ? 41.025 22.353 24.178 1.00 35.84 323 THR A O 1
ATOM 2578 N N . LYS A 1 324 ? 41.081 20.130 23.800 1.00 48.69 324 LYS A N 1
ATOM 2579 C CA . LYS A 1 324 ? 42.458 19.987 23.246 1.00 48.69 324 LYS A CA 1
ATOM 2580 C C . LYS A 1 324 ? 42.863 18.498 23.157 1.00 48.69 324 LYS A C 1
ATOM 2582 O O . LYS A 1 324 ? 43.716 18.046 23.904 1.00 48.69 324 LYS A O 1
ATOM 2587 N N . PHE A 1 325 ? 42.253 17.710 22.263 1.00 48.66 325 PHE A N 1
ATOM 2588 C CA . PHE A 1 325 ? 42.724 16.327 22.002 1.00 48.66 325 PHE A CA 1
ATOM 2589 C C . PHE A 1 325 ? 42.595 15.832 20.543 1.00 48.66 325 PHE A C 1
ATOM 2591 O O . PHE A 1 325 ? 42.905 14.681 20.252 1.00 48.66 325 PHE A O 1
ATOM 2598 N N . PHE A 1 326 ? 42.206 16.685 19.586 1.00 49.91 326 PHE A N 1
ATOM 2599 C CA . PHE A 1 326 ? 41.831 16.252 18.224 1.00 49.91 326 PHE A CA 1
ATOM 2600 C C . PHE A 1 326 ? 42.875 16.487 17.110 1.00 49.91 326 PHE A C 1
ATOM 2602 O O . PHE A 1 326 ? 42.545 16.417 15.929 1.00 49.91 326 PHE A O 1
ATOM 2609 N N . GLY A 1 327 ? 44.149 16.719 17.448 1.00 53.72 327 GLY A N 1
ATOM 2610 C CA . GLY A 1 327 ? 45.194 17.020 16.452 1.00 53.72 327 GLY A CA 1
ATOM 2611 C C . GLY A 1 327 ? 45.844 15.808 15.766 1.00 53.72 327 GLY A C 1
ATOM 2612 O O . GLY A 1 327 ? 46.312 15.927 14.639 1.00 53.72 327 GLY A O 1
ATOM 2613 N N . LYS A 1 328 ? 45.865 14.625 16.400 1.00 51.22 328 LYS A N 1
ATOM 2614 C CA . LYS A 1 328 ? 46.635 13.457 15.909 1.00 51.22 328 LYS A CA 1
ATOM 2615 C C . LYS A 1 328 ? 45.797 12.308 15.327 1.00 51.22 328 LYS A C 1
ATOM 2617 O O . LYS A 1 328 ? 46.364 11.319 14.881 1.00 51.22 328 LYS A O 1
ATOM 2622 N N . LEU A 1 329 ? 44.466 12.432 15.276 1.00 46.53 329 LEU A N 1
ATOM 2623 C CA . LEU A 1 329 ? 43.583 11.355 14.791 1.00 46.53 329 LEU A CA 1
ATOM 2624 C C . LEU A 1 329 ? 43.280 11.413 13.278 1.00 46.53 329 LEU A C 1
ATOM 2626 O O . LEU A 1 329 ? 42.820 10.425 12.706 1.00 46.53 329 LEU A O 1
ATOM 2630 N N . LYS A 1 330 ? 43.528 12.550 12.608 1.00 54.47 330 LYS A N 1
ATOM 2631 C CA . LYS A 1 330 ? 43.133 12.743 11.198 1.00 54.47 330 LYS A CA 1
ATOM 2632 C C . LYS A 1 330 ? 44.018 11.997 10.188 1.00 54.47 330 LYS A C 1
ATOM 2634 O O . LYS A 1 330 ? 43.478 11.457 9.228 1.00 54.47 330 LYS A O 1
ATOM 2639 N N . SER A 1 331 ? 45.332 11.883 10.403 1.00 57.28 331 SER A N 1
ATOM 2640 C CA . SER A 1 331 ? 46.220 11.205 9.435 1.00 57.28 331 SER A CA 1
ATOM 2641 C C . SER A 1 331 ? 46.096 9.673 9.468 1.00 57.28 331 SER A C 1
ATOM 2643 O O . SER A 1 331 ? 46.231 9.011 8.437 1.00 57.28 331 SER A O 1
ATOM 2645 N N . THR A 1 332 ? 45.752 9.093 10.621 1.00 57.09 332 THR A N 1
ATOM 2646 C CA . THR A 1 332 ? 45.503 7.647 10.763 1.00 57.09 332 THR A CA 1
ATOM 2647 C C . THR A 1 332 ? 44.160 7.239 10.147 1.00 57.09 332 THR A C 1
ATOM 2649 O O . THR A 1 332 ? 44.043 6.152 9.576 1.00 57.09 332 THR A O 1
ATOM 2652 N N . GLY A 1 333 ? 43.162 8.132 10.195 1.00 66.25 333 GLY A N 1
ATOM 2653 C CA . GLY A 1 333 ? 41.833 7.906 9.624 1.00 66.25 333 GLY A CA 1
ATOM 2654 C C . GLY A 1 333 ? 41.841 7.734 8.102 1.00 66.25 333 GLY A C 1
ATOM 2655 O O . GLY A 1 333 ? 41.183 6.829 7.589 1.00 66.25 333 GLY A O 1
ATOM 2656 N N . GLU A 1 334 ? 42.624 8.529 7.366 1.00 74.00 334 GLU A N 1
ATOM 2657 C CA . GLU A 1 334 ? 42.681 8.413 5.899 1.00 74.00 334 GLU A CA 1
ATOM 2658 C C . GLU A 1 334 ? 43.378 7.135 5.427 1.00 74.00 334 GLU A C 1
ATOM 2660 O O . GLU A 1 334 ? 42.887 6.457 4.519 1.00 74.00 334 GLU A O 1
ATOM 2665 N N . LYS A 1 335 ? 44.474 6.741 6.090 1.00 75.69 335 LYS A N 1
ATOM 2666 C CA . LYS A 1 335 ? 45.182 5.488 5.780 1.00 75.69 335 LYS A CA 1
ATOM 2667 C C . LYS A 1 335 ? 44.290 4.269 6.042 1.00 75.69 335 LYS A C 1
ATOM 2669 O O . LYS A 1 335 ? 44.300 3.321 5.256 1.00 75.69 335 LYS A O 1
ATOM 2674 N N . PHE A 1 336 ? 43.475 4.316 7.100 1.00 73.81 336 PHE A N 1
ATOM 2675 C CA . PHE A 1 336 ? 42.484 3.281 7.398 1.00 73.81 336 PHE A CA 1
ATOM 2676 C C . PHE A 1 336 ? 41.346 3.263 6.365 1.00 73.81 336 PHE A C 1
ATOM 2678 O O . PHE A 1 336 ? 41.012 2.204 5.836 1.00 73.81 336 PHE A O 1
ATOM 2685 N N . LYS A 1 337 ? 40.811 4.433 5.987 1.00 77.56 337 LYS A N 1
ATOM 2686 C CA . LYS A 1 337 ? 39.737 4.560 4.987 1.00 77.56 337 LYS A CA 1
ATOM 2687 C C . LYS A 1 337 ? 40.167 4.061 3.602 1.00 77.56 337 LYS A C 1
ATOM 2689 O O . LYS A 1 337 ? 39.377 3.394 2.934 1.00 77.56 337 LYS A O 1
ATOM 2694 N N . LYS A 1 338 ? 41.416 4.318 3.185 1.00 86.50 338 LYS A N 1
ATOM 2695 C CA . LYS A 1 338 ? 41.970 3.806 1.917 1.00 86.50 338 LYS A CA 1
ATOM 2696 C C . LYS A 1 338 ? 42.117 2.280 1.934 1.00 86.50 338 LYS A C 1
ATOM 2698 O O . LYS A 1 338 ? 41.612 1.624 1.026 1.00 86.50 338 LYS A O 1
ATOM 2703 N N . LYS A 1 339 ? 42.695 1.707 3.000 1.00 85.06 339 LYS A N 1
ATOM 2704 C CA . LYS A 1 339 ? 42.806 0.243 3.158 1.00 85.06 339 LYS A CA 1
ATOM 2705 C C . LYS A 1 339 ? 41.441 -0.448 3.202 1.00 85.06 339 LYS A C 1
ATOM 2707 O O . LYS A 1 339 ? 41.278 -1.515 2.619 1.00 85.06 339 LYS A O 1
ATOM 2712 N N . MET A 1 340 ? 40.452 0.166 3.851 1.00 78.31 340 MET A N 1
ATOM 2713 C CA . MET A 1 340 ? 39.096 -0.382 3.926 1.00 78.31 340 MET A CA 1
ATOM 2714 C C . MET A 1 340 ? 38.393 -0.360 2.559 1.00 78.31 340 MET A C 1
ATOM 2716 O O . MET A 1 340 ? 37.727 -1.332 2.211 1.00 78.31 340 MET A O 1
ATOM 2720 N N . LYS A 1 341 ? 38.589 0.692 1.746 1.00 86.31 341 LYS A N 1
ATOM 2721 C CA . LYS A 1 341 ? 38.090 0.738 0.359 1.00 86.31 341 LYS A CA 1
ATOM 2722 C C . LYS A 1 341 ? 38.741 -0.324 -0.535 1.00 86.31 341 LYS A C 1
ATOM 2724 O O . LYS A 1 341 ? 38.018 -1.033 -1.227 1.00 86.31 341 LYS A O 1
ATOM 2729 N N . GLU A 1 342 ? 40.066 -0.481 -0.485 1.00 88.12 342 GLU A N 1
ATOM 2730 C CA . GLU A 1 342 ? 40.780 -1.512 -1.263 1.00 88.12 342 GLU A CA 1
ATOM 2731 C C . GLU A 1 342 ? 40.351 -2.936 -0.871 1.00 88.12 342 GLU A C 1
ATOM 2733 O O . GLU A 1 342 ? 40.111 -3.776 -1.740 1.00 88.12 342 GLU A O 1
ATOM 2738 N N . ALA A 1 343 ? 40.186 -3.207 0.430 1.00 82.12 343 ALA A N 1
ATOM 2739 C CA . ALA A 1 343 ? 39.691 -4.497 0.909 1.00 82.12 343 ALA A CA 1
ATOM 2740 C C . ALA A 1 343 ? 38.252 -4.776 0.440 1.00 82.12 343 ALA A C 1
ATOM 2742 O O . ALA A 1 343 ? 37.943 -5.901 0.041 1.00 82.12 343 ALA A O 1
ATOM 2743 N N . ASN A 1 344 ? 37.389 -3.755 0.440 1.00 77.62 344 ASN A N 1
ATOM 2744 C CA . ASN A 1 344 ? 35.999 -3.892 0.013 1.00 77.62 344 ASN A CA 1
ATOM 2745 C C . ASN A 1 344 ? 35.880 -4.166 -1.498 1.00 77.62 344 ASN A C 1
ATOM 2747 O O . ASN A 1 344 ? 35.139 -5.060 -1.901 1.00 77.62 344 ASN A O 1
ATOM 2751 N N . GLU A 1 345 ? 36.660 -3.477 -2.338 1.00 88.88 345 GLU A N 1
ATOM 2752 C CA . GLU A 1 345 ? 36.690 -3.742 -3.787 1.00 88.88 345 GLU A CA 1
ATOM 2753 C C . GLU A 1 345 ? 37.252 -5.138 -4.108 1.00 88.88 345 GLU A C 1
ATOM 2755 O O . GLU A 1 345 ? 36.680 -5.875 -4.917 1.00 88.88 345 GLU A O 1
ATOM 2760 N N . LYS A 1 346 ? 38.308 -5.577 -3.407 1.00 86.25 346 LYS A N 1
ATOM 2761 C CA . LYS A 1 346 ? 38.852 -6.938 -3.568 1.00 86.25 346 LYS A CA 1
ATOM 2762 C C . LYS A 1 346 ? 37.828 -8.011 -3.172 1.00 86.25 346 LYS A C 1
ATOM 2764 O O . LYS A 1 346 ? 37.704 -9.029 -3.855 1.00 86.25 346 LYS A O 1
ATOM 2769 N N . MET A 1 347 ? 37.052 -7.774 -2.111 1.00 81.38 347 MET A N 1
ATOM 2770 C CA . MET A 1 347 ? 35.974 -8.671 -1.684 1.00 81.38 347 MET A CA 1
ATOM 2771 C C . MET A 1 347 ? 34.809 -8.696 -2.685 1.00 81.38 347 MET A C 1
ATOM 2773 O O . MET A 1 347 ? 34.304 -9.774 -3.002 1.00 81.38 347 MET A O 1
ATOM 2777 N N . LYS A 1 348 ? 34.419 -7.540 -3.236 1.00 83.12 348 LYS A N 1
ATOM 2778 C CA . LYS A 1 348 ? 33.356 -7.416 -4.247 1.00 83.12 348 LYS A CA 1
ATOM 2779 C C . LYS A 1 348 ? 33.704 -8.160 -5.541 1.00 83.12 348 LYS A C 1
ATOM 2781 O O . LYS A 1 348 ? 32.873 -8.913 -6.052 1.00 83.12 348 LYS A O 1
ATOM 2786 N N . ASN A 1 349 ? 34.944 -8.036 -6.016 1.00 87.00 349 ASN A N 1
ATOM 2787 C CA . ASN A 1 349 ? 35.419 -8.739 -7.212 1.00 87.00 349 ASN A CA 1
ATOM 2788 C C . ASN A 1 349 ? 35.474 -10.261 -7.011 1.00 87.00 349 ASN A C 1
ATOM 2790 O O . ASN A 1 349 ? 35.008 -11.017 -7.867 1.00 87.00 349 ASN A O 1
ATOM 2794 N N . ASN A 1 350 ? 35.947 -10.723 -5.848 1.00 84.88 350 ASN A N 1
ATOM 2795 C CA . ASN A 1 350 ? 35.935 -12.148 -5.511 1.00 84.88 350 ASN A CA 1
ATOM 2796 C C . ASN A 1 350 ? 34.506 -12.705 -5.416 1.00 84.88 350 ASN A C 1
ATOM 2798 O O . ASN A 1 350 ? 34.235 -13.790 -5.931 1.00 84.88 350 ASN A O 1
ATOM 2802 N N . LEU A 1 351 ? 33.572 -11.958 -4.818 1.00 79.44 351 LEU A N 1
ATOM 2803 C CA . LEU A 1 351 ? 32.177 -12.384 -4.696 1.00 79.44 351 LEU A CA 1
ATOM 2804 C C . LEU A 1 351 ? 31.485 -12.496 -6.063 1.00 79.44 351 LEU A C 1
ATOM 2806 O O . LEU A 1 351 ? 30.745 -13.452 -6.290 1.00 79.44 351 LEU A O 1
ATOM 2810 N N . ASN A 1 352 ? 31.745 -11.564 -6.983 1.00 85.00 352 ASN A N 1
ATOM 2811 C CA . ASN A 1 352 ? 31.196 -11.616 -8.340 1.00 85.00 352 ASN A CA 1
ATOM 2812 C C . ASN A 1 352 ? 31.743 -12.814 -9.133 1.00 85.00 352 ASN A C 1
ATOM 2814 O O . ASN A 1 352 ? 30.967 -13.529 -9.762 1.00 85.00 352 ASN A O 1
ATOM 2818 N N . SER A 1 353 ? 33.046 -13.100 -9.024 1.00 85.44 353 SER A N 1
ATOM 2819 C CA . SER A 1 353 ? 33.664 -14.290 -9.634 1.00 85.44 353 SER A CA 1
ATOM 2820 C C . SER A 1 353 ? 33.058 -15.598 -9.104 1.00 85.44 353 SER A C 1
ATOM 2822 O O . SER A 1 353 ? 32.735 -16.500 -9.878 1.00 85.44 353 SER A O 1
ATOM 2824 N N . VAL A 1 354 ? 32.825 -15.695 -7.789 1.00 84.50 354 VAL A N 1
ATOM 2825 C CA . VAL A 1 354 ? 32.176 -16.868 -7.177 1.00 84.50 354 VAL A CA 1
ATOM 2826 C C . VAL A 1 354 ? 30.711 -16.992 -7.610 1.00 84.50 354 VAL A C 1
ATOM 2828 O O . VAL A 1 354 ? 30.270 -18.100 -7.910 1.00 84.50 354 VAL A O 1
ATOM 2831 N N . LYS A 1 355 ? 29.961 -15.883 -7.698 1.00 82.12 355 LYS A N 1
ATOM 2832 C CA . LYS A 1 355 ? 28.569 -15.886 -8.183 1.00 82.12 355 LYS A CA 1
ATOM 2833 C C . LYS A 1 355 ? 28.463 -16.354 -9.635 1.00 82.12 355 LYS A C 1
ATOM 2835 O O . LYS A 1 355 ? 27.606 -17.186 -9.921 1.00 82.12 355 LYS A O 1
ATOM 2840 N N . GLU A 1 356 ? 29.340 -15.883 -10.520 1.00 86.25 356 GLU A N 1
ATOM 2841 C CA . GLU A 1 356 ? 29.375 -16.327 -11.921 1.00 86.25 356 GLU A CA 1
ATOM 2842 C C . GLU A 1 356 ? 29.742 -17.812 -12.041 1.00 86.25 356 GLU A C 1
ATOM 2844 O O . GLU A 1 356 ? 29.046 -18.568 -12.720 1.00 86.25 356 GLU A O 1
ATOM 2849 N N . LYS A 1 357 ? 30.752 -18.289 -11.295 1.00 87.44 357 LYS A N 1
ATOM 2850 C CA . LYS A 1 357 ? 31.090 -19.725 -11.257 1.00 87.44 357 LYS A CA 1
ATOM 2851 C C . LYS A 1 357 ? 29.939 -20.581 -10.722 1.00 87.44 357 LYS A C 1
ATOM 2853 O O . LYS A 1 357 ? 29.662 -21.640 -11.280 1.00 87.44 357 LYS A O 1
ATOM 2858 N N . ALA A 1 358 ? 29.242 -20.125 -9.679 1.00 77.94 358 ALA A N 1
ATOM 2859 C CA . ALA A 1 358 ? 28.086 -20.826 -9.123 1.00 77.94 358 ALA A CA 1
ATOM 2860 C C . ALA A 1 358 ? 26.899 -20.856 -10.100 1.00 77.94 358 ALA A C 1
ATOM 2862 O O . ALA A 1 358 ? 26.221 -21.878 -10.205 1.00 77.94 358 ALA A O 1
ATOM 2863 N N . LYS A 1 359 ? 26.663 -19.766 -10.843 1.00 84.38 359 LYS A N 1
ATOM 2864 C CA . LYS A 1 359 ? 25.630 -19.696 -11.884 1.00 84.38 359 LYS A CA 1
ATOM 2865 C C . LYS A 1 359 ? 25.947 -20.649 -13.037 1.00 84.38 359 LYS A C 1
ATOM 2867 O O . LYS A 1 359 ? 25.106 -21.482 -13.363 1.00 84.38 359 LYS A O 1
ATOM 2872 N N . LYS A 1 360 ? 27.182 -20.626 -13.552 1.00 88.31 360 LYS A N 1
ATOM 2873 C CA . LYS A 1 360 ? 27.641 -21.544 -14.605 1.00 88.31 360 LYS A CA 1
ATOM 2874 C C . LYS A 1 360 ? 27.537 -23.014 -14.177 1.00 88.31 360 LYS A C 1
ATOM 2876 O O . LYS A 1 360 ? 26.982 -23.821 -14.913 1.00 88.31 360 LYS A O 1
ATOM 2881 N N . ALA A 1 361 ? 27.969 -23.353 -12.959 1.00 82.75 361 ALA A N 1
ATOM 2882 C CA . ALA A 1 361 ? 27.849 -24.713 -12.425 1.00 82.75 361 ALA A CA 1
ATOM 2883 C C . ALA A 1 361 ? 26.384 -25.156 -12.244 1.00 82.75 361 ALA A C 1
ATOM 2885 O O . ALA A 1 361 ? 26.049 -26.312 -12.504 1.00 82.75 361 ALA A O 1
ATOM 2886 N N . LYS A 1 362 ? 25.493 -24.245 -11.825 1.00 82.19 362 LYS A N 1
ATOM 2887 C CA . LYS A 1 362 ? 24.052 -24.514 -11.703 1.00 82.19 362 LYS A CA 1
ATOM 2888 C C . LYS A 1 362 ? 23.410 -24.772 -13.067 1.00 82.19 362 LYS A C 1
ATOM 2890 O O . LYS A 1 362 ? 22.603 -25.695 -13.179 1.00 82.19 362 LYS A O 1
ATOM 2895 N N . ASP A 1 363 ? 23.767 -23.988 -14.080 1.00 84.38 363 ASP A N 1
ATOM 2896 C CA . ASP A 1 363 ? 23.230 -24.133 -15.434 1.00 84.38 363 ASP A CA 1
ATOM 2897 C C . ASP A 1 363 ? 23.748 -25.419 -16.105 1.00 84.38 363 ASP A C 1
ATOM 2899 O O . ASP A 1 363 ? 22.944 -26.188 -16.632 1.00 84.38 363 ASP A O 1
ATOM 2903 N N . GLU A 1 364 ? 25.039 -25.746 -15.964 1.00 85.25 364 GLU A N 1
ATOM 2904 C CA . GLU A 1 364 ? 25.609 -27.023 -16.427 1.00 85.25 364 GLU A CA 1
ATOM 2905 C C . GLU A 1 364 ? 24.978 -28.238 -15.723 1.00 85.25 364 GLU A C 1
ATOM 2907 O O . GLU A 1 364 ? 24.672 -29.246 -16.365 1.00 85.25 364 GLU A O 1
ATOM 2912 N N . ALA A 1 365 ? 24.739 -28.164 -14.408 1.00 79.81 365 ALA A N 1
ATOM 2913 C CA . ALA A 1 365 ? 24.080 -29.238 -13.663 1.00 79.81 365 ALA A CA 1
ATOM 2914 C C . ALA A 1 365 ? 22.611 -29.415 -14.082 1.00 79.81 365 ALA A C 1
ATOM 2916 O O . ALA A 1 365 ? 22.127 -30.545 -14.185 1.00 79.81 365 ALA A O 1
ATOM 2917 N N . LYS A 1 366 ? 21.902 -28.311 -14.351 1.00 80.81 366 LYS A N 1
ATOM 2918 C CA . LYS A 1 366 ? 20.513 -28.337 -14.824 1.00 80.81 366 LYS A CA 1
ATOM 2919 C C . LYS A 1 366 ? 20.414 -28.947 -16.221 1.00 80.81 366 LYS A C 1
ATOM 2921 O O . LYS A 1 366 ? 19.529 -29.772 -16.442 1.00 80.81 366 LYS A O 1
ATOM 2926 N N . ASP A 1 367 ? 21.322 -28.590 -17.125 1.00 81.94 367 ASP A N 1
ATOM 2927 C CA . ASP A 1 367 ? 21.342 -29.125 -18.488 1.00 81.94 367 ASP A CA 1
ATOM 2928 C C . ASP A 1 367 ? 21.689 -30.623 -18.504 1.00 81.94 367 ASP A C 1
ATOM 2930 O O . ASP A 1 367 ? 20.964 -31.437 -19.084 1.00 81.94 367 ASP A O 1
ATOM 2934 N N . LYS A 1 368 ? 22.702 -31.037 -17.725 1.00 85.44 368 LYS A N 1
ATOM 2935 C CA . LYS A 1 368 ? 23.014 -32.461 -17.514 1.00 85.44 368 LYS A CA 1
ATOM 2936 C C . LYS A 1 368 ? 21.826 -33.225 -16.931 1.00 85.44 368 LYS A C 1
ATOM 2938 O O . LYS A 1 368 ? 21.506 -34.305 -17.423 1.00 85.44 368 LYS A O 1
ATOM 2943 N N . PHE A 1 369 ? 21.141 -32.673 -15.925 1.00 76.88 369 PHE A N 1
ATOM 2944 C CA . PHE A 1 369 ? 19.973 -33.317 -15.319 1.00 76.88 369 PHE A CA 1
ATOM 2945 C C . PHE A 1 369 ? 18.833 -33.495 -16.327 1.00 76.88 369 PHE A C 1
ATOM 2947 O O . PHE A 1 369 ? 18.302 -34.602 -16.440 1.00 76.88 369 PHE A O 1
ATOM 2954 N N . LEU A 1 370 ? 18.490 -32.449 -17.088 1.00 77.44 370 LEU A N 1
ATOM 2955 C CA . LEU A 1 370 ? 17.417 -32.481 -18.090 1.00 77.44 370 LEU A CA 1
ATOM 2956 C C . LEU A 1 370 ? 17.697 -33.467 -19.233 1.00 77.44 370 LEU A C 1
ATOM 2958 O O . LEU A 1 370 ? 16.754 -34.074 -19.745 1.00 77.44 370 LEU A O 1
ATOM 2962 N N . ASN A 1 371 ? 18.968 -33.689 -19.577 1.00 82.12 371 ASN A N 1
ATOM 2963 C CA . ASN A 1 371 ? 19.370 -34.631 -20.622 1.00 82.12 371 ASN A CA 1
ATOM 2964 C C . ASN A 1 371 ? 19.376 -36.104 -20.181 1.00 82.12 371 ASN A C 1
ATOM 2966 O O . ASN A 1 371 ? 19.314 -36.994 -21.033 1.00 82.12 371 ASN A O 1
ATOM 2970 N N . THR A 1 372 ? 19.364 -36.398 -18.876 1.00 82.88 372 THR A N 1
ATOM 2971 C CA . THR A 1 372 ? 19.222 -37.784 -18.403 1.00 82.88 372 THR A CA 1
ATOM 2972 C C . THR A 1 372 ? 17.840 -38.365 -18.735 1.00 82.88 372 THR A C 1
ATOM 2974 O O . THR A 1 372 ? 16.828 -37.660 -18.766 1.00 82.88 372 THR A O 1
ATOM 2977 N N . LYS A 1 373 ? 17.755 -39.695 -18.905 1.00 81.69 373 LYS A N 1
ATOM 2978 C CA . LYS A 1 373 ? 16.474 -40.419 -19.077 1.00 81.69 373 LYS A CA 1
ATOM 2979 C C . LYS A 1 373 ? 15.478 -40.097 -17.950 1.00 81.69 373 LYS A C 1
ATOM 2981 O O . LYS A 1 373 ? 14.272 -40.026 -18.184 1.00 81.69 373 LYS A O 1
ATOM 2986 N N . PHE A 1 374 ? 15.987 -39.855 -16.739 1.00 74.69 374 PHE A N 1
ATOM 2987 C CA . PHE A 1 374 ? 15.192 -39.449 -15.583 1.00 74.69 374 PHE A CA 1
ATOM 2988 C C . PHE A 1 374 ? 14.685 -38.002 -15.695 1.00 74.69 374 PHE A C 1
ATOM 2990 O O . PHE A 1 374 ? 13.501 -37.756 -15.463 1.00 74.69 374 PHE A O 1
ATOM 2997 N N . GLY A 1 375 ? 15.533 -37.058 -16.113 1.00 76.56 375 GLY A N 1
ATOM 2998 C CA . GLY A 1 375 ? 15.154 -35.660 -16.340 1.00 76.56 375 GLY A CA 1
ATOM 2999 C C . GLY A 1 375 ? 14.070 -35.506 -17.405 1.00 76.56 375 GLY A C 1
ATOM 3000 O O . GLY A 1 375 ? 13.058 -34.849 -17.156 1.00 76.56 375 GLY A O 1
ATOM 3001 N N . LYS A 1 376 ? 14.211 -36.207 -18.539 1.00 79.75 376 LYS A N 1
ATOM 3002 C CA . LYS A 1 376 ? 13.192 -36.243 -19.605 1.00 79.75 376 LYS A CA 1
ATOM 3003 C C . LYS A 1 376 ? 11.847 -36.765 -19.090 1.00 79.75 376 LYS A C 1
ATOM 3005 O O . LYS A 1 376 ? 10.825 -36.103 -19.268 1.00 79.75 376 LYS A O 1
ATOM 3010 N N . LYS A 1 377 ? 11.852 -37.894 -18.367 1.00 82.31 377 LYS A N 1
ATOM 3011 C CA . LYS A 1 377 ? 10.637 -38.494 -17.781 1.00 82.31 377 LYS A CA 1
ATOM 3012 C C . LYS A 1 377 ? 9.985 -37.589 -16.730 1.00 82.31 377 LYS A C 1
ATOM 3014 O O . LYS A 1 377 ? 8.761 -37.501 -16.667 1.00 82.31 377 LYS A O 1
ATOM 3019 N N . THR A 1 378 ? 10.785 -36.890 -15.926 1.00 70.12 378 THR A N 1
ATOM 3020 C CA . THR A 1 378 ? 10.289 -35.944 -14.912 1.00 70.12 378 THR A CA 1
ATOM 3021 C C . THR A 1 378 ? 9.637 -34.727 -15.572 1.00 70.12 378 THR A C 1
ATOM 3023 O O . THR A 1 378 ? 8.550 -34.317 -15.166 1.00 70.12 378 THR A O 1
ATOM 3026 N N . ASN A 1 379 ? 10.242 -34.187 -16.635 1.00 73.12 379 ASN A N 1
ATOM 3027 C CA . ASN A 1 379 ? 9.681 -33.069 -17.397 1.00 73.12 379 ASN A CA 1
ATOM 3028 C C . ASN A 1 379 ? 8.358 -33.455 -18.091 1.00 73.12 379 ASN A C 1
ATOM 3030 O O . ASN A 1 379 ? 7.379 -32.715 -18.021 1.00 73.12 379 ASN A O 1
ATOM 3034 N N . GLU A 1 380 ? 8.283 -34.651 -18.683 1.00 77.62 380 GLU A N 1
ATOM 3035 C CA . GLU A 1 380 ? 7.049 -35.182 -19.279 1.00 77.62 380 GLU A CA 1
ATOM 3036 C C . GLU A 1 380 ? 5.934 -35.381 -18.235 1.00 77.62 380 GLU A C 1
ATOM 3038 O O . GLU A 1 380 ? 4.791 -34.978 -18.457 1.00 77.62 380 GLU A O 1
ATOM 3043 N N . LEU A 1 381 ? 6.264 -35.932 -17.059 1.00 72.69 381 LEU A N 1
ATOM 3044 C CA . LEU A 1 381 ? 5.322 -36.066 -15.941 1.00 72.69 381 LEU A CA 1
ATOM 3045 C C . LEU A 1 381 ? 4.823 -34.708 -15.442 1.00 72.69 381 LEU A C 1
ATOM 3047 O O . LEU A 1 381 ? 3.646 -34.576 -15.115 1.00 72.69 381 LEU A O 1
ATOM 3051 N N . THR A 1 382 ? 5.694 -33.699 -15.417 1.00 67.62 382 THR A N 1
ATOM 3052 C CA . THR A 1 382 ? 5.338 -32.342 -14.981 1.00 67.62 382 THR A CA 1
ATOM 3053 C C . THR A 1 382 ? 4.401 -31.678 -15.992 1.00 67.62 382 THR A C 1
ATOM 3055 O O . THR A 1 382 ? 3.408 -31.072 -15.591 1.00 67.62 382 THR A O 1
ATOM 3058 N N . LYS A 1 383 ? 4.635 -31.873 -17.299 1.00 75.50 383 LYS A N 1
ATOM 3059 C CA . LYS A 1 383 ? 3.721 -31.433 -18.367 1.00 75.50 383 LYS A CA 1
ATOM 3060 C C . LYS A 1 383 ? 2.350 -32.115 -18.267 1.00 75.50 383 LYS A C 1
ATOM 3062 O O . LYS A 1 383 ? 1.340 -31.416 -18.220 1.00 75.50 383 LYS A O 1
ATOM 3067 N N . LYS A 1 384 ? 2.307 -33.449 -18.123 1.00 76.81 384 LYS A N 1
ATOM 3068 C CA . LYS A 1 384 ? 1.047 -34.205 -17.947 1.00 76.81 384 LYS A CA 1
ATOM 3069 C C . LYS A 1 384 ? 0.299 -33.813 -16.668 1.00 76.81 384 LYS A C 1
ATOM 3071 O O . LYS A 1 384 ? -0.928 -33.743 -16.669 1.00 76.81 384 LYS A O 1
ATOM 3076 N N . ALA A 1 385 ? 1.012 -33.544 -15.572 1.00 69.81 385 ALA A N 1
ATOM 3077 C CA . ALA A 1 385 ? 0.405 -33.046 -14.338 1.00 69.81 385 ALA A CA 1
ATOM 3078 C C . ALA A 1 385 ? -0.172 -31.633 -14.527 1.00 69.81 385 ALA A C 1
ATOM 3080 O O . ALA A 1 385 ? -1.294 -31.377 -14.097 1.00 69.81 385 ALA A O 1
ATOM 3081 N N . GLY A 1 386 ? 0.547 -30.750 -15.228 1.00 68.38 386 GLY A N 1
ATOM 3082 C CA . GLY A 1 386 ? 0.084 -29.403 -15.565 1.00 68.38 386 GLY A CA 1
ATOM 3083 C C . GLY A 1 386 ? -1.208 -29.398 -16.387 1.00 68.38 386 GLY A C 1
ATOM 3084 O O . GLY A 1 386 ? -2.117 -28.631 -16.079 1.00 68.38 386 GLY A O 1
ATOM 3085 N N . GLU A 1 387 ? -1.343 -30.283 -17.378 1.00 70.94 387 GLU A N 1
ATOM 3086 C CA . GLU A 1 387 ? -2.578 -30.414 -18.171 1.00 70.94 387 GLU A CA 1
ATOM 3087 C C . GLU A 1 387 ? -3.766 -30.936 -17.353 1.00 70.94 387 GLU A C 1
ATOM 3089 O O . GLU A 1 387 ? -4.880 -30.415 -17.468 1.00 70.94 387 GLU A O 1
ATOM 3094 N N . LYS A 1 388 ? -3.536 -31.905 -16.457 1.00 73.75 388 LYS A N 1
ATOM 3095 C CA . LYS A 1 388 ? -4.584 -32.386 -15.542 1.00 73.75 388 LYS A CA 1
ATOM 3096 C C . LYS A 1 388 ? -5.033 -31.301 -14.566 1.00 73.75 388 LYS A C 1
ATOM 3098 O O . LYS A 1 388 ? -6.230 -31.156 -14.339 1.00 73.75 388 LYS A O 1
ATOM 3103 N N . VAL A 1 389 ? -4.101 -30.508 -14.031 1.00 65.19 389 VAL A N 1
ATOM 3104 C CA . VAL A 1 389 ? -4.429 -29.374 -13.150 1.00 65.19 389 VAL A CA 1
ATOM 3105 C C . VAL A 1 389 ? -5.211 -28.300 -13.909 1.00 65.19 389 VAL A C 1
ATOM 3107 O O . VAL A 1 389 ? -6.217 -27.829 -13.387 1.00 65.19 389 VAL A O 1
ATOM 3110 N N . LYS A 1 390 ? -4.830 -27.968 -15.153 1.00 67.69 390 LYS A N 1
ATOM 3111 C CA . LYS A 1 390 ? -5.604 -27.050 -16.012 1.00 67.69 390 LYS A CA 1
ATOM 3112 C C . LYS A 1 390 ? -7.032 -27.546 -16.235 1.00 67.69 390 LYS A C 1
ATOM 3114 O O . LYS A 1 390 ? -7.968 -26.773 -16.076 1.00 67.69 390 LYS A O 1
ATOM 3119 N N . THR A 1 391 ? -7.200 -28.834 -16.531 1.00 67.75 391 THR A N 1
ATOM 3120 C CA . THR A 1 391 ? -8.522 -29.447 -16.745 1.00 67.75 391 THR A CA 1
ATOM 3121 C C . THR A 1 391 ? -9.387 -29.369 -15.484 1.00 67.75 391 THR A C 1
ATOM 3123 O O . THR A 1 391 ? -10.547 -28.972 -15.555 1.00 67.75 391 THR A O 1
ATOM 3126 N N . ILE A 1 392 ? -8.817 -29.663 -14.308 1.00 66.44 392 ILE A N 1
ATOM 3127 C CA . ILE A 1 392 ? -9.514 -29.520 -13.018 1.00 66.44 392 ILE A CA 1
ATOM 3128 C C . ILE A 1 392 ? -9.913 -28.058 -12.771 1.00 66.44 392 ILE A C 1
ATOM 3130 O O . ILE A 1 392 ? -11.019 -27.796 -12.306 1.00 66.44 392 ILE A O 1
ATOM 3134 N N . PHE A 1 393 ? -9.047 -27.102 -13.115 1.00 60.97 393 PHE A N 1
ATOM 3135 C CA . PHE A 1 393 ? -9.333 -25.677 -12.948 1.00 60.97 393 PHE A CA 1
ATOM 3136 C C . PHE A 1 393 ? -10.478 -25.195 -13.853 1.00 60.97 393 PHE A C 1
ATOM 3138 O O . PHE A 1 393 ? -11.312 -24.416 -13.402 1.00 60.97 393 PHE A O 1
ATOM 3145 N N . VAL A 1 394 ? -10.563 -25.691 -15.095 1.00 64.44 394 VAL A N 1
ATOM 3146 C CA . VAL A 1 394 ? -11.678 -25.399 -16.017 1.00 64.44 394 VAL A CA 1
ATOM 3147 C C . VAL A 1 394 ? -12.997 -25.962 -15.479 1.00 64.44 394 VAL A C 1
ATOM 3149 O O . VAL A 1 394 ? -14.004 -25.259 -15.482 1.00 64.44 394 VAL A O 1
ATOM 3152 N N . ILE A 1 395 ? -12.988 -27.186 -14.938 1.00 60.69 395 ILE A N 1
ATOM 3153 C CA . ILE A 1 395 ? -14.181 -27.796 -14.326 1.00 60.69 395 ILE A CA 1
ATOM 3154 C C . ILE A 1 395 ? -14.647 -26.990 -13.103 1.00 60.69 395 ILE A C 1
ATOM 3156 O O . ILE A 1 395 ? -15.843 -26.757 -12.942 1.00 60.69 395 ILE A O 1
ATOM 3160 N N . LEU A 1 396 ? -13.721 -26.528 -12.257 1.00 56.34 396 LEU A N 1
ATOM 3161 C CA . LEU A 1 396 ? -14.057 -25.700 -11.093 1.00 56.34 396 LEU A CA 1
ATOM 3162 C C . LEU A 1 396 ? -14.582 -24.313 -11.495 1.00 56.34 396 LEU A C 1
ATOM 3164 O O . LEU A 1 396 ? -15.528 -23.829 -10.881 1.00 56.34 396 LEU A O 1
ATOM 3168 N N . ALA A 1 397 ? -14.026 -23.692 -12.539 1.00 54.06 397 ALA A N 1
ATOM 3169 C CA . ALA A 1 397 ? -14.521 -22.416 -13.060 1.00 54.06 397 ALA A CA 1
ATOM 3170 C C . ALA A 1 397 ? -15.944 -22.535 -13.636 1.00 54.06 397 ALA A C 1
ATOM 3172 O O . ALA A 1 397 ? -16.767 -21.641 -13.437 1.00 54.06 397 ALA A O 1
ATOM 3173 N N . PHE A 1 398 ? -16.253 -23.662 -14.284 1.00 60.12 398 PHE A N 1
ATOM 3174 C CA . PHE A 1 398 ? -17.599 -23.966 -14.771 1.00 60.12 398 PHE A CA 1
ATOM 3175 C C . PHE A 1 398 ? -18.600 -24.214 -13.623 1.00 60.12 398 PHE A C 1
ATOM 3177 O O . PHE A 1 398 ? -19.759 -23.827 -13.714 1.00 60.12 398 PHE A O 1
ATOM 3184 N N . GLN A 1 399 ? -18.164 -24.801 -12.498 1.00 58.69 399 GLN A N 1
ATOM 3185 C CA . GLN A 1 399 ? -19.030 -24.943 -11.316 1.00 58.69 399 GLN A CA 1
ATOM 3186 C C . GLN A 1 399 ? -19.347 -23.605 -10.643 1.00 58.69 399 GLN A C 1
ATOM 3188 O O . GLN A 1 399 ? -20.481 -23.400 -10.226 1.00 58.69 399 GLN A O 1
ATOM 3193 N N . PHE A 1 400 ? -18.376 -22.693 -10.560 1.00 52.88 400 PHE A N 1
ATOM 3194 C CA . PHE A 1 400 ? -18.605 -21.374 -9.965 1.00 52.88 400 PHE A CA 1
ATOM 3195 C C . PHE A 1 400 ? -19.542 -20.495 -10.800 1.00 52.88 400 PHE A C 1
ATOM 3197 O O . PHE A 1 400 ? -20.297 -19.721 -10.226 1.00 52.88 400 PHE A O 1
ATOM 3204 N N . THR A 1 401 ? -19.531 -20.635 -12.129 1.00 52.12 401 THR A N 1
ATOM 3205 C CA . THR A 1 401 ? -20.428 -19.875 -13.020 1.00 52.12 401 THR A CA 1
ATOM 3206 C C . THR A 1 401 ? -21.877 -20.347 -12.939 1.00 52.12 401 THR A C 1
ATOM 3208 O O . THR A 1 401 ? -22.773 -19.524 -13.028 1.00 52.12 401 THR A O 1
ATOM 3211 N N . LEU A 1 402 ? -22.130 -21.634 -12.678 1.00 59.34 402 LEU A N 1
ATOM 3212 C CA . LEU A 1 402 ? -23.497 -22.145 -12.498 1.00 59.34 402 LEU A CA 1
ATOM 3213 C C . LEU A 1 402 ? -24.096 -21.871 -11.109 1.00 59.34 402 LEU A C 1
ATOM 3215 O O . LEU A 1 402 ? -25.288 -22.086 -10.910 1.00 59.34 402 LEU A O 1
ATOM 3219 N N . GLN A 1 403 ? -23.288 -21.449 -10.133 1.00 50.19 403 GLN A N 1
ATOM 3220 C CA . GLN A 1 403 ? -23.744 -21.249 -8.755 1.00 50.19 403 GLN A CA 1
ATOM 3221 C C . GLN A 1 403 ? -24.188 -19.803 -8.464 1.00 50.19 403 GLN A C 1
ATOM 3223 O O . GLN A 1 403 ? -24.827 -19.576 -7.440 1.00 50.19 403 GLN A O 1
ATOM 3228 N N . GLU A 1 404 ? -23.895 -18.842 -9.349 1.00 50.47 404 GLU A N 1
ATOM 3229 C CA . GLU A 1 404 ? -24.274 -17.428 -9.166 1.00 50.47 404 GLU A CA 1
ATOM 3230 C C . GLU A 1 404 ? -25.711 -17.100 -9.641 1.00 50.47 404 GLU A C 1
ATOM 3232 O O . GLU A 1 404 ? -26.265 -16.104 -9.192 1.00 50.47 404 GLU A O 1
ATOM 3237 N N . ASP A 1 405 ? -26.386 -17.968 -10.407 1.00 46.50 405 ASP A N 1
ATOM 3238 C CA . ASP A 1 405 ? -27.740 -17.683 -10.932 1.00 46.50 405 ASP A CA 1
ATOM 3239 C C . ASP A 1 405 ? -28.902 -18.107 -10.005 1.00 46.50 405 ASP A C 1
ATOM 3241 O O . ASP A 1 405 ? -30.075 -18.020 -10.369 1.00 46.50 405 ASP A O 1
ATOM 3245 N N . THR A 1 406 ? -28.620 -18.567 -8.782 1.00 42.28 406 THR A N 1
ATOM 3246 C CA . THR A 1 406 ? -29.659 -19.046 -7.851 1.00 42.28 406 THR A CA 1
ATOM 3247 C C . THR A 1 406 ? -29.520 -18.444 -6.456 1.00 42.28 406 THR A C 1
ATOM 3249 O O . THR A 1 406 ? -29.219 -19.147 -5.493 1.00 42.28 406 THR A O 1
ATOM 3252 N N . SER A 1 407 ? -29.780 -17.144 -6.327 1.00 43.22 407 SER A N 1
ATOM 3253 C CA . SER A 1 407 ? -30.083 -16.511 -5.037 1.00 43.22 407 SER A CA 1
ATOM 3254 C C . SER A 1 407 ? -31.089 -15.371 -5.215 1.00 43.22 407 SER A C 1
ATOM 3256 O O . SER A 1 407 ? -30.730 -14.223 -5.443 1.00 43.22 407 SER A O 1
ATOM 3258 N N . SER A 1 408 ? -32.358 -15.781 -5.164 1.00 40.81 408 SER A N 1
ATOM 3259 C CA . SER A 1 408 ? -33.546 -15.096 -4.634 1.00 40.81 408 SER A CA 1
ATOM 3260 C C . SER A 1 408 ? -33.485 -13.582 -4.399 1.00 40.81 408 SER A C 1
ATOM 3262 O O . SER A 1 408 ? -32.952 -13.108 -3.396 1.00 40.81 408 SER A O 1
ATOM 3264 N N . THR A 1 409 ? -34.206 -12.865 -5.254 1.00 37.84 409 THR A N 1
ATOM 3265 C CA . THR A 1 409 ? -34.961 -11.654 -4.929 1.00 37.84 409 THR A CA 1
ATOM 3266 C C . THR A 1 409 ? -36.129 -11.994 -3.991 1.00 37.84 409 THR A C 1
ATOM 3268 O O . THR A 1 409 ? -36.956 -12.845 -4.309 1.00 37.84 409 THR A O 1
ATOM 3271 N N . SER A 1 410 ? -36.206 -11.321 -2.842 1.00 41.50 410 SER A N 1
ATOM 3272 C CA . SER A 1 410 ? -37.395 -11.240 -1.981 1.00 41.50 410 SER A CA 1
ATOM 3273 C C . SER A 1 410 ? -37.757 -9.764 -1.817 1.00 41.50 410 SER A C 1
ATOM 3275 O O . SER A 1 410 ? -36.902 -8.972 -1.421 1.00 41.50 410 SER A O 1
ATOM 3277 N N . LEU A 1 411 ? -38.992 -9.406 -2.166 1.00 40.88 411 LEU A N 1
ATOM 3278 C CA . LEU A 1 411 ? -39.518 -8.042 -2.214 1.00 40.88 411 LEU A CA 1
ATOM 3279 C C . LEU A 1 411 ? -40.914 -8.083 -1.577 1.00 40.88 411 LEU A C 1
ATOM 3281 O O . LEU A 1 411 ? -41.808 -8.707 -2.128 1.00 40.88 411 LEU A O 1
ATOM 3285 N N . GLU A 1 412 ? -41.058 -7.478 -0.403 1.00 41.00 412 GLU A N 1
ATOM 3286 C CA . GLU A 1 412 ? -42.286 -7.277 0.389 1.00 41.00 412 GLU A CA 1
ATOM 3287 C C . GLU A 1 412 ? -41.907 -6.129 1.352 1.00 41.00 412 GLU A C 1
ATOM 3289 O O . GLU A 1 412 ? -40.820 -6.159 1.923 1.00 41.00 412 GLU A O 1
ATOM 3294 N N . ASN A 1 413 ? -42.617 -5.017 1.529 1.00 40.69 413 ASN A N 1
ATOM 3295 C CA . ASN A 1 413 ? -44.046 -4.736 1.520 1.00 40.69 413 ASN A CA 1
ATOM 3296 C C . ASN A 1 413 ? -44.260 -3.250 1.184 1.00 40.69 413 ASN A C 1
ATOM 3298 O O . ASN A 1 413 ? -43.430 -2.441 1.586 1.00 40.69 413 ASN A O 1
ATOM 3302 N N . THR A 1 414 ? -45.382 -2.899 0.547 1.00 37.03 414 THR A N 1
ATOM 3303 C CA . THR A 1 414 ? -46.410 -1.991 1.112 1.00 37.03 414 THR A CA 1
ATOM 3304 C C . THR A 1 414 ? -47.567 -1.803 0.122 1.00 37.03 414 THR A C 1
ATOM 3306 O O . THR A 1 414 ? -47.384 -1.213 -0.937 1.00 37.03 414 THR A O 1
ATOM 3309 N N . SER A 1 415 ? -48.724 -2.327 0.545 1.00 38.53 415 SER A N 1
ATOM 3310 C CA . SER A 1 415 ? -50.098 -1.789 0.487 1.00 38.53 415 SER A CA 1
ATOM 3311 C C . SER A 1 415 ? -50.777 -1.381 -0.831 1.00 38.53 415 SER A C 1
ATOM 3313 O O . SER A 1 415 ? -50.322 -0.501 -1.552 1.00 38.53 415 SER A O 1
ATOM 3315 N N . ASP A 1 416 ? -51.993 -1.932 -0.943 1.00 41.66 416 ASP A N 1
ATOM 3316 C CA . ASP A 1 416 ? -53.223 -1.381 -1.524 1.00 41.66 416 ASP A CA 1
ATOM 3317 C C . ASP A 1 416 ? -53.314 -1.194 -3.040 1.00 41.66 416 ASP A C 1
ATOM 3319 O O . ASP A 1 416 ? -52.987 -0.148 -3.588 1.00 41.66 416 ASP A O 1
ATOM 3323 N N . ALA A 1 417 ? -53.906 -2.189 -3.711 1.00 42.25 417 ALA A N 1
ATOM 3324 C CA . ALA A 1 417 ? -55.277 -2.082 -4.234 1.00 42.25 417 ALA A CA 1
ATOM 3325 C C . ALA A 1 417 ? -55.582 -3.224 -5.225 1.00 42.25 417 ALA A C 1
ATOM 3327 O O . ALA A 1 417 ? -54.994 -3.283 -6.296 1.00 42.25 417 ALA A O 1
ATOM 3328 N N . GLY A 1 418 ? -56.557 -4.067 -4.866 1.00 37.81 418 GLY A N 1
ATOM 3329 C CA . GLY A 1 418 ? -57.605 -4.586 -5.756 1.00 37.81 418 GLY A CA 1
ATOM 3330 C C . GLY A 1 418 ? -57.272 -5.571 -6.891 1.00 37.81 418 GLY A C 1
ATOM 3331 O O . GLY A 1 418 ? -56.394 -5.349 -7.710 1.00 37.81 418 GLY A O 1
ATOM 3332 N N . LEU A 1 419 ? -58.172 -6.555 -7.009 1.00 43.34 419 LEU A N 1
ATOM 3333 C CA . LEU A 1 419 ? -58.563 -7.331 -8.200 1.00 43.34 419 LEU A CA 1
ATOM 3334 C C . LEU A 1 419 ? -57.932 -8.724 -8.406 1.00 43.34 419 LEU A C 1
ATOM 3336 O O . LEU A 1 419 ? -56.824 -8.897 -8.903 1.00 43.34 419 LEU A O 1
ATOM 3340 N N . ASP A 1 420 ? -58.758 -9.701 -8.019 1.00 43.91 420 ASP A N 1
ATOM 3341 C CA . ASP A 1 420 ? -58.901 -11.108 -8.410 1.00 43.91 420 ASP A CA 1
ATOM 3342 C C . ASP A 1 420 ? -58.011 -11.672 -9.535 1.00 43.91 420 ASP A C 1
ATOM 3344 O O . ASP A 1 420 ? -58.043 -11.235 -10.684 1.00 43.91 420 ASP A O 1
ATOM 3348 N N . GLY A 1 421 ? -57.317 -12.773 -9.213 1.00 49.03 421 GLY A N 1
ATOM 3349 C CA . GLY A 1 421 ? -56.638 -13.640 -10.191 1.00 49.03 421 GLY A CA 1
ATOM 3350 C C . GLY A 1 421 ? -55.695 -14.720 -9.625 1.00 49.03 421 GLY A C 1
ATOM 3351 O O . GLY A 1 421 ? -55.032 -15.415 -10.393 1.00 49.03 421 GLY A O 1
ATOM 3352 N N . VAL A 1 422 ? -55.585 -14.880 -8.299 1.00 46.97 422 VAL A N 1
ATOM 3353 C CA . VAL A 1 422 ? -54.389 -15.484 -7.668 1.00 46.97 422 VAL A CA 1
ATOM 3354 C C . VAL A 1 422 ? -54.414 -17.015 -7.460 1.00 46.97 422 VAL A C 1
ATOM 3356 O O . VAL A 1 422 ? -53.359 -17.594 -7.210 1.00 46.97 422 VAL A O 1
ATOM 3359 N N . GLU A 1 423 ? -55.512 -17.753 -7.634 1.00 49.81 423 GLU A N 1
ATOM 3360 C CA . GLU A 1 423 ? -55.507 -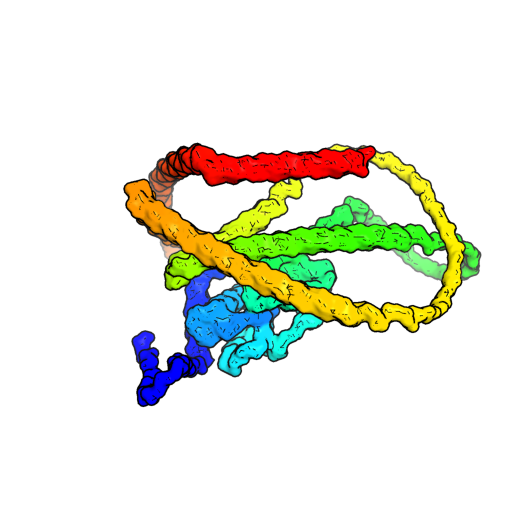19.170 -7.197 1.00 49.81 423 GLU A CA 1
ATOM 3361 C C . GLU A 1 423 ? -54.803 -20.184 -8.123 1.00 49.81 423 GLU A C 1
ATOM 3363 O O . GLU A 1 423 ? -54.294 -21.200 -7.648 1.00 49.81 423 GLU A O 1
ATOM 3368 N N . THR A 1 424 ? -54.650 -19.928 -9.424 1.00 51.25 424 THR A N 1
ATOM 3369 C CA . THR A 1 424 ? -54.109 -20.956 -10.345 1.00 51.25 424 THR A CA 1
ATOM 3370 C C . THR A 1 424 ? -52.581 -20.986 -10.479 1.00 51.25 424 THR A C 1
ATOM 3372 O O . THR A 1 424 ? -52.025 -21.984 -10.941 1.00 51.25 424 THR A O 1
ATOM 3375 N N . LEU A 1 425 ? -51.860 -19.943 -10.052 1.00 49.91 425 LEU A N 1
ATOM 3376 C CA . LEU A 1 425 ? -50.392 -19.891 -10.177 1.00 49.91 425 LEU A CA 1
ATOM 3377 C C . LEU A 1 425 ? -49.646 -20.541 -8.998 1.00 49.91 425 LEU A C 1
ATOM 3379 O O . LEU A 1 425 ? -48.500 -20.966 -9.156 1.00 49.91 425 LEU A O 1
ATOM 3383 N N . PHE A 1 426 ? -50.295 -20.723 -7.845 1.00 50.88 426 PHE A N 1
ATOM 3384 C CA . PHE A 1 426 ? -49.640 -21.273 -6.652 1.00 50.88 426 PHE A CA 1
ATOM 3385 C C . PHE A 1 426 ? -49.412 -22.798 -6.706 1.00 50.88 426 PHE A C 1
ATOM 3387 O O . PHE A 1 426 ? -48.455 -23.309 -6.119 1.00 50.88 426 PHE A O 1
ATOM 3394 N N . VAL A 1 427 ? -50.222 -23.543 -7.468 1.00 56.41 427 VAL A N 1
ATOM 3395 C CA . VAL A 1 427 ? -50.125 -25.017 -7.535 1.00 56.41 427 VAL A CA 1
ATOM 3396 C C . VAL A 1 427 ? -48.953 -25.490 -8.413 1.00 56.41 427 VAL A C 1
ATOM 3398 O O . VAL A 1 427 ? -48.305 -26.492 -8.099 1.00 56.41 427 VAL A O 1
ATOM 3401 N N . ASN A 1 428 ? -48.590 -24.748 -9.465 1.00 56.25 428 ASN A N 1
ATOM 3402 C CA . ASN A 1 428 ? -47.447 -25.113 -10.314 1.00 56.25 428 ASN A CA 1
ATOM 3403 C C . ASN A 1 428 ? -46.091 -24.862 -9.628 1.00 56.25 428 ASN A C 1
ATOM 3405 O O . ASN A 1 428 ? -45.155 -25.646 -9.816 1.00 56.25 428 ASN A O 1
ATOM 3409 N N . ALA A 1 429 ? -46.001 -23.862 -8.746 1.00 54.66 429 ALA A N 1
ATOM 3410 C CA . ALA A 1 429 ? -44.781 -23.571 -7.991 1.00 54.66 429 ALA A CA 1
ATOM 3411 C C . ALA A 1 429 ? -44.394 -24.697 -7.005 1.00 54.66 429 ALA A C 1
ATOM 3413 O O . ALA A 1 429 ? -43.208 -24.978 -6.803 1.00 54.66 429 ALA A O 1
ATOM 3414 N N . GLN A 1 430 ? -45.366 -25.416 -6.425 1.00 58.38 430 GLN A N 1
ATOM 3415 C CA . GLN A 1 430 ? -45.068 -26.538 -5.523 1.00 58.38 430 GLN A CA 1
ATOM 3416 C C . GLN A 1 430 ? -44.508 -27.773 -6.249 1.00 58.38 430 GLN A C 1
ATOM 3418 O O . GLN A 1 430 ? -43.656 -28.484 -5.699 1.00 58.38 430 GLN A O 1
ATOM 3423 N N . LYS A 1 431 ? -44.935 -28.031 -7.492 1.00 62.91 431 LYS A N 1
ATOM 3424 C CA . LYS A 1 431 ? -44.513 -29.221 -8.250 1.00 62.91 431 LYS A CA 1
ATOM 3425 C C . LYS A 1 431 ? -43.062 -29.108 -8.737 1.00 62.91 431 LYS A C 1
ATOM 3427 O O . LYS A 1 431 ? -42.311 -30.083 -8.644 1.00 62.91 431 LYS A O 1
ATOM 3432 N N . GLU A 1 432 ? -42.623 -27.911 -9.136 1.00 65.56 432 GLU A N 1
ATOM 3433 C CA . GLU A 1 432 ? -41.214 -27.652 -9.474 1.00 65.56 432 GLU A CA 1
ATOM 3434 C C . GLU A 1 432 ? -40.275 -27.805 -8.268 1.00 65.56 432 GLU A C 1
ATOM 3436 O O . GLU A 1 432 ? -39.144 -28.288 -8.399 1.00 65.56 432 GLU A O 1
ATOM 3441 N N . ASN A 1 433 ? -40.744 -27.461 -7.066 1.00 69.31 433 ASN A N 1
ATOM 3442 C CA . ASN A 1 433 ? -39.919 -27.519 -5.861 1.00 69.31 433 ASN A CA 1
ATOM 3443 C C . ASN A 1 433 ? -39.564 -28.967 -5.457 1.00 69.31 433 ASN A C 1
ATOM 3445 O O . ASN A 1 433 ? -38.469 -29.239 -4.954 1.00 69.31 433 ASN A O 1
ATOM 3449 N N . SER A 1 434 ? -40.446 -29.929 -5.748 1.00 66.50 434 SER A N 1
ATOM 3450 C CA . SER A 1 434 ? -40.190 -31.354 -5.488 1.00 66.50 434 SER A CA 1
ATOM 3451 C C . SER A 1 434 ? -39.180 -31.967 -6.468 1.00 66.50 434 SER A C 1
ATOM 3453 O O . SER A 1 434 ? -38.311 -32.742 -6.053 1.00 66.50 434 SER A O 1
ATOM 3455 N N . GLN A 1 435 ? -39.208 -31.580 -7.750 1.00 72.62 435 GLN A N 1
ATOM 3456 C CA . GLN A 1 435 ? -38.197 -32.026 -8.720 1.00 72.62 435 GLN A CA 1
ATOM 3457 C C . GLN A 1 435 ? -36.810 -31.443 -8.407 1.00 72.62 435 GLN A C 1
ATOM 3459 O O . GLN A 1 435 ? -35.814 -32.174 -8.449 1.00 72.62 435 GLN A O 1
ATOM 3464 N N . LYS A 1 436 ? -36.742 -30.168 -7.990 1.00 72.19 436 LYS A N 1
ATOM 3465 C CA . LYS A 1 436 ? -35.488 -29.522 -7.560 1.00 72.19 436 LYS A CA 1
ATOM 3466 C C . LYS A 1 436 ? -34.847 -30.235 -6.363 1.00 72.19 436 LYS A C 1
ATOM 3468 O O . LYS A 1 436 ? -33.642 -30.491 -6.395 1.00 72.19 436 LYS A O 1
ATOM 3473 N N . LYS A 1 437 ? -35.628 -30.650 -5.353 1.00 75.12 437 LYS A N 1
ATOM 3474 C CA . LYS A 1 437 ? -35.110 -31.416 -4.197 1.00 75.12 437 LYS A CA 1
ATOM 3475 C C . LYS A 1 437 ? -34.483 -32.754 -4.605 1.00 75.12 437 LYS A C 1
ATOM 3477 O O . LYS A 1 437 ? -33.402 -33.101 -4.119 1.00 75.12 437 LYS A O 1
ATOM 3482 N N . ASN A 1 438 ? -35.105 -33.483 -5.534 1.00 77.69 438 ASN A N 1
ATOM 3483 C CA . ASN A 1 438 ? -34.577 -34.768 -6.000 1.00 77.69 438 ASN A CA 1
ATOM 3484 C C . ASN A 1 438 ? -33.264 -34.600 -6.784 1.00 77.69 438 ASN A C 1
ATOM 3486 O O . ASN A 1 438 ? -32.311 -35.357 -6.578 1.00 77.69 438 ASN A O 1
ATOM 3490 N N . LEU A 1 439 ? -33.170 -33.557 -7.613 1.00 78.56 439 LEU A N 1
ATOM 3491 C CA . LEU A 1 439 ? -31.966 -33.249 -8.385 1.00 78.56 439 LEU A CA 1
ATOM 3492 C C . LEU A 1 439 ? -30.804 -32.810 -7.475 1.00 78.56 439 LEU A C 1
ATOM 3494 O O . LEU A 1 439 ? -29.679 -33.290 -7.639 1.00 78.56 439 LEU A O 1
ATOM 3498 N N . PHE A 1 440 ? -31.090 -32.016 -6.436 1.00 73.19 440 PHE A N 1
ATOM 3499 C CA . PHE A 1 440 ? -30.111 -31.629 -5.414 1.00 73.19 440 PHE A CA 1
ATOM 3500 C C . PHE A 1 440 ? -29.571 -32.825 -4.618 1.00 73.19 440 PHE A C 1
ATOM 3502 O O . PHE A 1 440 ? -28.367 -32.900 -4.362 1.00 73.19 440 PHE A O 1
ATOM 3509 N N . SER A 1 441 ? -30.421 -33.794 -4.256 1.00 75.62 441 SER A N 1
ATOM 3510 C CA . SER A 1 441 ? -29.980 -34.994 -3.525 1.00 75.62 441 SER A CA 1
ATOM 3511 C C . SER A 1 441 ? -29.022 -35.863 -4.360 1.00 75.62 441 SER A C 1
ATOM 3513 O O . SER A 1 441 ? -27.970 -36.294 -3.873 1.00 75.62 441 SER A O 1
ATOM 3515 N N . LYS A 1 442 ? -29.329 -36.037 -5.655 1.00 82.00 442 LYS A N 1
ATOM 3516 C CA . LYS A 1 442 ? -28.513 -36.789 -6.620 1.00 82.00 442 LYS A CA 1
ATOM 3517 C C . LYS A 1 442 ? -27.205 -36.064 -6.948 1.00 82.00 442 LYS A C 1
ATOM 3519 O O . LYS A 1 442 ? -26.189 -36.708 -7.208 1.00 82.00 442 LYS A O 1
ATOM 3524 N N . PHE A 1 443 ? -27.209 -34.731 -6.906 1.00 74.62 443 PHE A N 1
ATOM 3525 C CA . PHE A 1 443 ? -26.000 -33.925 -7.045 1.00 74.62 443 PHE A CA 1
ATOM 3526 C C . PHE A 1 443 ? -25.104 -34.053 -5.804 1.00 74.62 443 PHE A C 1
ATOM 3528 O O . PHE A 1 443 ? -23.935 -34.407 -5.935 1.00 74.62 443 PHE A O 1
ATOM 3535 N N . LYS A 1 444 ? -25.661 -33.902 -4.593 1.00 78.69 444 LYS A N 1
ATOM 3536 C CA . LYS A 1 444 ? -24.925 -33.989 -3.316 1.00 78.69 444 LYS A CA 1
ATOM 3537 C C . LYS A 1 444 ? -24.189 -35.328 -3.139 1.00 78.69 444 LYS A C 1
ATOM 3539 O O . LYS A 1 444 ? -23.051 -35.341 -2.662 1.00 78.69 444 LYS A O 1
ATOM 3544 N N . SER A 1 445 ? -24.785 -36.446 -3.569 1.00 79.75 445 SER A N 1
ATOM 3545 C CA . SER A 1 445 ? -24.133 -37.767 -3.535 1.00 79.75 445 SER A CA 1
ATOM 3546 C C . SER A 1 445 ? -22.968 -37.885 -4.530 1.00 79.75 445 SER A C 1
ATOM 3548 O O . SER A 1 445 ? -21.907 -38.408 -4.172 1.00 79.75 445 SER A O 1
ATOM 3550 N N . LYS A 1 446 ? -23.099 -37.327 -5.744 1.00 83.56 446 LYS A N 1
ATOM 3551 C CA . LYS A 1 446 ? -22.002 -37.264 -6.726 1.00 83.56 446 LYS A CA 1
ATOM 3552 C C . LYS A 1 446 ? -20.843 -36.396 -6.234 1.00 83.56 446 LYS A C 1
ATOM 3554 O O . LYS A 1 446 ? -19.689 -36.801 -6.381 1.00 83.56 446 LYS A O 1
ATOM 3559 N N . THR A 1 447 ? -21.123 -35.259 -5.595 1.00 75.94 447 THR A N 1
ATOM 3560 C CA . THR A 1 447 ? -20.082 -34.372 -5.047 1.00 75.94 447 THR A CA 1
ATOM 3561 C C . THR A 1 447 ? -19.314 -35.038 -3.905 1.00 75.94 447 THR A C 1
ATOM 3563 O O . THR A 1 447 ? -18.092 -34.908 -3.836 1.00 75.94 447 THR A O 1
ATOM 3566 N N . LYS A 1 448 ? -19.993 -35.815 -3.045 1.00 82.94 448 LYS A N 1
ATOM 3567 C CA . LYS A 1 448 ? -19.338 -36.585 -1.972 1.00 82.94 448 LYS A CA 1
ATOM 3568 C C . LYS A 1 448 ? -18.362 -37.629 -2.536 1.00 82.94 448 LYS A C 1
ATOM 3570 O O . LYS A 1 448 ? -17.204 -37.653 -2.126 1.00 82.94 448 LYS A O 1
ATOM 3575 N N . ASN A 1 449 ? -18.786 -38.403 -3.539 1.00 84.75 449 ASN A N 1
ATOM 3576 C CA . ASN A 1 449 ? -17.937 -39.402 -4.204 1.00 84.75 449 ASN A CA 1
ATOM 3577 C C . ASN A 1 449 ? -16.734 -38.746 -4.923 1.00 84.75 449 ASN A C 1
ATOM 3579 O O . ASN A 1 449 ? -15.605 -39.233 -4.847 1.00 84.75 449 ASN A O 1
ATOM 3583 N N . LEU A 1 450 ? -16.938 -37.584 -5.560 1.00 81.12 450 LEU A N 1
ATOM 3584 C CA . LEU A 1 450 ? -15.852 -36.823 -6.188 1.00 81.12 450 LEU A CA 1
ATOM 3585 C C . LEU A 1 450 ? -14.832 -36.311 -5.155 1.00 81.12 450 LEU A C 1
ATOM 3587 O O . LEU A 1 450 ? -13.626 -36.442 -5.373 1.00 81.12 450 LEU A O 1
ATOM 3591 N N . LYS A 1 451 ? -15.299 -35.786 -4.013 1.00 82.38 451 LYS A N 1
ATOM 3592 C CA . LYS A 1 451 ? -14.443 -35.313 -2.912 1.00 82.38 451 LYS A CA 1
ATOM 3593 C C . LYS A 1 451 ? -13.589 -36.447 -2.335 1.00 82.38 451 LYS A C 1
ATOM 3595 O O . LYS A 1 451 ? -12.395 -36.257 -2.109 1.00 82.38 451 LYS A O 1
ATOM 3600 N N . GLU A 1 452 ? -14.162 -37.636 -2.162 1.00 88.75 452 GLU A N 1
ATOM 3601 C CA . GLU A 1 452 ? -13.433 -38.832 -1.715 1.00 88.75 452 GLU A CA 1
ATOM 3602 C C . GLU A 1 452 ? -12.368 -39.273 -2.732 1.00 88.75 452 GLU A C 1
ATOM 3604 O O . GLU A 1 452 ? -11.215 -39.503 -2.355 1.00 88.75 452 GLU A O 1
ATOM 3609 N N . LYS A 1 453 ? -12.698 -39.299 -4.033 1.00 88.50 453 LYS A N 1
ATOM 3610 C CA . LYS A 1 453 ? -11.726 -39.595 -5.104 1.00 88.50 453 LYS A CA 1
ATOM 3611 C C . LYS A 1 453 ? -10.586 -38.574 -5.159 1.00 88.50 453 LYS A C 1
ATOM 3613 O O . LYS A 1 453 ? -9.428 -38.966 -5.318 1.00 88.50 453 LYS A O 1
ATOM 3618 N N . MET A 1 454 ? -10.884 -37.283 -4.989 1.00 80.12 454 MET A N 1
ATOM 3619 C CA . MET A 1 454 ? -9.866 -36.228 -4.934 1.00 80.12 454 MET A CA 1
ATOM 3620 C C . MET A 1 454 ? -8.955 -36.377 -3.714 1.00 80.12 454 MET A C 1
ATOM 3622 O O . MET A 1 454 ? -7.736 -36.323 -3.866 1.00 80.12 454 MET A O 1
ATOM 3626 N N . ASN A 1 455 ? -9.514 -36.632 -2.528 1.00 82.62 455 ASN A N 1
ATOM 3627 C CA . ASN A 1 455 ? -8.727 -36.854 -1.313 1.00 82.62 455 ASN A CA 1
ATOM 3628 C C . ASN A 1 455 ? -7.811 -38.080 -1.440 1.00 82.62 455 ASN A C 1
ATOM 3630 O O . ASN A 1 455 ? -6.637 -38.006 -1.073 1.00 82.62 455 ASN A O 1
ATOM 3634 N N . LYS A 1 456 ? -8.305 -39.179 -2.030 1.00 91.69 456 LYS A N 1
ATOM 3635 C CA . LYS A 1 456 ? -7.490 -40.368 -2.322 1.00 91.69 456 LYS A CA 1
ATOM 3636 C C . LYS A 1 456 ? -6.335 -40.035 -3.272 1.00 91.69 456 LYS A C 1
ATOM 3638 O O . LYS A 1 456 ? -5.183 -40.322 -2.957 1.00 91.69 456 LYS A O 1
ATOM 3643 N N . SER A 1 457 ? -6.615 -39.334 -4.375 1.00 83.56 457 SER A N 1
ATOM 3644 C CA . SER A 1 457 ? -5.581 -38.914 -5.330 1.00 83.56 457 SER A CA 1
ATOM 3645 C C . SER A 1 457 ? -4.551 -37.953 -4.719 1.00 83.56 457 SER A C 1
ATOM 3647 O O . SER A 1 457 ? -3.372 -38.018 -5.075 1.00 83.56 457 SER A O 1
ATOM 3649 N N . LEU A 1 458 ? -4.967 -37.058 -3.817 1.00 79.38 458 LEU A N 1
ATOM 3650 C CA . LEU A 1 458 ? -4.072 -36.126 -3.129 1.00 79.38 458 LEU A CA 1
ATOM 3651 C C . LEU A 1 458 ? -3.146 -36.867 -2.153 1.00 79.38 458 LEU A C 1
ATOM 3653 O O . LEU A 1 458 ? -1.949 -36.581 -2.101 1.00 79.38 458 LEU A O 1
ATOM 3657 N N . ASN A 1 459 ? -3.680 -37.839 -1.410 1.00 86.94 459 ASN A N 1
ATOM 3658 C CA . ASN A 1 459 ? -2.899 -38.666 -0.492 1.00 86.94 459 ASN A CA 1
ATOM 3659 C C . ASN A 1 459 ? -1.890 -39.549 -1.241 1.00 86.94 459 ASN A C 1
ATOM 3661 O O . ASN A 1 459 ? -0.721 -39.591 -0.856 1.00 86.94 459 ASN A O 1
ATOM 3665 N N . ASP A 1 460 ? -2.284 -40.155 -2.365 1.00 90.12 460 ASP A N 1
ATOM 3666 C CA . ASP A 1 460 ? -1.370 -40.920 -3.223 1.00 90.12 460 ASP A CA 1
ATOM 3667 C C . ASP A 1 460 ? -0.233 -40.045 -3.774 1.00 90.12 460 ASP A C 1
ATOM 3669 O O . ASP A 1 460 ? 0.927 -40.470 -3.822 1.00 90.12 460 ASP A O 1
ATOM 3673 N N . PHE A 1 461 ? -0.538 -38.799 -4.154 1.00 84.94 461 PHE A N 1
ATOM 3674 C CA . PHE A 1 461 ? 0.470 -37.833 -4.589 1.00 84.94 461 PHE A CA 1
ATOM 3675 C C . PHE A 1 461 ? 1.421 -37.442 -3.450 1.00 84.94 461 PHE A C 1
ATOM 3677 O O . PHE A 1 461 ? 2.637 -37.484 -3.643 1.00 84.94 461 PHE A O 1
ATOM 3684 N N . LYS A 1 462 ? 0.901 -37.127 -2.253 1.00 83.38 462 LYS A N 1
ATOM 3685 C CA . LYS A 1 462 ? 1.720 -36.825 -1.062 1.00 83.38 462 LYS A CA 1
ATOM 3686 C C . LYS A 1 462 ? 2.653 -37.988 -0.714 1.00 83.38 462 LYS A C 1
ATOM 3688 O O . LYS A 1 462 ? 3.837 -37.760 -0.468 1.00 83.38 462 LYS A O 1
ATOM 3693 N N . ASN A 1 463 ? 2.159 -39.225 -0.772 1.00 89.88 463 ASN A N 1
ATOM 3694 C CA . ASN A 1 463 ? 2.948 -40.428 -0.502 1.00 89.88 463 ASN A CA 1
ATOM 3695 C C . ASN A 1 463 ? 4.053 -40.643 -1.548 1.00 89.88 463 ASN A C 1
ATOM 3697 O O . ASN A 1 463 ? 5.200 -40.910 -1.187 1.00 89.88 463 ASN A O 1
ATOM 3701 N N . LYS A 1 464 ? 3.756 -40.457 -2.843 1.00 89.94 464 LYS A N 1
ATOM 3702 C CA . LYS A 1 464 ? 4.772 -40.521 -3.910 1.00 89.94 464 LYS A CA 1
ATOM 3703 C C . LYS A 1 464 ? 5.814 -39.409 -3.784 1.00 89.94 464 LYS A C 1
ATOM 3705 O O . LYS A 1 464 ? 7.002 -39.686 -3.918 1.00 89.94 464 LYS A O 1
ATOM 3710 N N . ALA A 1 465 ? 5.397 -38.179 -3.484 1.00 80.06 465 ALA A N 1
ATOM 3711 C CA . ALA A 1 465 ? 6.304 -37.053 -3.272 1.00 80.06 465 ALA A CA 1
ATOM 3712 C C . ALA A 1 465 ? 7.224 -37.283 -2.062 1.00 80.06 465 ALA A C 1
ATOM 3714 O O . ALA A 1 465 ? 8.423 -37.022 -2.152 1.00 80.06 465 ALA A O 1
ATOM 3715 N N . LYS A 1 466 ? 6.691 -37.840 -0.964 1.00 89.44 466 LYS A N 1
ATOM 3716 C CA . LYS A 1 466 ? 7.481 -38.260 0.201 1.00 89.44 466 LYS A CA 1
ATOM 3717 C C . LYS A 1 466 ? 8.512 -39.327 -0.183 1.00 89.44 466 LYS A C 1
ATOM 3719 O O . LYS A 1 466 ? 9.691 -39.123 0.069 1.00 89.44 466 LYS A O 1
ATOM 3724 N N . LYS A 1 467 ? 8.108 -40.379 -0.908 1.00 91.56 467 LYS A N 1
ATOM 3725 C CA . LYS A 1 467 ? 9.022 -41.436 -1.383 1.00 91.56 467 LYS A CA 1
ATOM 3726 C C . LYS A 1 467 ? 10.144 -40.894 -2.278 1.00 91.56 467 LYS A C 1
ATOM 3728 O O . LYS A 1 467 ? 11.290 -41.295 -2.119 1.00 91.56 467 LYS A O 1
ATOM 3733 N N . VAL A 1 468 ? 9.845 -39.962 -3.190 1.00 84.31 468 VAL A N 1
ATOM 3734 C CA . VAL A 1 468 ? 10.869 -39.311 -4.031 1.00 84.31 468 VAL A CA 1
ATOM 3735 C C . VAL A 1 468 ? 11.798 -38.434 -3.191 1.00 84.31 468 VAL A C 1
ATOM 3737 O O . VAL A 1 468 ? 13.008 -38.484 -3.383 1.00 84.31 468 VAL A O 1
ATOM 3740 N N . LYS A 1 469 ? 11.261 -37.659 -2.239 1.00 84.31 469 LYS A N 1
ATOM 3741 C CA . LYS A 1 469 ? 12.065 -36.849 -1.310 1.00 84.31 469 LYS A CA 1
ATOM 3742 C C . LYS A 1 469 ? 13.025 -37.721 -0.498 1.00 84.31 469 LYS A C 1
ATOM 3744 O O . LYS A 1 469 ? 14.187 -37.350 -0.358 1.00 84.31 469 LYS A O 1
ATOM 3749 N N . ASP A 1 470 ? 12.554 -38.862 -0.008 1.00 89.19 470 ASP A N 1
ATOM 3750 C CA . ASP A 1 470 ? 13.358 -39.795 0.781 1.00 89.19 470 ASP A CA 1
ATOM 3751 C C . ASP A 1 470 ? 14.444 -40.459 -0.086 1.00 89.19 470 ASP A C 1
ATOM 3753 O O . ASP A 1 470 ? 15.608 -40.434 0.299 1.00 89.19 470 ASP A O 1
ATOM 3757 N N . GLN A 1 471 ? 14.120 -40.900 -1.309 1.00 87.25 471 GLN A N 1
ATOM 3758 C CA . GLN A 1 471 ? 15.108 -41.434 -2.265 1.00 87.25 471 GLN A CA 1
ATOM 3759 C C . GLN A 1 471 ? 16.163 -40.403 -2.691 1.00 87.25 471 GLN A C 1
ATOM 3761 O O . GLN A 1 471 ? 17.330 -40.743 -2.872 1.00 87.25 471 GLN A O 1
ATOM 3766 N N . VAL A 1 472 ? 15.769 -39.140 -2.887 1.00 81.31 472 VAL A N 1
ATOM 3767 C CA . VAL A 1 472 ? 16.717 -38.059 -3.193 1.00 81.31 472 VAL A CA 1
ATOM 3768 C C . VAL A 1 472 ? 17.598 -37.783 -1.981 1.00 81.31 472 VAL A C 1
ATOM 3770 O O . VAL A 1 472 ? 18.798 -37.606 -2.146 1.00 81.31 472 VAL A O 1
ATOM 3773 N N . LYS A 1 473 ? 17.034 -37.772 -0.768 1.00 82.94 473 LYS A N 1
ATOM 3774 C CA . LYS A 1 473 ? 17.806 -37.585 0.461 1.00 82.94 473 LYS A CA 1
ATOM 3775 C C . LYS A 1 473 ? 18.826 -38.709 0.642 1.00 82.94 473 LYS A C 1
ATOM 3777 O O . LYS A 1 473 ? 19.977 -38.396 0.894 1.00 82.94 473 LYS A O 1
ATOM 3782 N N . GLU A 1 474 ? 18.435 -39.966 0.461 1.00 85.31 474 GLU A N 1
ATOM 3783 C CA . GLU A 1 474 ? 19.335 -41.126 0.529 1.00 85.31 474 GLU A CA 1
ATOM 3784 C C . GLU A 1 474 ? 20.480 -40.997 -0.488 1.00 85.31 474 GLU A C 1
ATOM 3786 O O . GLU A 1 474 ? 21.639 -40.873 -0.103 1.00 85.31 474 GLU A O 1
ATOM 3791 N N . LYS A 1 475 ? 20.155 -40.814 -1.775 1.00 85.38 475 LYS A N 1
ATOM 3792 C CA . LYS A 1 475 ? 21.170 -40.680 -2.833 1.00 85.38 475 LYS A CA 1
ATOM 3793 C C . LYS A 1 475 ? 22.080 -39.466 -2.681 1.00 85.38 475 LYS A C 1
ATOM 3795 O O . LYS A 1 475 ? 23.242 -39.535 -3.058 1.00 85.38 475 LYS A O 1
ATOM 3800 N N . VAL A 1 476 ? 21.568 -38.334 -2.192 1.00 80.56 476 VAL A N 1
ATOM 3801 C CA . VAL A 1 476 ? 22.391 -37.136 -1.965 1.00 80.56 476 VAL A CA 1
ATOM 3802 C C . VAL A 1 476 ? 23.332 -37.359 -0.786 1.00 80.56 476 VAL A C 1
ATOM 3804 O O . VAL A 1 476 ? 24.481 -36.934 -0.864 1.00 80.56 476 VAL A O 1
ATOM 3807 N N . MET A 1 477 ? 22.884 -38.034 0.275 1.00 79.94 477 MET A N 1
ATOM 3808 C CA . MET A 1 477 ? 23.696 -38.296 1.470 1.00 79.94 477 MET A CA 1
ATOM 3809 C C . MET A 1 477 ? 24.832 -39.293 1.201 1.00 79.94 477 MET A C 1
ATOM 3811 O O . MET A 1 477 ? 25.877 -39.172 1.835 1.00 79.94 477 MET A O 1
ATOM 3815 N N . ASP A 1 478 ? 24.675 -40.177 0.212 1.00 84.38 478 ASP A N 1
ATOM 3816 C CA . ASP A 1 478 ? 25.731 -41.093 -0.246 1.00 84.38 478 ASP A CA 1
ATOM 3817 C C . ASP A 1 478 ? 26.812 -40.411 -1.102 1.00 84.38 478 ASP A C 1
ATOM 3819 O O . ASP A 1 478 ? 27.890 -40.966 -1.312 1.00 84.38 478 ASP A O 1
ATOM 3823 N N . THR A 1 479 ? 26.570 -39.193 -1.600 1.00 85.94 479 THR A N 1
ATOM 3824 C CA . THR A 1 479 ? 27.610 -38.443 -2.319 1.00 85.94 479 THR A CA 1
ATOM 3825 C C . THR A 1 479 ? 28.622 -37.829 -1.354 1.00 85.94 479 THR A C 1
ATOM 3827 O O . THR A 1 479 ? 28.271 -37.383 -0.260 1.00 85.94 479 THR A O 1
ATOM 3830 N N . GLU A 1 480 ? 29.877 -37.687 -1.794 1.00 86.06 480 GLU A N 1
ATOM 3831 C CA . GLU A 1 480 ? 30.931 -37.005 -1.025 1.00 86.06 480 GLU A CA 1
ATOM 3832 C C . GLU A 1 480 ? 30.503 -35.583 -0.600 1.00 86.06 480 GLU A C 1
ATOM 3834 O O . GLU A 1 480 ? 30.812 -35.118 0.499 1.00 86.06 480 GLU A O 1
ATOM 3839 N N . PHE A 1 481 ? 29.715 -34.901 -1.441 1.00 83.19 481 PHE A N 1
ATOM 3840 C CA . PHE A 1 481 ? 29.136 -33.593 -1.134 1.00 83.19 481 PHE A CA 1
ATOM 3841 C C . PHE A 1 481 ? 28.088 -33.655 -0.010 1.00 83.19 481 PHE A C 1
ATOM 3843 O O . PHE A 1 481 ? 28.076 -32.794 0.877 1.00 83.19 481 PHE A O 1
ATOM 3850 N N . GLY A 1 482 ? 27.226 -34.675 -0.016 1.00 85.69 482 GLY A N 1
ATOM 3851 C CA . GLY A 1 482 ? 26.241 -34.917 1.038 1.00 85.69 482 GLY A CA 1
ATOM 3852 C C . GLY A 1 482 ? 26.895 -35.204 2.381 1.00 85.69 482 GLY A C 1
ATOM 3853 O O . GLY A 1 482 ? 26.547 -34.563 3.375 1.00 85.69 482 GLY A O 1
ATOM 3854 N N . GLN A 1 483 ? 27.907 -36.075 2.400 1.00 86.12 483 GLN A N 1
ATOM 3855 C CA . GLN A 1 483 ? 28.672 -36.362 3.613 1.00 86.12 483 GLN A CA 1
ATOM 3856 C C . GLN A 1 483 ? 29.421 -35.130 4.138 1.00 86.12 483 GLN A C 1
ATOM 3858 O O . GLN A 1 483 ? 29.334 -34.825 5.328 1.00 86.12 483 GLN A O 1
ATOM 3863 N N . LYS A 1 484 ? 30.080 -34.348 3.265 1.00 87.62 484 LYS A N 1
ATOM 3864 C CA . LYS A 1 484 ? 30.714 -33.073 3.661 1.00 87.62 484 LYS A CA 1
ATOM 3865 C C . LYS A 1 484 ? 29.704 -32.104 4.275 1.00 87.62 484 LYS A C 1
ATOM 3867 O O . LYS A 1 484 ? 29.976 -31.521 5.323 1.00 87.62 484 LYS A O 1
ATOM 3872 N N . THR A 1 485 ? 28.526 -31.966 3.669 1.00 82.56 485 THR A N 1
ATOM 3873 C CA . THR A 1 485 ? 27.460 -31.088 4.179 1.00 82.56 485 THR A CA 1
ATOM 3874 C C . THR A 1 485 ? 26.931 -31.562 5.537 1.00 82.56 485 THR A C 1
ATOM 3876 O O . THR A 1 485 ? 26.701 -30.741 6.429 1.00 82.56 485 THR A O 1
ATOM 3879 N N . LEU A 1 486 ? 26.772 -32.877 5.733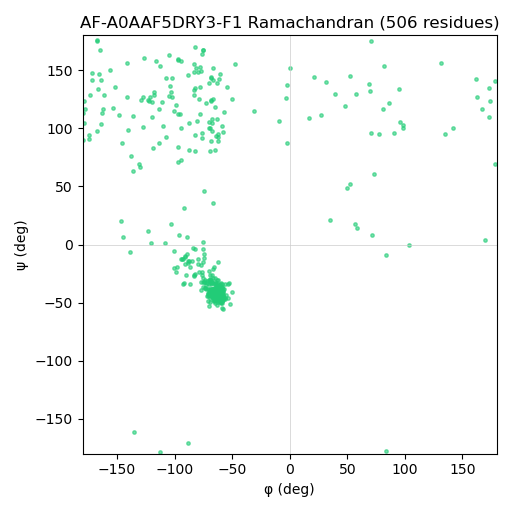 1.00 86.00 486 LEU A N 1
ATOM 3880 C CA . LEU A 1 486 ? 26.368 -33.457 7.015 1.00 86.00 486 LEU A CA 1
ATOM 3881 C C . LEU A 1 486 ? 27.418 -33.204 8.106 1.00 86.00 486 LEU A C 1
ATOM 3883 O O . LEU A 1 486 ? 27.066 -32.770 9.204 1.00 86.00 486 LEU A O 1
ATOM 3887 N N . ASN A 1 487 ? 28.698 -33.407 7.789 1.00 87.19 487 ASN A N 1
ATOM 3888 C CA . ASN A 1 487 ? 29.807 -33.173 8.713 1.00 87.19 487 ASN A CA 1
ATOM 3889 C C . ASN A 1 487 ? 29.890 -31.699 9.134 1.00 87.19 487 ASN A C 1
ATOM 3891 O O . ASN A 1 487 ? 29.985 -31.413 10.326 1.00 87.19 487 ASN A O 1
ATOM 3895 N N . LEU A 1 488 ? 29.742 -30.763 8.189 1.00 86.19 488 LEU A N 1
ATOM 3896 C CA . LEU A 1 488 ? 29.653 -29.323 8.467 1.00 86.19 488 LEU A CA 1
ATOM 3897 C C . LEU A 1 488 ? 28.478 -28.983 9.393 1.00 86.19 488 LEU A C 1
ATOM 3899 O O . LEU A 1 488 ? 28.634 -28.220 10.347 1.00 86.19 488 LEU A O 1
ATOM 3903 N N . LYS A 1 489 ? 27.302 -29.576 9.151 1.00 87.44 489 LYS A N 1
ATOM 3904 C CA . LYS A 1 489 ? 26.119 -29.371 9.997 1.00 87.44 489 LYS A CA 1
ATOM 3905 C C . LYS A 1 489 ? 26.336 -29.895 11.419 1.00 87.44 489 LYS A C 1
ATOM 3907 O O . LYS A 1 489 ? 25.973 -29.214 12.378 1.00 87.44 489 LYS A O 1
ATOM 3912 N N . ASN A 1 490 ? 26.942 -31.072 11.563 1.00 90.06 490 ASN A N 1
ATOM 3913 C CA . ASN A 1 490 ? 27.253 -31.661 12.866 1.00 90.06 490 ASN A CA 1
ATOM 3914 C C . ASN A 1 490 ? 28.318 -30.843 13.612 1.00 90.06 490 ASN A C 1
ATOM 3916 O O . ASN A 1 490 ? 28.169 -30.580 14.803 1.00 90.06 490 ASN A O 1
ATOM 3920 N N . GLN A 1 491 ? 29.340 -30.352 12.908 1.00 90.69 491 GLN A N 1
ATOM 3921 C CA . GLN A 1 491 ? 30.352 -29.466 13.480 1.00 90.69 491 GLN A CA 1
ATOM 3922 C C . GLN A 1 491 ? 29.736 -28.148 13.976 1.00 90.69 491 GLN A C 1
ATOM 3924 O O . GLN A 1 491 ? 30.039 -27.715 15.088 1.00 90.69 491 GLN A O 1
ATOM 3929 N N . ALA A 1 492 ? 28.827 -27.545 13.201 1.00 85.69 492 ALA A N 1
ATOM 3930 C CA . ALA A 1 492 ? 28.103 -26.343 13.609 1.00 85.69 492 ALA A CA 1
ATOM 3931 C C . ALA A 1 492 ? 27.219 -26.594 14.842 1.00 85.69 492 ALA A C 1
ATOM 3933 O O . ALA A 1 492 ? 27.240 -25.800 15.781 1.00 85.69 492 ALA A O 1
ATOM 3934 N N . LYS A 1 493 ? 26.498 -27.724 14.887 1.00 89.62 493 LYS A N 1
ATOM 3935 C CA . LYS A 1 493 ? 25.681 -28.111 16.047 1.00 89.62 493 LYS A CA 1
ATOM 3936 C C . LYS A 1 493 ? 26.534 -28.252 17.315 1.00 89.62 493 LYS A C 1
ATOM 3938 O O . LYS A 1 493 ? 26.212 -27.640 18.329 1.00 89.62 493 LYS A O 1
ATOM 3943 N N . ASN A 1 494 ? 27.665 -28.952 17.226 1.00 90.19 494 ASN A N 1
ATOM 3944 C CA . ASN A 1 494 ? 28.586 -29.127 18.353 1.00 90.19 494 ASN A CA 1
ATOM 3945 C C . ASN A 1 494 ? 29.181 -27.791 18.836 1.00 90.19 494 ASN A C 1
ATOM 3947 O O . ASN A 1 494 ? 29.422 -27.614 20.031 1.00 90.19 494 ASN A O 1
ATOM 3951 N N . GLN A 1 495 ? 29.421 -26.832 17.934 1.00 89.38 495 GLN A N 1
ATOM 3952 C CA . GLN A 1 495 ? 29.870 -25.491 18.327 1.00 89.38 495 GLN A CA 1
ATOM 3953 C C . GLN A 1 495 ? 28.778 -24.694 19.048 1.00 89.38 495 GLN A C 1
ATOM 3955 O O . GLN A 1 495 ? 29.075 -24.034 20.045 1.00 89.38 495 GLN A O 1
ATOM 3960 N N . VAL A 1 496 ? 27.526 -24.778 18.589 1.00 85.38 496 VAL A N 1
ATOM 3961 C CA . VAL A 1 496 ? 26.383 -24.122 19.245 1.00 85.38 496 VAL A CA 1
ATOM 3962 C C . VAL A 1 496 ? 26.151 -24.701 20.641 1.00 85.38 496 VAL A C 1
ATOM 3964 O O . VAL A 1 496 ? 25.976 -23.940 21.589 1.00 85.38 496 VAL A O 1
ATOM 3967 N N . GLU A 1 497 ? 26.237 -26.022 20.806 1.00 88.56 497 GLU A N 1
ATOM 3968 C CA . GLU A 1 497 ? 26.111 -26.671 22.118 1.00 88.56 497 GLU A CA 1
ATOM 3969 C C . GLU A 1 497 ? 27.249 -26.273 23.073 1.00 88.56 497 GLU A C 1
ATOM 3971 O O . GLU A 1 497 ? 26.987 -25.939 24.229 1.00 88.56 497 GLU A O 1
ATOM 3976 N N . LYS A 1 498 ? 28.501 -26.196 22.588 1.00 89.19 498 LYS A N 1
ATOM 3977 C CA . LYS A 1 498 ? 29.644 -25.693 23.381 1.00 89.19 498 LYS A CA 1
ATOM 3978 C C . LYS A 1 498 ? 29.496 -24.224 23.791 1.00 89.19 498 LYS A C 1
ATOM 3980 O O . LYS A 1 498 ? 29.963 -23.839 24.861 1.00 89.19 498 LYS A O 1
ATOM 3985 N N . LEU A 1 499 ? 28.893 -23.386 22.947 1.00 85.25 499 LEU A N 1
ATOM 3986 C CA . LEU A 1 499 ? 28.597 -21.992 23.291 1.00 85.25 499 LEU A CA 1
ATOM 3987 C C . LEU A 1 499 ? 27.469 -21.901 24.322 1.00 85.25 499 LEU A C 1
ATOM 3989 O O . LEU A 1 499 ? 27.586 -21.139 25.280 1.00 85.25 499 LEU A O 1
ATOM 3993 N N . GLY A 1 500 ? 26.420 -22.711 24.162 1.00 86.56 500 GLY A N 1
ATOM 3994 C CA . GLY A 1 500 ? 25.308 -22.792 25.107 1.00 86.56 500 GLY A CA 1
ATOM 3995 C C . GLY A 1 500 ? 25.757 -23.219 26.505 1.00 86.56 500 GLY A C 1
ATOM 3996 O O . GLY A 1 500 ? 25.390 -22.574 27.485 1.00 86.56 500 GLY A O 1
ATOM 3997 N N . SER A 1 501 ? 26.612 -24.241 26.612 1.00 84.75 501 SER A N 1
ATOM 3998 C CA . SER A 1 501 ? 27.138 -24.695 27.906 1.00 84.75 501 SER A CA 1
ATOM 3999 C C . SER A 1 501 ? 28.063 -23.667 28.566 1.00 84.75 501 SER A C 1
ATOM 4001 O O . SER A 1 501 ? 27.938 -23.422 29.765 1.00 84.75 501 SER A O 1
ATOM 4003 N N . LYS A 1 502 ? 28.925 -22.987 27.793 1.00 83.69 502 LYS A N 1
ATOM 4004 C CA . LYS A 1 502 ? 29.763 -21.884 28.301 1.00 83.69 502 LYS A CA 1
ATOM 4005 C C . LYS A 1 502 ? 28.951 -20.695 28.809 1.00 83.69 502 LYS A C 1
ATOM 4007 O O . LYS A 1 502 ? 29.356 -20.067 29.780 1.00 83.69 502 LYS A O 1
ATOM 4012 N N . LEU A 1 503 ? 27.841 -20.363 28.150 1.00 79.56 503 LEU A N 1
ATOM 4013 C CA . LEU A 1 503 ? 26.945 -19.302 28.613 1.00 79.56 503 LEU A CA 1
ATOM 4014 C C . LEU A 1 503 ? 26.211 -19.728 29.884 1.00 79.56 503 LEU A C 1
ATOM 4016 O O . LEU A 1 503 ? 26.172 -18.959 30.838 1.00 79.56 503 LEU A O 1
ATOM 4020 N N . LYS A 1 504 ? 25.707 -20.965 29.943 1.00 80.38 504 LYS A N 1
ATOM 4021 C CA . LYS A 1 504 ? 25.008 -21.484 31.126 1.00 80.38 504 LYS A CA 1
ATOM 4022 C C . LYS A 1 504 ? 25.895 -21.472 32.378 1.00 80.38 504 LYS A C 1
ATOM 4024 O O . LYS A 1 504 ? 25.422 -21.071 33.430 1.00 80.38 504 LYS A O 1
ATOM 4029 N N . GLY A 1 505 ? 27.181 -21.811 32.247 1.00 82.06 505 GLY A N 1
ATOM 4030 C CA . GLY A 1 505 ? 28.146 -21.752 33.355 1.00 82.06 505 GLY A CA 1
ATOM 4031 C C . GLY A 1 505 ? 28.622 -20.348 33.752 1.00 82.06 505 GLY A C 1
ATOM 4032 O O . GLY A 1 505 ? 29.344 -20.230 34.729 1.00 82.06 505 GLY A O 1
ATOM 4033 N N . LYS A 1 506 ? 28.278 -19.297 32.993 1.00 80.12 506 LYS A N 1
ATOM 4034 C CA . LYS A 1 506 ? 28.537 -17.897 33.382 1.00 80.12 506 LYS A CA 1
ATOM 4035 C C . LYS A 1 506 ? 27.326 -17.211 34.018 1.00 80.12 506 LYS A C 1
ATOM 4037 O O . LYS A 1 506 ? 27.493 -16.150 34.609 1.00 80.12 506 LYS A O 1
ATOM 4042 N N . PHE A 1 507 ? 26.128 -17.749 33.793 1.00 72.31 507 PHE A N 1
ATOM 4043 C CA . PHE A 1 507 ? 24.874 -17.216 34.332 1.00 72.31 507 PHE A CA 1
ATOM 4044 C C . PHE A 1 507 ? 24.395 -17.955 35.587 1.00 72.31 507 PHE A C 1
ATOM 4046 O O . PHE A 1 507 ? 23.632 -17.371 36.352 1.00 72.31 507 PHE A O 1
ATOM 4053 N N . SER A 1 508 ? 24.813 -19.211 35.776 1.00 63.59 508 SER A N 1
ATOM 4054 C CA . SER A 1 508 ? 24.800 -19.876 37.083 1.00 63.59 508 SER A CA 1
ATOM 4055 C C . SER A 1 508 ? 26.011 -19.451 37.892 1.00 63.59 508 SER A C 1
ATOM 4057 O O . SER A 1 508 ? 25.883 -19.540 39.130 1.00 63.59 508 SER A O 1
#

Mean predicted aligned error: 23.9 Å

InterPro domains:
  IPR012942 SRR1-like domain [PF07985] (56-173)

Organism: Strongyloides stercoralis (NCBI:txid6248)

pLDDT: mean 71.28, std 21.07, range [30.61, 98.31]